Protein AF-A0A2J8A6R6-F1 (afdb_monomer)

Secondary structure (DSSP, 8-state):
-------S--EEEEEE-SSEEEEEETTS-EEEEE--TTSTT-SSS---EEEEEE-GGGTTTT--EEEE-SSEEEEEEGGGTEEEEEE--GGGTT-SSS---EEEEEE-GGGTT--EEEEEE-SSEEEEEETT--EEEEE--TTSTT-SSS---EEEEEE-GGGTTS-EEEEEE-SSEEEEEETTS-EEEEE--TTSTT-SS--S-EEEEEEPSS-TT--EEEEEE-SSEEEEEETT--EEEEE--TTSTT-SSS---EEEEEE-GGGTTS-EEEEEE-SSEEEEEETT--EEEEE----BPPPPPS-----------------------------PPP-----------------PPPPTHHHHHHHHHHHHHHHHHHHHTTS--B---TT-SSS---EEEEEE--GGGTT--EEEEEE-SSEEEEEETTS-EEEEE--TTSTT-SSSSS-GGGGGSSS-TT-----S-EE-HHHHTT---HHHHHHHHHHSS----GGG---------S------------------PPPP-------------------------------------------

Solvent-accessible surface area (backbone atoms only — not comparable to full-atom values): 32330 Å² total; per-residue (Å²): 137,78,83,78,73,79,83,69,32,36,54,72,46,58,24,27,13,47,48,26,30,39,38,32,28,76,72,23,39,38,27,24,20,2,44,6,74,48,9,38,45,29,75,64,49,51,61,61,30,26,31,76,37,73,30,70,90,40,45,83,59,58,40,78,47,65,42,31,15,35,50,24,30,36,39,29,11,40,92,68,6,40,39,28,28,20,3,46,9,61,51,4,37,50,33,70,65,45,51,66,64,27,29,43,70,36,74,25,72,91,37,58,77,42,50,49,68,48,70,26,39,10,54,37,29,31,40,37,26,30,71,84,11,50,45,33,24,23,3,43,9,80,45,5,35,53,27,72,66,48,47,70,60,29,28,35,71,42,71,31,68,93,45,65,93,43,48,42,72,27,53,20,27,17,48,49,23,32,38,38,20,21,78,86,16,52,43,30,18,20,2,48,9,71,46,6,39,37,16,60,63,50,56,56,62,26,31,38,71,35,67,41,43,82,51,82,98,46,48,36,68,42,38,34,25,15,39,54,25,31,38,38,31,29,78,83,12,50,47,28,23,20,3,45,7,86,44,5,38,49,23,75,65,47,51,69,61,28,27,34,52,40,72,30,65,84,46,66,93,45,41,37,72,47,68,29,29,13,49,46,26,29,38,36,30,27,78,82,12,54,43,30,23,21,4,44,12,59,54,66,72,80,76,79,78,92,78,79,82,78,87,75,80,92,80,90,82,85,83,86,83,91,82,91,79,89,81,89,80,89,78,84,78,89,82,86,89,85,87,86,84,88,80,93,76,92,77,83,91,77,85,91,80,86,84,83,77,79,76,78,74,65,57,61,62,52,48,56,48,49,52,50,54,48,52,50,48,56,56,59,74,73,57,79,78,57,73,28,14,39,47,22,68,51,46,45,68,60,27,26,32,67,38,77,37,44,76,81,44,54,94,47,34,47,67,44,68,23,28,12,45,47,24,31,40,37,29,29,74,88,26,42,35,33,26,29,24,49,11,65,46,3,36,49,34,81,63,42,69,45,36,77,44,61,70,36,77,77,76,57,97,88,52,77,46,65,26,36,51,38,75,36,59,63,62,43,70,25,69,70,41,64,70,64,55,53,56,54,52,68,72,51,81,76,83,74,57,80,88,71,67,73,76,80,84,83,84,92,78,89,87,83,85,87,82,87,84,85,90,82,88,80,85,89,82,83,88,84,86,84,87,86,88,82,88,87,84,91,86,83,90,80,89,86,82,87,89,82,86,90,89,87,85,86,87,91,89,84,90,85,87,88,88,90,88,87,87,87,89,78,91,76,91,84,138

Sequence (575 aa):
MSDSADSSPRVLAVSAGSSHSLALTNVGVVASWGRGEDGQLGHGQADECTAPTAISVLTDAGVDAVVCGAEYSVAVASSRGQIYSWGWGDFGRLGHGECNDVFVPRPIEFFSGRRVAHVACGDTHTLVVSEDGALFTFGRNQNGQLGLGHTNDCLAPQAVVSLQDERVCSIACGSEHSLAATESGAVYAWGWGRYGNLGDGESQDRYLPTRVVGLEGLRVVAAECGWRHSAVVTEAGQVYTFGWSKYGQLGHGDHSDHTRPCLVAALKGKRVTKVAGGWRHTVAADSCGNLYAWGWNKVRAASPPPGCRTRGGAGAGAQGPQGQGQLAAARHGADHGALLGGGDAVVRVAPLAGGARPPPFRYGKQQQRQQRQQRQQRQRQQQPHYVFGQLGLGDTEDRPAPALVGGALAGQPVAVLACGWRHTLCVTRDGQVFSWGRGVNGQLGHGREQDLCTRFASATPGHLPSYEPTLLVGLSCGNLRREAILATATDAGGYVAPADRYAVVPGADEPYGNGSGAAAAVPSMQLFEVPSAAAGDAIAAGDAAAAATAAGGAPAAAPGEGPSVKKARTSSDFS

Organism: NCBI:txid47790

pLDDT: mean 74.21, std 28.93, range [24.47, 98.94]

Foldseek 3Di:
DDDPPPPFWFWDAKAFAQFKIWTATPQFWIWIFGAQQQLQRQCLDRAGHLATDTLLVRNPVCWDDKYDEHFKIWTDNQVQQWIWIAGQQCLLQRQQQDRDGHNHTDTNVVRGVFGWQDKEYENFKIWTATPQQWIKIFGFFCLLQRQCLDGRGHNHIDTQVLCVVFRWREKYYAHFKIWTAGQQQWIWIFGQAQQLQRQCLDRGGHNHTDTHPDCPPFRWDYKEDYHFKIWTATPQQWIWIAGFQCQLQRACQDGHGHNHTDTQVLCVVQNWDDKYYANFKIWTAGPQQWIWIAGAQAWDDDDPDPDDPPPDDDDDDDDDDDDDDDDDDDDDDDDDDDDDDDDDDDDDDDDDDDDDDDDPPPPPVVVVVVVVVVVVVVVVVVDGIDGWGQRQQQDRGGGSHIDTRDDPCPVFRWDYWYYYNFKIWTAGPLRWIWIFTQCLRSNRNQRDNGHQQVVPPPDDPPDHRGRHTDTSVCNSSSVVDSVVSVVVVVVPPDDDDPVRPDDPDPDDDDDDDDDDDDDDDDDDDDDDDDDDDDDDDDDDDDDDDDDDDDDDDDDDDDDDDDDDDDDDDDDDDDD

InterPro domains:
  IPR000408 Regulator of chromosome condensation, RCC1 [PF00415] (237-284)
  IPR000408 Regulator of chromosome condensation, RCC1 [PR00633] (82-98)
  IPR000408 Regulator of chromosome condensation, RCC1 [PR00633] (116-129)
  IPR000408 Regulator of chromosome condensation, RCC1 [PR00633] (135-151)
  IPR000408 Regulator of chromosome condensation, RCC1 [PR00633] (185-201)
  IPR000408 Regulator of chromosome condensation, RCC1 [PR00633] (223-239)
  IPR000408 Regulator of chromosome condensation, RCC1 [PR00633] (239-253)
  IPR000408 Regulator of chromosome condensation, RCC1 [PR00633] (426-447)
  IPR000408 Regulator of chromosome condensation, RCC1 [PS00626] (14-24)
  IPR000408 Regulator of chromosome condensation, RCC1 [PS00626] (417-427)
  IPR000408 Regulator of chromosome condensation, RCC1 [PS50012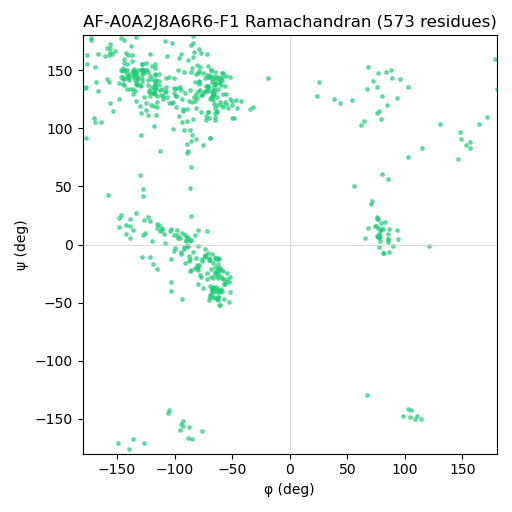] (28-79)
  IPR000408 Regulator of chromosome condensation, RCC1 [PS50012] (81-132)
  IPR000408 Regulator of chromosome condensation, RCC1 [PS50012] (133-184)
  IPR000408 Regulator of chromosome condensation, RCC1 [PS50012] (185-236)
  IPR000408 Regulator of chromosome condensation, RCC1 [PS50012] (237-288)
  IPR000408 Regulator of chromosome condensation, RCC1 [PS50012] (389-430)
  IPR000408 Regulator of chromosome condensation, RCC1 [PS50012] (431-488)
  IPR009091 Regulator of chromosome condensation 1/beta-lactamase-inhibitor protein II [G3DSA:2.130.10.30] (2-170)
  IPR009091 Regulator of chromosome condensation 1/beta-lactamase-inhibitor protein II [G3DSA:2.130.10.30] (174-311)
  IPR009091 Regulator of chromosome condensation 1/beta-lactamase-inhibitor protein II [G3DSA:2.130.10.30] (364-560)

Mean predicted aligned error: 15.76 Å

Radius of gyration: 32.41 Å; Cα contacts (8 Å, |Δi|>4): 1375; chains: 1; bounding box: 113×105×85 Å

Structure (mmCIF, N/CA/C/O backbone):
data_AF-A0A2J8A6R6-F1
#
_entry.id   AF-A0A2J8A6R6-F1
#
loop_
_atom_site.group_PDB
_atom_site.id
_atom_site.type_symbol
_atom_site.label_atom_id
_atom_site.label_alt_id
_atom_site.label_comp_id
_atom_site.label_asym_id
_atom_site.label_entity_id
_atom_site.label_seq_id
_atom_site.pdbx_PDB_ins_code
_atom_site.Cartn_x
_atom_site.Cartn_y
_atom_site.Cartn_z
_atom_site.occupancy
_atom_site.B_iso_or_equiv
_atom_site.auth_seq_id
_atom_site.auth_comp_id
_atom_site.auth_asym_id
_atom_site.auth_atom_id
_atom_site.pdbx_PDB_model_num
ATOM 1 N N . MET A 1 1 ? 0.319 -19.850 38.638 1.00 36.69 1 MET A N 1
ATOM 2 C CA . MET A 1 1 ? 1.373 -19.479 37.674 1.00 36.69 1 MET A CA 1
ATOM 3 C C . MET A 1 1 ? 0.661 -18.923 36.458 1.00 36.69 1 MET A C 1
ATOM 5 O O . MET A 1 1 ? 0.230 -19.686 35.611 1.00 36.69 1 MET A O 1
ATOM 9 N N . SER A 1 2 ? 0.368 -17.625 36.485 1.00 35.59 2 SER A N 1
ATOM 10 C CA . SER A 1 2 ? -0.280 -16.912 35.385 1.00 35.59 2 SER A CA 1
ATOM 11 C C . SER A 1 2 ? 0.786 -16.523 34.368 1.00 35.59 2 SER A C 1
ATOM 13 O O . SER A 1 2 ? 1.774 -15.903 34.762 1.00 35.59 2 SER A O 1
ATOM 15 N N . ASP A 1 3 ? 0.582 -16.890 33.103 1.00 37.25 3 ASP A N 1
ATOM 16 C CA . ASP A 1 3 ? 1.380 -16.436 31.965 1.00 37.25 3 ASP A CA 1
ATOM 17 C C . ASP A 1 3 ? 1.543 -14.913 32.012 1.00 37.25 3 ASP A C 1
ATOM 19 O O . ASP A 1 3 ? 0.596 -14.157 31.783 1.00 37.25 3 ASP A O 1
ATOM 23 N N . SER A 1 4 ? 2.752 -14.448 32.321 1.00 41.03 4 SER A N 1
ATOM 24 C CA . SER A 1 4 ? 3.156 -13.080 32.029 1.00 41.03 4 SER A CA 1
ATOM 25 C C . SER A 1 4 ? 3.285 -12.980 30.513 1.00 41.03 4 SER A C 1
ATOM 27 O O . SER A 1 4 ? 4.330 -13.322 29.958 1.00 41.03 4 SER A O 1
ATOM 29 N N . ALA A 1 5 ? 2.202 -12.589 29.839 1.00 51.12 5 ALA A N 1
ATOM 30 C CA . ALA A 1 5 ? 2.242 -12.248 28.426 1.00 51.12 5 ALA A CA 1
ATOM 31 C C . ALA A 1 5 ? 3.393 -11.258 28.211 1.00 51.12 5 ALA A C 1
ATOM 33 O O . ALA A 1 5 ? 3.428 -10.204 28.846 1.00 51.12 5 ALA A O 1
ATOM 34 N N . ASP A 1 6 ? 4.357 -11.646 27.380 1.00 54.97 6 ASP A N 1
ATOM 35 C CA . ASP A 1 6 ? 5.548 -10.863 27.080 1.00 54.97 6 ASP A CA 1
ATOM 36 C C . ASP A 1 6 ? 5.154 -9.428 26.689 1.00 54.97 6 ASP A C 1
ATOM 38 O O . ASP A 1 6 ? 4.547 -9.192 25.640 1.00 54.97 6 ASP A O 1
ATOM 42 N N . SER A 1 7 ? 5.449 -8.479 27.581 1.00 64.06 7 SER A N 1
ATOM 43 C CA . SER A 1 7 ? 5.155 -7.054 27.426 1.00 64.06 7 SER A CA 1
ATOM 44 C C . SER A 1 7 ? 6.215 -6.336 26.588 1.00 64.06 7 SER A C 1
ATOM 46 O O . SER A 1 7 ? 6.227 -5.105 26.535 1.00 64.06 7 SER A O 1
ATOM 48 N N . SER A 1 8 ? 7.144 -7.076 25.971 1.00 77.69 8 SER A N 1
ATOM 49 C CA . SER A 1 8 ? 8.151 -6.495 25.098 1.00 77.69 8 SER A CA 1
ATOM 50 C C . SER A 1 8 ? 7.497 -5.882 23.843 1.00 77.69 8 SER A C 1
ATOM 52 O O . SER A 1 8 ? 6.587 -6.474 23.244 1.00 77.69 8 SER A O 1
ATOM 54 N N . PRO A 1 9 ? 7.914 -4.667 23.433 1.00 84.31 9 PRO A N 1
ATOM 55 C CA . PRO A 1 9 ? 7.447 -4.078 22.187 1.00 84.31 9 PRO A CA 1
ATOM 56 C C . PRO A 1 9 ? 7.920 -4.916 20.994 1.00 84.31 9 PRO A C 1
ATOM 58 O O . PRO A 1 9 ? 9.119 -5.008 20.736 1.00 84.31 9 PRO A O 1
ATOM 61 N N . ARG A 1 10 ? 6.978 -5.473 20.232 1.00 90.00 10 ARG A N 1
ATOM 62 C CA . ARG A 1 10 ? 7.213 -6.128 18.936 1.00 90.00 10 ARG A CA 1
ATOM 63 C C . ARG A 1 10 ? 6.494 -5.375 17.828 1.00 90.00 10 ARG A C 1
ATOM 65 O O . ARG A 1 10 ? 5.401 -4.853 18.049 1.00 90.00 10 ARG A O 1
ATOM 72 N N . VAL A 1 11 ? 7.072 -5.333 16.633 1.00 93.62 11 VAL A N 1
ATOM 73 C CA . VAL A 1 11 ? 6.435 -4.686 15.479 1.00 93.62 11 VAL A CA 1
ATOM 74 C C . VAL A 1 11 ? 5.333 -5.577 14.917 1.00 93.62 11 VAL A C 1
ATOM 76 O O . VAL A 1 11 ? 5.553 -6.755 14.657 1.00 93.62 11 VAL A O 1
ATOM 79 N N . LEU A 1 12 ? 4.142 -5.006 14.740 1.00 92.62 12 LEU A N 1
ATOM 80 C CA . LEU A 1 12 ? 2.977 -5.674 14.158 1.00 92.62 12 LEU A CA 1
ATOM 81 C C . LEU A 1 12 ? 2.715 -5.260 12.716 1.00 92.62 12 LEU A C 1
ATOM 83 O O . LEU A 1 12 ? 2.217 -6.067 11.939 1.00 92.62 12 LEU A O 1
ATOM 87 N N . ALA A 1 13 ? 3.024 -4.014 12.363 1.00 94.50 13 ALA A N 1
ATOM 88 C CA . ALA A 1 13 ? 2.801 -3.501 11.022 1.00 94.50 13 ALA A CA 1
ATOM 89 C C . ALA A 1 13 ? 3.929 -2.564 10.608 1.00 94.50 13 ALA A C 1
ATOM 91 O O . ALA A 1 13 ? 4.516 -1.864 11.436 1.00 94.50 13 ALA A O 1
ATOM 92 N N . VAL A 1 14 ? 4.198 -2.549 9.307 1.00 97.81 14 VAL A N 1
ATOM 93 C CA . VAL A 1 14 ? 5.087 -1.594 8.653 1.00 97.81 14 VAL A CA 1
ATOM 94 C C . VAL A 1 14 ? 4.391 -1.040 7.425 1.00 97.81 14 VAL A C 1
ATOM 96 O O . VAL A 1 14 ? 3.597 -1.732 6.792 1.00 97.81 14 VAL A O 1
ATOM 99 N N . SER A 1 15 ? 4.716 0.196 7.079 1.00 98.44 15 SER A N 1
ATOM 100 C CA . SER A 1 15 ? 4.286 0.820 5.836 1.00 98.44 15 SER A CA 1
ATOM 101 C C . SER A 1 15 ? 5.421 1.670 5.276 1.00 98.44 15 SER A C 1
ATOM 103 O O . SER A 1 15 ? 6.252 2.179 6.028 1.00 98.44 15 SER A O 1
ATOM 105 N N . ALA A 1 16 ? 5.477 1.805 3.955 1.00 98.19 16 ALA A N 1
ATOM 106 C CA . ALA A 1 16 ? 6.569 2.467 3.259 1.00 98.19 16 ALA A CA 1
ATOM 107 C C . ALA A 1 16 ? 6.023 3.435 2.204 1.00 98.19 16 ALA A C 1
ATOM 109 O O . ALA A 1 16 ? 5.273 3.045 1.317 1.00 98.19 16 ALA A O 1
ATOM 110 N N . GLY A 1 17 ? 6.406 4.706 2.300 1.00 97.75 17 GLY A N 1
ATOM 111 C CA . GLY A 1 17 ? 6.071 5.737 1.322 1.00 97.75 17 GLY A CA 1
ATOM 112 C C . GLY A 1 17 ? 7.145 5.900 0.246 1.00 97.75 17 GLY A C 1
ATOM 113 O O . GLY A 1 17 ? 7.971 5.020 -0.008 1.00 97.75 17 GLY A O 1
ATOM 114 N N . SER A 1 18 ? 7.206 7.072 -0.390 1.00 95.31 18 SER A N 1
ATOM 115 C CA . SER A 1 18 ? 8.226 7.331 -1.422 1.00 95.31 18 SER A CA 1
ATOM 116 C C . SER A 1 18 ? 9.655 7.260 -0.862 1.00 95.31 18 SER A C 1
ATOM 118 O O . SER A 1 18 ? 10.533 6.613 -1.444 1.00 95.31 18 SER A O 1
ATOM 120 N N . SER A 1 19 ? 9.867 7.891 0.295 1.00 95.38 19 SER A N 1
ATOM 121 C CA . SER A 1 19 ? 11.166 8.040 0.961 1.00 95.38 19 SER A CA 1
ATOM 122 C C . SER A 1 19 ? 11.046 8.082 2.490 1.00 95.38 19 SER A C 1
ATOM 124 O O . SER A 1 19 ? 11.916 8.647 3.144 1.00 95.38 19 SER A O 1
ATOM 126 N N . HIS A 1 20 ? 9.973 7.536 3.059 1.00 98.06 20 HIS A N 1
ATOM 127 C CA . HIS A 1 20 ? 9.773 7.430 4.505 1.00 98.06 20 HIS A CA 1
ATOM 128 C C . HIS A 1 20 ? 9.103 6.100 4.848 1.00 98.06 20 HIS A C 1
ATOM 130 O O . HIS A 1 20 ? 8.559 5.437 3.962 1.00 98.06 20 HIS A O 1
ATOM 136 N N . SER A 1 21 ? 9.145 5.751 6.124 1.00 98.56 21 SER A N 1
ATOM 137 C CA . SER A 1 21 ? 8.736 4.460 6.658 1.00 98.56 21 SER A CA 1
ATOM 138 C C . SER A 1 21 ? 7.999 4.659 7.974 1.00 98.56 21 SER A C 1
ATOM 140 O O . SER A 1 21 ? 8.361 5.540 8.757 1.00 98.56 21 SER A O 1
ATOM 142 N N . LEU A 1 22 ? 6.991 3.826 8.217 1.00 98.50 22 LEU A N 1
ATOM 143 C CA . LEU A 1 22 ? 6.237 3.754 9.464 1.00 98.50 22 LEU A CA 1
ATOM 144 C C . LEU A 1 22 ? 6.304 2.341 10.040 1.00 98.50 22 LEU A C 1
ATOM 146 O O . LEU A 1 22 ? 6.316 1.359 9.297 1.00 98.50 22 LEU A O 1
ATOM 150 N N . ALA A 1 23 ? 6.269 2.246 11.365 1.00 97.69 23 ALA A N 1
ATOM 151 C CA . ALA A 1 23 ? 6.028 1.006 12.087 1.00 97.69 23 ALA A CA 1
ATOM 152 C C . ALA A 1 23 ? 5.015 1.218 13.212 1.00 97.69 23 ALA A C 1
ATOM 154 O O . ALA A 1 23 ? 4.980 2.279 13.835 1.00 97.69 23 ALA A O 1
ATOM 155 N N . LEU A 1 24 ? 4.239 0.176 13.494 1.00 96.44 24 LEU A N 1
ATOM 156 C CA . LEU A 1 24 ? 3.343 0.083 14.641 1.00 96.44 24 LEU A CA 1
ATOM 157 C C . LEU A 1 24 ? 3.746 -1.117 15.495 1.00 96.44 24 LEU A C 1
ATOM 159 O O . LEU A 1 24 ? 3.921 -2.221 14.972 1.00 96.44 24 LEU A O 1
ATOM 163 N N . THR A 1 25 ? 3.869 -0.914 16.804 1.00 94.25 25 THR A N 1
ATOM 164 C CA . THR A 1 25 ? 4.148 -1.990 17.761 1.00 94.25 25 THR A CA 1
ATOM 165 C C . THR A 1 25 ? 2.874 -2.565 18.386 1.00 94.25 25 THR A C 1
ATOM 167 O O . THR A 1 25 ? 1.815 -1.942 18.374 1.00 94.25 25 THR A O 1
ATOM 170 N N . ASN A 1 26 ? 2.975 -3.746 18.999 1.00 90.69 26 ASN A N 1
ATOM 171 C CA . ASN A 1 26 ? 1.894 -4.386 19.766 1.00 90.69 26 ASN A CA 1
ATOM 172 C C . ASN A 1 26 ? 1.431 -3.595 20.992 1.00 90.69 26 ASN A C 1
ATOM 174 O O . ASN A 1 26 ? 0.364 -3.883 21.524 1.00 90.69 26 ASN A O 1
ATOM 178 N N . VAL A 1 27 ? 2.228 -2.628 21.442 1.00 89.38 27 VAL A N 1
ATOM 179 C CA . VAL A 1 27 ? 1.903 -1.738 22.561 1.00 89.38 27 VAL A CA 1
ATOM 180 C C . VAL A 1 27 ? 1.343 -0.389 22.091 1.00 89.38 27 VAL A C 1
ATOM 182 O O . VAL A 1 27 ? 1.252 0.542 22.886 1.00 89.38 27 VAL A O 1
ATOM 185 N N . GLY A 1 28 ? 0.977 -0.265 20.808 1.00 89.62 28 GLY A N 1
ATOM 186 C CA . GLY A 1 28 ? 0.339 0.932 20.248 1.00 89.62 28 GLY A CA 1
ATOM 187 C C . GLY A 1 28 ? 1.293 2.095 19.963 1.00 89.62 28 GLY A C 1
ATOM 188 O O . GLY A 1 28 ? 0.841 3.206 19.698 1.00 89.62 28 GLY A O 1
ATOM 189 N N . VAL A 1 29 ? 2.612 1.870 20.007 1.00 93.88 29 VAL A N 1
ATOM 190 C CA . VAL A 1 29 ? 3.599 2.904 19.667 1.00 93.88 29 VAL A CA 1
ATOM 191 C C . VAL A 1 29 ? 3.768 2.959 18.153 1.00 93.88 29 VAL A C 1
ATOM 193 O O . VAL A 1 29 ? 4.133 1.963 17.525 1.00 93.88 29 VAL A O 1
ATOM 196 N N . VAL A 1 30 ? 3.551 4.144 17.584 1.00 97.38 30 VAL A N 1
ATOM 197 C CA . VAL A 1 30 ? 3.855 4.449 16.183 1.00 97.38 30 VAL A CA 1
ATOM 198 C C . VAL A 1 30 ? 5.241 5.075 16.098 1.00 97.38 30 VAL A C 1
ATOM 200 O O . VAL A 1 30 ? 5.548 6.003 16.846 1.00 97.38 30 VAL A O 1
ATOM 203 N N . ALA A 1 31 ? 6.068 4.599 15.173 1.00 97.19 31 ALA A N 1
ATOM 204 C CA . ALA A 1 31 ? 7.355 5.204 14.855 1.00 97.19 31 ALA A CA 1
ATOM 205 C C . ALA A 1 31 ? 7.484 5.511 13.366 1.00 97.19 31 ALA A C 1
ATOM 207 O O . ALA A 1 31 ? 6.935 4.799 12.526 1.00 97.19 31 ALA A O 1
ATOM 208 N N . SER A 1 32 ? 8.255 6.547 13.058 1.00 98.19 32 SER A N 1
ATOM 209 C CA . SER A 1 32 ? 8.529 7.020 11.705 1.00 98.19 32 SER A CA 1
ATOM 210 C C . SER A 1 32 ? 10.006 7.316 11.504 1.00 98.19 32 SER A C 1
ATOM 212 O O . SER A 1 32 ? 10.713 7.701 12.435 1.00 98.19 32 SER A O 1
ATOM 214 N N . TRP A 1 33 ? 10.476 7.121 10.274 1.00 97.81 33 TRP A N 1
ATOM 215 C CA . TRP A 1 33 ? 11.826 7.482 9.845 1.00 97.81 33 TRP A CA 1
ATOM 216 C C . TRP A 1 33 ? 11.883 7.692 8.328 1.00 97.81 33 TRP A C 1
ATOM 218 O O . TRP A 1 33 ? 10.968 7.324 7.592 1.00 97.81 33 TRP A O 1
ATOM 228 N N . GLY A 1 34 ? 12.958 8.297 7.843 1.00 96.62 34 GLY A N 1
ATOM 229 C CA . GLY A 1 34 ? 13.160 8.696 6.458 1.00 96.62 34 GLY A CA 1
ATOM 230 C C . GLY A 1 34 ? 13.099 10.210 6.258 1.00 96.62 34 GLY A C 1
ATOM 231 O O . GLY A 1 34 ? 13.416 10.990 7.155 1.00 96.62 34 GLY A O 1
ATOM 232 N N . ARG A 1 35 ? 12.656 10.625 5.068 1.00 94.69 35 ARG A N 1
ATOM 233 C CA . ARG A 1 35 ? 12.478 12.032 4.687 1.00 94.69 35 ARG A CA 1
ATOM 234 C C . ARG A 1 35 ? 11.350 12.683 5.491 1.00 94.69 35 ARG A C 1
ATOM 236 O O . ARG A 1 35 ? 10.254 12.130 5.515 1.00 94.69 35 ARG A O 1
ATOM 243 N N . GLY A 1 36 ? 11.592 13.867 6.061 1.00 93.62 36 GLY A N 1
ATOM 244 C CA . GLY A 1 36 ? 10.601 14.630 6.842 1.00 93.62 36 GLY A CA 1
ATOM 245 C C . GLY A 1 36 ? 10.239 16.017 6.310 1.00 93.62 36 GLY A C 1
ATOM 246 O O . GLY A 1 36 ? 9.432 16.707 6.926 1.00 93.62 36 GLY A O 1
ATOM 247 N N . GLU A 1 37 ? 10.784 16.423 5.160 1.00 92.25 37 GLU A N 1
ATOM 248 C CA . GLU A 1 37 ? 10.662 17.795 4.635 1.00 92.25 37 GLU A CA 1
ATOM 249 C C . GLU A 1 37 ? 9.224 18.278 4.401 1.00 92.25 37 GLU A C 1
ATOM 251 O O . GLU A 1 37 ? 8.958 19.479 4.473 1.00 92.25 37 GLU A O 1
ATOM 256 N N . ASP A 1 38 ? 8.313 17.354 4.103 1.00 93.56 38 ASP A N 1
ATOM 257 C CA . ASP A 1 38 ? 6.904 17.634 3.826 1.00 93.56 38 ASP A CA 1
ATOM 258 C C . ASP A 1 38 ? 6.020 17.340 5.053 1.00 93.56 38 ASP A C 1
ATOM 260 O O . ASP A 1 38 ? 4.796 17.359 4.963 1.00 93.56 38 ASP A O 1
ATOM 264 N N . GLY A 1 39 ? 6.636 17.050 6.204 1.00 96.50 39 GLY A N 1
ATOM 265 C CA . GLY A 1 39 ? 5.973 16.749 7.469 1.00 96.50 39 GLY A CA 1
ATOM 266 C C . GLY A 1 39 ? 5.556 15.293 7.640 1.00 96.50 39 GLY A C 1
ATOM 267 O O . GLY A 1 39 ? 4.992 14.966 8.676 1.00 96.50 39 GLY A O 1
ATOM 268 N N . GLN A 1 40 ? 5.849 14.403 6.685 1.00 97.56 40 GLN A N 1
ATOM 269 C CA . GLN A 1 40 ? 5.370 13.009 6.643 1.00 97.56 40 GLN A CA 1
ATOM 270 C C . GLN A 1 40 ? 5.829 12.122 7.819 1.00 97.56 40 GLN A C 1
ATOM 272 O O . GLN A 1 40 ? 5.273 11.041 8.023 1.00 97.56 40 GLN A O 1
ATOM 277 N N . LEU A 1 41 ? 6.792 12.581 8.626 1.00 97.94 41 LEU A N 1
ATOM 278 C CA . LEU A 1 41 ? 7.212 11.908 9.862 1.00 97.94 41 LEU A CA 1
ATOM 279 C C . LEU A 1 41 ? 6.366 12.291 11.086 1.00 97.94 41 LEU A C 1
ATOM 281 O O . LEU A 1 41 ? 6.295 11.535 12.039 1.00 97.94 41 LEU A O 1
ATOM 285 N N . GLY A 1 42 ? 5.684 13.437 11.087 1.00 97.62 42 GLY A N 1
ATOM 286 C CA . GLY A 1 42 ? 4.740 13.753 12.164 1.00 97.62 42 GLY A CA 1
ATOM 287 C C . GLY A 1 42 ? 5.365 14.202 13.494 1.00 97.62 42 GLY A C 1
ATOM 288 O O . GLY A 1 42 ? 4.669 14.236 14.507 1.00 97.62 42 GLY A O 1
ATOM 289 N N . HIS A 1 43 ? 6.655 14.557 13.518 1.00 96.00 43 HIS A N 1
ATOM 290 C CA . HIS A 1 43 ? 7.370 15.003 14.727 1.00 96.00 43 HIS A CA 1
ATOM 291 C C . HIS A 1 43 ? 7.277 16.520 14.994 1.00 96.00 43 HIS A C 1
ATOM 293 O O . HIS A 1 43 ? 7.945 17.040 15.883 1.00 96.00 43 HIS A O 1
ATOM 299 N N . GLY A 1 44 ? 6.490 17.258 14.209 1.00 93.75 44 GLY A N 1
ATOM 300 C CA . GLY A 1 44 ? 6.344 18.714 14.308 1.00 93.75 44 GLY A CA 1
ATOM 301 C C . GLY A 1 44 ? 7.442 19.527 13.621 1.00 93.75 44 GLY A C 1
ATOM 302 O O . GLY A 1 44 ? 7.297 20.740 13.505 1.00 93.75 44 GLY A O 1
ATOM 303 N N . GLN A 1 45 ? 8.497 18.875 13.128 1.00 90.12 45 GLN A N 1
ATOM 304 C CA . GLN A 1 45 ? 9.611 19.490 12.403 1.00 90.12 45 GLN A CA 1
ATOM 305 C C . GLN A 1 45 ? 9.755 18.897 10.997 1.00 90.12 45 GLN A C 1
ATOM 307 O O . GLN A 1 45 ? 9.198 17.839 10.700 1.00 90.12 45 GLN A O 1
ATOM 312 N N . ALA A 1 46 ? 10.509 19.589 10.140 1.00 91.69 46 ALA A N 1
ATOM 313 C CA . ALA A 1 46 ? 10.759 19.201 8.748 1.00 91.69 46 ALA A CA 1
ATOM 314 C C . ALA A 1 46 ? 12.051 18.379 8.555 1.00 91.69 46 ALA A C 1
ATOM 316 O O . ALA A 1 46 ? 12.500 18.194 7.422 1.00 91.69 46 ALA A O 1
ATOM 317 N N . ASP A 1 47 ? 12.672 17.939 9.648 1.00 89.00 47 ASP A N 1
ATOM 318 C CA . ASP A 1 47 ? 13.952 17.235 9.628 1.00 89.00 47 ASP A CA 1
ATOM 319 C C . ASP A 1 47 ? 13.782 15.765 9.231 1.00 89.00 47 ASP A C 1
ATOM 321 O O . ASP A 1 47 ? 12.761 15.132 9.506 1.00 89.00 47 ASP A O 1
ATOM 325 N N . GLU A 1 48 ? 14.799 15.206 8.580 1.00 90.31 48 GLU A N 1
ATOM 326 C CA . GLU A 1 48 ? 14.859 13.773 8.296 1.00 90.31 48 GLU A CA 1
ATOM 327 C C . GLU A 1 48 ? 15.218 12.989 9.569 1.00 90.31 48 GLU A C 1
ATOM 329 O O . GLU A 1 48 ? 15.961 13.463 10.427 1.00 90.31 48 GLU A O 1
ATOM 334 N N . CYS A 1 49 ? 14.704 11.766 9.698 1.00 92.06 49 CYS A N 1
ATOM 335 C CA . CYS A 1 49 ? 15.053 10.859 10.793 1.00 92.06 49 CYS A CA 1
ATOM 336 C C . CYS A 1 49 ? 15.700 9.606 10.217 1.00 92.06 49 CYS A C 1
ATOM 338 O O . CYS A 1 49 ? 15.076 8.868 9.464 1.00 92.06 49 CYS A O 1
ATOM 340 N N . THR A 1 50 ? 16.945 9.317 10.578 1.00 91.38 50 THR A N 1
ATOM 341 C CA . THR A 1 50 ? 17.665 8.161 10.013 1.00 91.38 50 THR A CA 1
ATOM 342 C C . THR A 1 50 ? 17.446 6.856 10.763 1.00 91.38 50 THR A C 1
ATOM 344 O O . THR A 1 50 ? 17.852 5.799 10.279 1.00 91.38 50 THR A O 1
ATOM 347 N N . ALA A 1 51 ? 16.819 6.918 11.934 1.00 92.06 51 ALA A N 1
ATOM 348 C CA . ALA A 1 51 ? 16.451 5.782 12.765 1.00 92.06 51 ALA A CA 1
ATOM 349 C C . ALA A 1 51 ? 14.964 5.873 13.141 1.00 92.06 51 ALA A C 1
ATOM 351 O O . ALA A 1 51 ? 14.431 6.984 13.154 1.00 92.06 51 ALA A O 1
ATOM 352 N N . PRO A 1 52 ? 14.298 4.742 13.448 1.00 95.12 52 PRO A N 1
ATOM 353 C CA . PRO A 1 52 ? 12.924 4.742 13.935 1.00 95.12 52 PRO A CA 1
ATOM 354 C C . PRO A 1 52 ? 12.752 5.641 15.160 1.00 95.12 52 PRO A C 1
ATOM 356 O O . PRO A 1 52 ? 13.324 5.369 16.216 1.00 95.12 52 PRO A O 1
ATOM 359 N N . THR A 1 53 ? 11.929 6.676 15.018 1.00 94.62 53 THR A N 1
ATOM 360 C CA . THR A 1 53 ? 11.636 7.649 16.074 1.00 94.62 53 THR A CA 1
ATOM 361 C C . THR A 1 53 ? 10.155 7.586 16.416 1.00 94.62 53 THR A C 1
ATOM 363 O O . THR A 1 53 ? 9.310 7.598 15.524 1.00 94.62 53 THR A O 1
ATOM 366 N N . ALA A 1 54 ? 9.819 7.510 17.704 1.00 95.38 54 ALA A N 1
ATOM 367 C CA . ALA A 1 54 ? 8.428 7.455 18.143 1.00 95.38 54 ALA A CA 1
ATOM 368 C C . ALA A 1 54 ? 7.672 8.759 17.829 1.00 95.38 54 ALA A C 1
ATOM 370 O O . ALA A 1 54 ? 8.173 9.861 18.060 1.00 95.38 54 ALA A O 1
ATOM 371 N N . ILE A 1 55 ? 6.433 8.635 17.355 1.00 96.38 55 ILE A N 1
ATOM 372 C CA . ILE A 1 55 ? 5.500 9.749 17.186 1.00 96.38 55 ILE A CA 1
ATOM 373 C C . ILE A 1 55 ? 4.728 9.909 18.498 1.00 96.38 55 ILE A C 1
ATOM 375 O O . ILE A 1 55 ? 3.658 9.329 18.685 1.00 96.38 55 ILE A O 1
ATOM 379 N N . SER A 1 56 ? 5.295 10.678 19.429 1.00 90.94 56 SER A N 1
ATOM 380 C CA . SER A 1 56 ? 4.820 10.770 20.818 1.00 90.94 56 SER A CA 1
ATOM 381 C C . SER A 1 56 ? 3.323 11.082 20.942 1.00 90.94 56 SER A C 1
ATOM 383 O O . SER A 1 56 ? 2.642 10.430 21.730 1.00 90.94 56 SER A O 1
ATOM 385 N N . VAL A 1 57 ? 2.791 11.984 20.107 1.00 93.31 57 VAL A N 1
ATOM 386 C CA . VAL A 1 57 ? 1.368 12.384 20.094 1.00 93.31 57 VAL A CA 1
ATOM 387 C C . VAL A 1 57 ? 0.389 11.230 19.821 1.00 93.31 57 VAL A C 1
ATOM 389 O O . VAL A 1 57 ? -0.777 11.319 20.199 1.00 93.31 57 VAL A O 1
ATOM 392 N N . LEU A 1 58 ? 0.839 10.133 19.202 1.00 95.31 58 LEU A N 1
ATOM 393 C CA . LEU A 1 58 ? -0.003 8.968 18.903 1.00 95.31 58 LEU A CA 1
ATOM 394 C C . LEU A 1 58 ? 0.069 7.861 19.964 1.00 95.31 58 LEU A C 1
ATOM 396 O O . LEU A 1 58 ? -0.731 6.931 19.907 1.00 95.31 58 LEU A O 1
ATOM 400 N N . THR A 1 59 ? 0.979 7.955 20.938 1.00 89.19 59 THR A N 1
ATOM 401 C CA . THR A 1 59 ? 1.262 6.873 21.906 1.00 89.19 59 THR A CA 1
ATOM 402 C C . THR A 1 59 ? 0.025 6.431 22.695 1.00 89.19 59 THR A C 1
ATOM 404 O O . THR A 1 59 ? -0.134 5.247 22.982 1.00 89.19 59 THR A O 1
ATOM 407 N N . ASP A 1 60 ? -0.883 7.363 22.994 1.00 86.69 60 ASP A N 1
ATOM 408 C CA . ASP A 1 60 ? -2.135 7.089 23.711 1.00 86.69 60 ASP A CA 1
ATOM 409 C C . ASP A 1 60 ? -3.376 7.189 22.821 1.00 86.69 60 ASP A C 1
ATOM 411 O O . ASP A 1 60 ? -4.503 7.123 23.317 1.00 86.69 60 ASP A O 1
ATOM 415 N N . ALA A 1 61 ? -3.198 7.320 21.503 1.00 91.12 61 ALA A N 1
ATOM 416 C CA . ALA A 1 61 ? -4.295 7.454 20.550 1.00 91.12 61 ALA A CA 1
ATOM 417 C C . ALA A 1 61 ? -5.015 6.122 20.266 1.00 91.12 61 ALA A C 1
ATOM 419 O O . ALA A 1 61 ? -6.120 6.144 19.732 1.00 91.12 61 ALA A O 1
ATOM 420 N N . GLY A 1 62 ? -4.451 4.982 20.685 1.00 92.88 62 GLY A N 1
ATOM 421 C CA . GLY A 1 62 ? -5.042 3.659 20.453 1.00 92.88 62 GLY A CA 1
ATOM 422 C C . GLY A 1 62 ? -4.955 3.227 18.989 1.00 92.88 62 GLY A C 1
ATOM 423 O O . GLY A 1 62 ? -5.909 2.661 18.466 1.00 92.88 62 GLY A O 1
ATOM 424 N N . VAL A 1 63 ? -3.840 3.557 18.329 1.00 96.31 63 VAL A N 1
ATOM 425 C CA . VAL A 1 63 ? -3.599 3.234 16.919 1.00 96.31 63 VAL A CA 1
ATOM 426 C C . VAL A 1 63 ? -3.460 1.723 16.734 1.00 96.31 63 VAL A C 1
ATOM 428 O O . VAL A 1 63 ? -2.692 1.076 17.445 1.00 96.31 63 VAL A O 1
ATOM 431 N N . ASP A 1 64 ? -4.168 1.186 15.744 1.00 95.75 64 ASP A N 1
ATOM 432 C CA . ASP A 1 64 ? -4.158 -0.227 15.354 1.00 95.75 64 ASP A CA 1
ATOM 433 C C . ASP A 1 64 ? -3.734 -0.461 13.891 1.00 95.75 64 ASP A C 1
ATOM 435 O O . ASP A 1 64 ? -3.383 -1.588 13.536 1.00 95.75 64 ASP A O 1
ATOM 439 N N . ALA A 1 65 ? -3.642 0.590 13.066 1.00 96.69 65 ALA A N 1
ATOM 440 C CA . ALA A 1 65 ? -3.063 0.510 11.724 1.00 96.69 65 ALA A CA 1
ATOM 441 C C . ALA A 1 65 ? -2.300 1.781 11.320 1.00 96.69 65 ALA A C 1
ATOM 443 O O . ALA A 1 65 ? -2.623 2.891 11.748 1.00 96.69 65 ALA A O 1
ATOM 444 N N . VAL A 1 66 ? -1.296 1.618 10.452 1.00 98.44 66 VAL A N 1
ATOM 445 C CA . VAL A 1 66 ? -0.507 2.708 9.856 1.00 98.44 66 VAL A CA 1
ATOM 446 C C . VAL A 1 66 ? -0.370 2.499 8.353 1.00 98.44 66 VAL A C 1
ATOM 448 O O . VAL A 1 66 ? -0.142 1.378 7.903 1.00 98.44 66 VAL A O 1
ATOM 451 N N . VAL A 1 67 ? -0.504 3.575 7.577 1.00 98.50 67 VAL A N 1
ATOM 452 C CA . VAL A 1 67 ? -0.472 3.544 6.109 1.00 98.50 67 VAL A CA 1
ATOM 453 C C . VAL A 1 67 ? 0.281 4.766 5.589 1.00 98.50 67 VAL A C 1
ATOM 455 O O . VAL A 1 67 ? 0.045 5.893 6.019 1.00 98.50 67 VAL A O 1
ATOM 458 N N . CYS A 1 68 ? 1.182 4.555 4.638 1.00 98.56 68 CYS A N 1
ATOM 459 C CA . CYS A 1 68 ? 1.926 5.607 3.957 1.00 98.56 68 CYS A CA 1
ATOM 460 C C . CYS A 1 68 ? 1.291 5.867 2.598 1.00 98.56 68 CYS A C 1
ATOM 462 O O . CYS A 1 68 ? 1.051 4.931 1.842 1.00 98.56 68 CYS A O 1
ATOM 464 N N . GLY A 1 69 ? 1.103 7.136 2.252 1.00 98.06 69 GLY A N 1
ATOM 465 C CA . GLY A 1 69 ? 1.099 7.547 0.852 1.00 98.06 69 GLY A CA 1
ATOM 466 C C . GLY A 1 69 ? 2.513 7.885 0.382 1.00 98.06 69 GLY A C 1
ATOM 467 O O . GLY A 1 69 ? 3.503 7.616 1.068 1.00 98.06 69 GLY A O 1
ATOM 468 N N . ALA A 1 70 ? 2.645 8.534 -0.776 1.00 96.12 70 ALA A N 1
ATOM 469 C CA . ALA A 1 70 ? 3.975 8.908 -1.269 1.00 96.12 70 ALA A CA 1
ATOM 470 C C . ALA A 1 70 ? 4.718 9.861 -0.310 1.00 96.12 70 ALA A C 1
ATOM 472 O O . ALA A 1 70 ? 5.860 9.595 0.072 1.00 96.12 70 ALA A O 1
ATOM 473 N N . GLU A 1 71 ? 4.089 10.967 0.086 1.00 97.56 71 GLU A N 1
ATOM 474 C CA . GLU A 1 71 ? 4.699 12.037 0.902 1.00 97.56 71 GLU A CA 1
ATOM 475 C C . GLU A 1 71 ? 3.785 12.464 2.064 1.00 97.56 71 GLU A C 1
ATOM 477 O O . GLU A 1 71 ? 3.817 13.602 2.522 1.00 97.56 71 GLU A O 1
ATOM 482 N N . TYR A 1 72 ? 2.943 11.545 2.530 1.00 98.69 72 TYR A N 1
ATOM 483 C CA . TYR A 1 72 ? 2.061 11.734 3.676 1.00 98.69 72 TYR A CA 1
ATOM 484 C C . TYR A 1 72 ? 1.781 10.390 4.347 1.00 98.69 72 TYR A C 1
ATOM 486 O O . TYR A 1 72 ? 2.053 9.332 3.775 1.00 98.69 72 TYR A O 1
ATOM 494 N N . SER A 1 73 ? 1.229 10.455 5.547 1.00 98.81 73 SER A N 1
ATOM 495 C CA . SER A 1 73 ? 1.056 9.331 6.453 1.00 98.81 73 SER A CA 1
ATOM 496 C C . SER A 1 73 ? -0.329 9.364 7.076 1.00 98.81 73 SER A C 1
ATOM 498 O O . SER A 1 73 ? -0.907 10.435 7.289 1.00 98.81 73 SER A O 1
ATOM 500 N N . VAL A 1 74 ? -0.848 8.177 7.372 1.00 98.81 74 VAL A N 1
ATOM 501 C CA . VAL A 1 74 ? -2.134 7.966 8.024 1.00 98.81 74 VAL A CA 1
ATOM 502 C C . VAL A 1 74 ? -1.977 6.948 9.152 1.00 98.81 74 VAL A C 1
ATOM 504 O O . VAL A 1 74 ? -1.303 5.931 8.994 1.00 98.81 74 VAL A O 1
ATOM 507 N N . ALA A 1 75 ? -2.621 7.213 10.284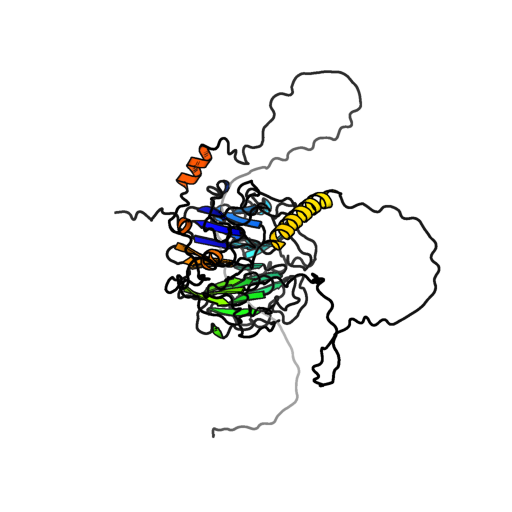 1.00 98.44 75 ALA A N 1
ATOM 508 C CA . ALA A 1 75 ? -2.794 6.264 11.378 1.00 98.44 75 ALA A CA 1
ATOM 509 C C . ALA A 1 75 ? -4.284 6.091 11.677 1.00 98.44 75 ALA A C 1
ATOM 511 O O . ALA A 1 75 ? -5.043 7.059 11.639 1.00 98.44 75 ALA A O 1
ATOM 512 N N . VAL A 1 76 ? -4.694 4.868 11.992 1.00 97.62 76 VAL A N 1
ATOM 513 C CA . VAL A 1 76 ? -6.088 4.517 12.277 1.00 97.62 76 VAL A CA 1
ATOM 514 C C . VAL A 1 76 ? -6.184 4.007 13.707 1.00 97.62 76 VAL A C 1
ATOM 516 O O . VAL A 1 76 ? -5.407 3.148 14.116 1.00 97.62 76 VAL A O 1
ATOM 519 N N . ALA A 1 77 ? -7.129 4.555 14.463 1.00 95.06 77 ALA A N 1
ATOM 520 C CA . ALA A 1 77 ? -7.568 4.047 15.754 1.00 95.06 77 ALA A CA 1
ATOM 521 C C . ALA A 1 77 ? -9.009 3.549 15.584 1.00 95.06 77 ALA A C 1
ATOM 523 O O . ALA A 1 77 ? -9.977 4.257 15.885 1.00 95.06 77 ALA A O 1
ATOM 524 N N . SER A 1 78 ? -9.150 2.342 15.037 1.00 89.75 78 SER A N 1
ATOM 525 C CA . SER A 1 78 ? -10.417 1.768 14.572 1.00 89.75 78 SER A CA 1
ATOM 526 C C . SER A 1 78 ? -11.431 1.642 15.709 1.00 89.75 78 SER A C 1
ATOM 528 O O . SER A 1 78 ? -12.601 1.992 15.551 1.00 89.75 78 SER A O 1
ATOM 530 N N . SER A 1 79 ? -10.968 1.233 16.897 1.00 83.88 79 SER A N 1
ATOM 531 C CA . SER A 1 79 ? -11.800 1.115 18.110 1.00 83.88 79 SER A CA 1
ATOM 532 C C . SER A 1 79 ? -12.354 2.448 18.624 1.00 83.88 79 SER A C 1
ATOM 534 O O . SER A 1 79 ? -13.395 2.471 19.278 1.00 83.88 79 SER A O 1
ATOM 536 N N . ARG A 1 80 ? -11.679 3.562 18.321 1.00 86.25 80 ARG A N 1
ATOM 537 C CA . ARG A 1 80 ? -12.095 4.918 18.708 1.00 86.25 80 ARG A CA 1
ATOM 538 C C . ARG A 1 80 ? -12.793 5.669 17.580 1.00 86.25 80 ARG A C 1
ATOM 540 O O . ARG A 1 80 ? -13.222 6.798 17.793 1.00 86.25 80 ARG A O 1
ATOM 547 N N . GLY A 1 81 ? -12.885 5.060 16.397 1.00 87.44 81 GLY A N 1
ATOM 548 C CA . GLY A 1 81 ? -13.403 5.699 15.196 1.00 87.44 81 GLY A CA 1
ATOM 549 C C . GLY A 1 81 ? -12.653 6.987 14.876 1.00 87.44 81 GLY A C 1
ATOM 550 O O . GLY A 1 81 ? -13.275 8.037 14.752 1.00 87.44 81 GLY A O 1
ATOM 551 N N . GLN A 1 82 ? -11.317 6.927 14.844 1.00 94.00 82 GLN A N 1
ATOM 552 C CA . GLN A 1 82 ? -10.479 8.073 14.501 1.00 94.00 82 GLN A CA 1
ATOM 553 C C . GLN A 1 82 ? -9.443 7.713 13.442 1.00 94.00 82 GLN A C 1
ATOM 555 O O . GLN A 1 82 ? -8.782 6.677 13.518 1.00 94.00 82 GLN A O 1
ATOM 560 N N . ILE A 1 83 ? -9.269 8.613 12.477 1.00 97.88 83 ILE A N 1
ATOM 561 C CA . ILE A 1 83 ? -8.187 8.569 11.494 1.00 97.88 83 ILE A CA 1
ATOM 562 C C . ILE A 1 83 ? -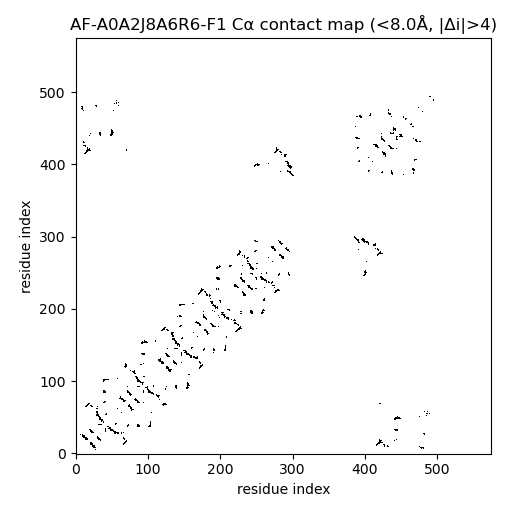7.358 9.832 11.667 1.00 97.88 83 ILE A C 1
ATOM 564 O O . ILE A 1 83 ? -7.908 10.929 11.673 1.00 97.88 83 ILE A O 1
ATOM 568 N N . TYR A 1 84 ? -6.043 9.686 11.764 1.00 98.50 84 TYR A N 1
ATOM 569 C CA . TYR A 1 84 ? -5.096 10.792 11.799 1.00 98.50 84 TYR A CA 1
ATOM 570 C C . TYR A 1 84 ? -4.348 10.858 10.477 1.00 98.50 84 TYR A C 1
ATOM 572 O O . TYR A 1 84 ? -3.874 9.829 10.005 1.00 98.50 84 TYR A O 1
ATOM 580 N N . SER A 1 85 ? -4.178 12.049 9.907 1.00 98.81 85 SER A N 1
ATOM 581 C CA . SER A 1 85 ? -3.363 12.253 8.705 1.00 98.81 85 SER A CA 1
ATOM 582 C C . SER A 1 85 ? -2.394 13.421 8.870 1.00 98.81 85 SER A C 1
ATOM 584 O O . SER A 1 85 ? -2.696 14.424 9.526 1.00 98.81 85 SER A O 1
ATOM 586 N N . TRP A 1 86 ? -1.200 13.271 8.296 1.00 98.81 86 TRP A N 1
ATOM 587 C CA . TRP A 1 86 ? -0.142 14.281 8.308 1.00 98.81 86 TRP A CA 1
ATOM 588 C C . TRP A 1 86 ? 0.804 14.126 7.113 1.00 98.81 86 TRP A C 1
ATOM 590 O O . TRP A 1 86 ? 0.826 13.090 6.457 1.00 98.81 86 TRP A O 1
ATOM 600 N N . GLY A 1 87 ? 1.591 15.155 6.822 1.00 98.62 87 GLY A N 1
ATOM 601 C CA . GLY A 1 87 ? 2.496 15.248 5.681 1.00 98.62 87 GLY A CA 1
ATOM 602 C C . GLY A 1 87 ? 2.041 16.273 4.646 1.00 98.62 87 GLY A C 1
ATOM 603 O O . GLY A 1 87 ? 1.433 17.292 4.989 1.00 98.62 87 GLY A O 1
ATOM 604 N N . TRP A 1 88 ? 2.340 16.000 3.375 1.00 98.00 88 TRP A N 1
ATOM 605 C CA . TRP A 1 88 ? 2.081 16.927 2.278 1.00 98.00 88 TRP A CA 1
ATOM 606 C C . TRP A 1 88 ? 0.574 17.140 2.046 1.00 98.00 88 TRP A C 1
ATOM 608 O O . TRP A 1 88 ? -0.165 16.187 1.798 1.00 98.00 88 TRP A O 1
ATOM 618 N N . GLY A 1 89 ? 0.112 18.396 2.090 1.00 97.81 89 GLY A N 1
ATOM 619 C CA . GLY A 1 89 ? -1.314 18.744 2.063 1.00 97.81 89 GLY A CA 1
ATOM 620 C C . GLY A 1 89 ? -1.928 18.985 0.683 1.00 97.81 89 GLY A C 1
ATOM 621 O O . GLY A 1 89 ? -3.155 18.986 0.556 1.00 97.81 89 GLY A O 1
ATOM 622 N N . ASP A 1 90 ? -1.119 19.197 -0.363 1.00 97.44 90 ASP A N 1
ATOM 623 C CA . ASP A 1 90 ? -1.631 19.595 -1.683 1.00 97.44 90 ASP A CA 1
ATOM 624 C C . ASP A 1 90 ? -2.690 18.606 -2.209 1.00 97.44 90 ASP A C 1
ATOM 626 O O . ASP A 1 90 ? -2.576 17.387 -2.031 1.00 97.44 90 ASP A O 1
ATOM 630 N N . PHE A 1 91 ? -3.680 19.155 -2.922 1.00 97.38 91 PHE A N 1
ATOM 631 C CA . PHE A 1 91 ? -4.859 18.459 -3.465 1.00 97.38 91 PHE A CA 1
ATOM 632 C C . PHE A 1 91 ? -5.820 17.906 -2.403 1.00 97.38 91 PHE A C 1
ATOM 634 O O . PHE A 1 91 ? -6.778 17.231 -2.755 1.00 97.38 91 PHE A O 1
ATOM 641 N N . GLY A 1 92 ? -5.593 18.192 -1.116 1.00 98.06 92 GLY A N 1
ATOM 642 C CA . GLY A 1 92 ? -6.484 17.767 -0.037 1.00 98.06 92 GLY A CA 1
ATOM 643 C C . GLY A 1 92 ? -6.359 16.294 0.338 1.00 98.06 92 GLY A C 1
ATOM 644 O O . GLY A 1 92 ? -7.270 15.731 0.937 1.00 98.06 92 GLY A O 1
ATOM 645 N N . ARG A 1 93 ? -5.222 15.658 0.026 1.00 98.31 93 ARG A N 1
ATOM 646 C CA . ARG A 1 93 ? -4.974 14.228 0.302 1.00 98.31 93 ARG A CA 1
ATOM 647 C C . ARG A 1 93 ? -5.017 13.842 1.781 1.00 98.31 93 ARG A C 1
ATOM 649 O O . ARG A 1 93 ? -5.044 12.657 2.094 1.00 98.31 93 ARG A O 1
ATOM 656 N N . LEU A 1 94 ? -5.005 14.835 2.671 1.00 98.62 94 LEU A N 1
ATOM 657 C CA . LEU A 1 94 ? -5.113 14.657 4.116 1.00 98.62 94 LEU A CA 1
ATOM 658 C C . LEU A 1 94 ? -6.572 14.617 4.607 1.00 98.62 94 LEU A C 1
ATOM 660 O O . LEU A 1 94 ? -6.802 14.192 5.732 1.00 98.62 94 LEU A O 1
ATOM 664 N N . GLY A 1 95 ? -7.554 15.022 3.792 1.00 98.38 95 GLY A N 1
ATOM 665 C CA . GLY A 1 95 ? -8.985 14.916 4.128 1.00 98.38 95 GLY A CA 1
ATOM 666 C C . GLY A 1 95 ? -9.504 16.000 5.077 1.00 98.38 95 GLY A C 1
ATOM 667 O O . GLY A 1 95 ? -10.597 15.893 5.622 1.00 98.38 95 GLY A O 1
ATOM 668 N N . HIS A 1 96 ? -8.719 17.055 5.268 1.00 98.31 96 HIS A N 1
ATOM 669 C CA . HIS A 1 96 ? -8.924 18.102 6.268 1.00 98.31 96 HIS A CA 1
ATOM 670 C C . HIS A 1 96 ? -9.828 19.259 5.819 1.00 98.31 96 HIS A C 1
ATOM 672 O O . HIS A 1 96 ? -9.980 20.233 6.553 1.00 98.31 96 HIS A O 1
ATOM 678 N N . GLY A 1 97 ? -10.388 19.191 4.608 1.00 97.94 97 GLY A N 1
ATOM 679 C CA . GLY A 1 97 ? -11.124 20.295 3.983 1.00 97.94 97 GLY A CA 1
ATOM 680 C C . GLY A 1 97 ? -10.223 21.414 3.446 1.00 97.94 97 GLY A C 1
ATOM 681 O O . GLY A 1 97 ? -10.712 22.450 3.008 1.00 97.94 97 GLY A O 1
ATOM 682 N N . GLU A 1 98 ? -8.905 21.210 3.453 1.00 96.88 98 GLU A N 1
ATOM 683 C CA . GLU A 1 98 ? -7.897 22.194 3.059 1.00 96.88 98 GLU A CA 1
ATOM 684 C C . GLU A 1 98 ? -6.674 21.530 2.407 1.00 96.88 98 GLU A C 1
ATOM 686 O O . GLU A 1 98 ? -6.585 20.306 2.323 1.00 96.88 98 GLU A O 1
ATOM 691 N N . CYS A 1 99 ? -5.713 22.347 1.960 1.00 97.06 99 CYS A N 1
ATOM 692 C CA . CYS A 1 99 ? -4.492 21.895 1.279 1.00 97.06 99 CYS A CA 1
ATOM 693 C C . CYS A 1 99 ? -3.201 22.197 2.060 1.00 97.06 99 CYS A C 1
ATOM 695 O O . CYS A 1 99 ? -2.128 22.270 1.460 1.00 97.06 99 CYS A O 1
ATOM 697 N N . ASN A 1 100 ? -3.292 22.483 3.360 1.00 96.69 100 ASN A N 1
ATOM 698 C CA . ASN A 1 100 ? -2.120 22.813 4.167 1.00 96.69 100 ASN A CA 1
ATOM 699 C C . ASN A 1 100 ? -1.343 21.554 4.559 1.00 96.69 100 ASN A C 1
ATOM 701 O O . ASN A 1 100 ? -1.937 20.530 4.890 1.00 96.69 100 ASN A O 1
ATOM 705 N N . ASP A 1 101 ? -0.014 21.654 4.530 1.00 97.38 101 ASP A N 1
ATOM 706 C CA . ASP A 1 101 ? 0.868 20.616 5.062 1.00 97.38 101 ASP A CA 1
ATOM 707 C C . ASP A 1 101 ? 0.678 20.510 6.576 1.00 97.38 101 ASP A C 1
ATOM 709 O O . ASP A 1 101 ? 0.492 21.518 7.266 1.00 97.38 101 ASP A O 1
ATOM 713 N N . VAL A 1 102 ? 0.756 19.291 7.094 1.00 98.25 102 VAL A N 1
ATOM 714 C CA . VAL A 1 102 ? 0.519 18.995 8.506 1.00 98.25 102 VAL A CA 1
ATOM 715 C C . VAL A 1 102 ? 1.742 18.271 9.055 1.00 98.25 102 VAL A C 1
ATOM 717 O O . VAL A 1 102 ? 2.055 17.170 8.629 1.00 98.25 102 VAL A O 1
ATOM 720 N N . PHE A 1 103 ? 2.445 18.879 10.009 1.00 97.69 103 PHE A N 1
ATOM 721 C CA . PHE A 1 103 ? 3.698 18.331 10.555 1.00 97.69 103 PHE A CA 1
ATOM 722 C C . PHE A 1 103 ? 3.501 17.493 11.824 1.00 97.69 103 PHE A C 1
ATOM 724 O O . PHE A 1 103 ? 4.452 16.891 12.311 1.00 97.69 103 PHE A O 1
ATOM 731 N N . VAL A 1 104 ? 2.282 17.449 12.363 1.00 97.81 104 VAL A N 1
ATOM 732 C CA . VAL A 1 104 ? 1.901 16.665 13.546 1.00 97.81 104 VAL A CA 1
ATOM 733 C C . VAL A 1 104 ? 0.587 15.949 13.228 1.00 97.81 104 VAL A C 1
ATOM 735 O O . VAL A 1 104 ? -0.319 16.628 12.746 1.00 97.81 104 VAL A O 1
ATOM 738 N N . PRO A 1 105 ? 0.449 14.634 13.491 1.00 98.56 105 PRO A N 1
ATOM 739 C CA . PRO A 1 105 ? -0.787 13.884 13.274 1.00 98.56 105 PRO A CA 1
ATOM 740 C C . PRO A 1 105 ? -2.036 14.644 13.717 1.00 98.56 105 PRO A C 1
ATOM 742 O O . PRO A 1 105 ? -2.152 15.044 14.877 1.00 98.56 105 PRO A O 1
ATOM 745 N N . ARG A 1 106 ? -2.975 14.834 12.787 1.00 97.81 106 ARG A N 1
ATOM 746 C CA . ARG A 1 106 ? -4.228 15.552 13.030 1.00 97.81 106 ARG A CA 1
ATOM 747 C C . ARG A 1 106 ? -5.425 14.658 12.710 1.00 97.81 106 ARG A C 1
ATOM 749 O O . ARG A 1 106 ? -5.415 14.051 11.638 1.00 97.81 106 ARG A O 1
ATOM 756 N N . PRO A 1 107 ? -6.440 14.579 13.588 1.00 97.31 107 PRO A N 1
ATOM 757 C CA . PRO A 1 107 ? -7.642 13.803 13.313 1.00 97.31 107 PRO A CA 1
ATOM 758 C C . PRO A 1 107 ? -8.406 14.358 12.102 1.00 97.31 107 PRO A C 1
ATOM 760 O O . PRO A 1 107 ? -8.447 15.568 11.869 1.00 97.31 107 PRO A O 1
ATOM 763 N N . ILE A 1 108 ? -8.996 13.460 11.317 1.00 97.81 108 ILE A N 1
ATOM 764 C CA . ILE A 1 108 ? -9.910 13.779 10.222 1.00 97.81 108 ILE A CA 1
ATOM 765 C C . ILE A 1 108 ? -11.331 13.767 10.790 1.00 97.81 108 ILE A C 1
ATOM 767 O O . ILE A 1 108 ? -11.950 12.710 10.907 1.00 97.81 108 ILE A O 1
ATOM 771 N N . GLU A 1 109 ? -11.858 14.951 11.101 1.00 96.31 109 GLU A N 1
ATOM 772 C CA . GLU A 1 109 ? -13.141 15.124 11.807 1.00 96.31 109 GLU A CA 1
ATOM 773 C C . GLU A 1 109 ? -14.321 14.378 11.165 1.00 96.31 109 GLU A C 1
ATOM 775 O O . GLU A 1 109 ? -15.197 13.880 11.867 1.00 96.31 109 GLU A O 1
ATOM 780 N N . PHE A 1 110 ? -14.331 14.228 9.836 1.00 96.00 110 PHE A N 1
ATOM 781 C CA . PHE A 1 110 ? -15.383 13.501 9.114 1.00 96.00 110 PHE A CA 1
ATOM 782 C C . PHE A 1 110 ? -15.578 12.053 9.604 1.00 96.00 110 PHE A C 1
ATOM 784 O O . PHE A 1 110 ? -16.701 11.537 9.590 1.00 96.00 110 PHE A O 1
ATOM 791 N N . PHE A 1 111 ? -14.491 11.394 10.017 1.00 94.69 111 PHE A N 1
ATOM 792 C CA . PHE A 1 111 ? -14.509 10.003 10.468 1.00 94.69 111 PHE A CA 1
ATOM 793 C C . PHE A 1 111 ? -14.707 9.850 11.975 1.00 94.69 111 PHE A C 1
ATOM 795 O O . PHE A 1 111 ? -14.827 8.718 12.429 1.00 94.69 111 PHE A O 1
ATOM 802 N N . SER A 1 112 ? -14.797 10.948 12.731 1.00 92.94 112 SER A N 1
ATOM 803 C CA . SER A 1 112 ? -14.997 10.908 14.180 1.00 92.94 112 SER A CA 1
ATOM 804 C C . SER A 1 112 ? -16.253 10.102 14.536 1.00 92.94 112 SER A C 1
ATOM 806 O O . SER A 1 112 ? -17.356 10.396 14.070 1.00 92.94 112 SER A O 1
ATOM 808 N N . GLY A 1 113 ? -16.076 9.036 15.321 1.00 87.12 113 GLY A N 1
ATOM 809 C CA . GLY A 1 113 ? -17.153 8.123 15.721 1.00 87.12 113 GLY A CA 1
ATOM 810 C C . GLY A 1 113 ? -17.576 7.103 14.653 1.00 87.12 113 GLY A C 1
ATOM 811 O O . GLY A 1 113 ? -18.496 6.322 14.896 1.00 87.12 113 GLY A O 1
ATOM 812 N N . ARG A 1 114 ? -16.914 7.061 13.488 1.00 90.56 114 ARG A N 1
ATOM 813 C CA . ARG A 1 114 ? -17.140 6.051 12.441 1.00 90.56 114 ARG A CA 1
ATOM 814 C C . ARG A 1 114 ? -16.076 4.964 12.532 1.00 90.56 114 ARG A C 1
ATOM 816 O O . ARG A 1 114 ? -14.884 5.256 12.514 1.00 90.56 114 ARG A O 1
ATOM 823 N N . ARG A 1 115 ? -16.493 3.697 12.585 1.00 91.50 115 ARG A N 1
ATOM 824 C CA . ARG A 1 115 ? -15.556 2.565 12.577 1.00 91.50 115 ARG A CA 1
ATOM 825 C C . ARG A 1 115 ? -15.036 2.321 11.163 1.00 91.50 115 ARG A C 1
ATOM 827 O O . ARG A 1 115 ? -15.814 2.214 10.214 1.00 91.50 115 ARG A O 1
ATOM 834 N N . VAL A 1 116 ? -13.717 2.244 11.044 1.00 93.50 116 VAL A N 1
ATOM 835 C CA . VAL A 1 116 ? -12.983 2.102 9.784 1.00 93.50 116 VAL A CA 1
ATOM 836 C C . VAL A 1 116 ? -12.364 0.715 9.738 1.00 93.50 116 VAL A C 1
ATOM 838 O O . VAL A 1 116 ? -11.779 0.281 10.722 1.00 93.50 116 VAL A O 1
ATOM 841 N N . ALA A 1 117 ? -12.497 0.035 8.603 1.00 94.19 117 ALA A N 1
ATOM 842 C CA . ALA A 1 117 ? -11.894 -1.271 8.367 1.00 94.19 117 ALA A CA 1
ATOM 843 C C . ALA A 1 117 ? -10.530 -1.149 7.676 1.00 94.19 117 ALA A C 1
ATOM 845 O O . ALA A 1 117 ? -9.561 -1.777 8.096 1.00 94.19 117 ALA A O 1
ATOM 846 N N . HIS A 1 118 ? -10.442 -0.332 6.620 1.00 95.38 118 HIS A N 1
ATOM 847 C CA . HIS A 1 118 ? -9.237 -0.226 5.797 1.00 95.38 118 HIS A CA 1
ATOM 848 C C . HIS A 1 118 ? -8.991 1.200 5.311 1.00 95.38 118 HIS A C 1
ATOM 850 O O . HIS A 1 118 ? -9.925 1.961 5.060 1.00 95.38 118 HIS A O 1
ATOM 856 N N . VAL A 1 119 ? -7.715 1.536 5.123 1.00 98.38 119 VAL A N 1
ATOM 857 C CA . VAL A 1 119 ? -7.265 2.773 4.482 1.00 98.38 119 VAL A CA 1
ATOM 858 C C . VAL A 1 119 ? -6.201 2.422 3.449 1.00 98.38 119 VAL A C 1
ATOM 860 O O . VAL A 1 119 ? -5.313 1.623 3.735 1.00 98.38 119 VAL A O 1
ATOM 863 N N . ALA A 1 120 ? -6.269 3.036 2.271 1.00 98.69 120 ALA A N 1
ATOM 864 C CA . ALA A 1 120 ? -5.233 2.944 1.249 1.00 98.69 120 ALA A CA 1
ATOM 865 C C . ALA A 1 120 ? -4.831 4.342 0.778 1.00 98.69 120 ALA A C 1
ATOM 867 O O . ALA A 1 120 ? -5.679 5.203 0.528 1.00 98.69 120 ALA A O 1
ATOM 868 N N . CYS A 1 121 ? -3.529 4.559 0.626 1.00 98.62 121 CYS A N 1
ATOM 869 C CA . CYS A 1 121 ? -2.954 5.852 0.280 1.00 98.62 121 CYS A CA 1
ATOM 870 C C . CYS A 1 121 ? -2.162 5.739 -1.024 1.00 98.62 121 CYS A C 1
ATOM 872 O O . CYS A 1 121 ? -1.310 4.867 -1.163 1.00 98.62 121 CYS A O 1
ATOM 874 N N . GLY A 1 122 ? -2.457 6.612 -1.985 1.00 98.12 122 GLY A N 1
ATOM 875 C CA . GLY A 1 122 ? -1.734 6.705 -3.250 1.00 98.12 122 GLY A CA 1
ATOM 876 C C . GLY A 1 122 ? -0.629 7.755 -3.207 1.00 98.12 122 GLY A C 1
ATOM 877 O O . GLY A 1 122 ? -0.135 8.152 -2.146 1.00 98.12 122 GLY A O 1
ATOM 878 N N . ASP A 1 123 ? -0.267 8.290 -4.377 1.00 97.12 123 ASP A N 1
ATOM 879 C CA . ASP A 1 123 ? 0.639 9.445 -4.410 1.00 97.12 123 ASP A CA 1
ATOM 880 C C . ASP A 1 123 ? -0.049 10.694 -3.838 1.00 97.12 123 ASP A C 1
ATOM 882 O O . ASP A 1 123 ? 0.557 11.468 -3.092 1.00 97.12 123 ASP A O 1
ATOM 886 N N . THR A 1 124 ? -1.316 10.908 -4.209 1.00 98.12 124 THR A N 1
ATOM 887 C CA . THR A 1 124 ? -2.030 12.177 -3.979 1.00 98.12 124 THR A CA 1
ATOM 888 C C . THR A 1 124 ? -3.511 12.020 -3.607 1.00 98.12 124 THR A C 1
ATOM 890 O O . THR A 1 124 ? -4.222 13.024 -3.546 1.00 98.12 124 THR A O 1
ATOM 893 N N . HIS A 1 125 ? -3.986 10.800 -3.347 1.00 98.81 125 HIS A N 1
ATOM 894 C CA . HIS A 1 125 ? -5.372 10.509 -2.967 1.00 98.81 125 HIS A CA 1
ATOM 895 C C . HIS A 1 125 ? -5.455 9.367 -1.954 1.00 98.81 125 HIS A C 1
ATOM 897 O O . HIS A 1 125 ? -4.566 8.520 -1.889 1.00 98.81 125 HIS A O 1
ATOM 903 N N . THR A 1 126 ? -6.541 9.344 -1.190 1.00 98.88 126 THR A N 1
ATOM 904 C CA . THR A 1 126 ? -6.777 8.387 -0.107 1.00 98.88 126 THR A CA 1
ATOM 905 C C . THR A 1 126 ? -8.144 7.739 -0.280 1.00 98.88 126 THR A C 1
ATOM 907 O O . THR A 1 126 ? -9.117 8.407 -0.639 1.00 98.88 126 THR A O 1
ATOM 910 N N . LEU A 1 127 ? -8.211 6.439 -0.002 1.00 98.88 127 LEU A N 1
ATOM 911 C CA . LEU A 1 127 ? -9.436 5.653 0.093 1.00 98.88 127 LEU A CA 1
ATOM 912 C C . LEU A 1 127 ? -9.600 5.145 1.521 1.00 98.88 127 LEU A C 1
ATOM 914 O O . LEU A 1 127 ? -8.621 4.761 2.161 1.00 98.88 127 LEU A O 1
ATOM 918 N N . VAL A 1 128 ? -10.835 5.127 2.007 1.00 98.56 128 VAL A N 1
ATOM 919 C CA . VAL A 1 128 ? -11.194 4.653 3.345 1.00 98.56 128 VAL A CA 1
ATOM 920 C C . VAL A 1 128 ? -12.435 3.785 3.231 1.00 98.56 128 VAL A C 1
ATOM 922 O O . VAL A 1 128 ? -13.421 4.207 2.639 1.00 98.56 128 VAL A O 1
ATOM 925 N N . VAL A 1 129 ? -12.399 2.594 3.814 1.00 97.94 129 VAL A N 1
ATOM 926 C CA . VAL A 1 129 ? -13.548 1.688 3.898 1.00 97.94 129 VAL A CA 1
ATOM 927 C C . VAL A 1 129 ? -14.009 1.629 5.346 1.00 97.94 129 VAL A C 1
ATOM 929 O O . VAL A 1 129 ? -13.203 1.341 6.233 1.00 97.94 129 VAL A O 1
ATOM 932 N N . SER A 1 130 ? -15.284 1.909 5.603 1.00 95.38 130 SER A N 1
ATOM 933 C CA . SER A 1 130 ? -15.905 1.677 6.913 1.00 95.38 130 SER A CA 1
ATOM 934 C C . SER A 1 130 ? -16.233 0.199 7.131 1.00 95.38 130 SER A C 1
ATOM 936 O O . SER A 1 130 ? -16.223 -0.597 6.199 1.00 95.38 130 SER A O 1
ATOM 938 N N . GLU A 1 131 ? -16.507 -0.207 8.370 1.00 93.12 131 GLU A N 1
ATOM 939 C CA . GLU A 1 131 ? -16.764 -1.627 8.684 1.00 93.12 131 GLU A CA 1
ATOM 940 C C . GLU A 1 131 ? -18.019 -2.232 8.040 1.00 93.12 131 GLU A C 1
ATOM 942 O O . GLU A 1 131 ? -18.109 -3.450 7.846 1.00 93.12 131 GLU A O 1
ATOM 947 N N . ASP A 1 132 ? -18.988 -1.391 7.693 1.00 92.50 132 ASP A N 1
ATOM 948 C CA . ASP A 1 132 ? -20.160 -1.778 6.906 1.00 92.50 132 ASP A CA 1
ATOM 949 C C . ASP A 1 132 ? -19.829 -2.008 5.418 1.00 92.50 132 ASP A C 1
ATOM 951 O O . ASP A 1 132 ? -20.642 -2.581 4.698 1.00 92.50 132 ASP A O 1
ATOM 955 N N . GLY A 1 133 ? -18.618 -1.657 4.976 1.00 96.19 133 GLY A N 1
ATOM 956 C CA . GLY A 1 133 ? -18.140 -1.813 3.604 1.00 96.19 133 GLY A CA 1
ATOM 957 C C . GLY A 1 133 ? -18.329 -0.577 2.726 1.00 96.19 133 GLY A C 1
ATOM 958 O O . GLY A 1 133 ? -18.020 -0.649 1.537 1.00 96.19 133 GLY A O 1
ATOM 959 N N . ALA A 1 134 ? -18.802 0.552 3.272 1.00 97.25 134 ALA A N 1
ATOM 960 C CA . ALA A 1 134 ? -18.937 1.782 2.495 1.00 97.25 134 ALA A CA 1
ATOM 961 C C . ALA A 1 134 ? -17.567 2.409 2.182 1.00 97.25 134 ALA A C 1
ATOM 963 O O . ALA A 1 134 ? -16.687 2.512 3.041 1.00 97.25 134 ALA A O 1
ATOM 964 N N . LEU A 1 135 ? -17.393 2.851 0.933 1.00 98.69 135 LEU A N 1
ATOM 965 C CA . LEU A 1 135 ? -16.149 3.432 0.434 1.00 98.69 135 LEU A CA 1
ATOM 966 C C . LEU A 1 135 ? -16.206 4.964 0.429 1.00 98.69 135 LEU A C 1
ATOM 968 O O . LEU A 1 135 ? -17.087 5.568 -0.184 1.00 98.69 135 LEU A O 1
ATOM 972 N N . PHE A 1 136 ? -15.204 5.588 1.040 1.00 98.69 136 PHE A N 1
ATOM 973 C CA . PHE A 1 136 ? -14.961 7.025 1.036 1.00 98.69 136 PHE A CA 1
ATOM 974 C C . PHE A 1 136 ? -13.627 7.356 0.365 1.00 98.69 136 PHE A C 1
ATOM 976 O O . PHE A 1 136 ? -12.683 6.568 0.386 1.00 98.69 136 PHE A O 1
ATOM 983 N N . THR A 1 137 ? -13.532 8.550 -0.213 1.00 98.88 137 THR A N 1
ATOM 984 C CA . THR A 1 137 ? -12.377 8.994 -0.997 1.00 98.88 137 THR A CA 1
ATOM 985 C C . THR A 1 137 ? -12.110 10.491 -0.828 1.00 98.88 137 THR A C 1
ATOM 987 O O . THR A 1 137 ? -13.038 11.267 -0.599 1.00 98.88 137 THR A O 1
ATOM 990 N N . PHE A 1 138 ? -10.850 10.914 -0.928 1.00 98.94 138 PHE A N 1
ATOM 991 C CA . PHE A 1 138 ? -10.447 12.326 -0.946 1.00 98.94 138 PHE A CA 1
ATOM 992 C C . PHE A 1 138 ? -9.046 12.509 -1.542 1.00 98.94 138 PHE A C 1
ATOM 994 O O . PHE A 1 138 ? -8.255 11.569 -1.619 1.00 98.94 138 PHE A O 1
ATOM 1001 N N . GLY A 1 139 ? -8.721 13.735 -1.949 1.00 98.81 139 GLY A N 1
ATOM 1002 C CA . GLY A 1 139 ? -7.449 14.109 -2.559 1.00 98.81 139 GLY A CA 1
ATOM 1003 C C . GLY A 1 139 ? -7.575 14.539 -4.021 1.00 98.81 139 GLY A C 1
ATOM 1004 O O . GLY A 1 139 ? -8.596 15.082 -4.452 1.00 98.81 139 GLY A O 1
ATOM 1005 N N . ARG A 1 140 ? -6.510 14.301 -4.793 1.00 98.75 140 ARG A N 1
ATOM 1006 C CA . ARG A 1 140 ? -6.444 14.621 -6.225 1.00 98.75 140 ARG A CA 1
ATOM 1007 C C . ARG A 1 140 ? -7.394 13.746 -7.036 1.00 98.75 140 ARG A C 1
ATOM 1009 O O . ARG A 1 140 ? -7.471 12.549 -6.789 1.00 98.75 140 ARG A O 1
ATOM 1016 N N . ASN A 1 141 ? -8.028 14.314 -8.062 1.00 98.69 141 ASN A N 1
ATOM 1017 C CA . ASN A 1 141 ? -8.998 13.603 -8.899 1.00 98.69 141 ASN A CA 1
ATOM 1018 C C . ASN A 1 141 ? -8.894 13.889 -10.406 1.00 98.69 141 ASN A C 1
ATOM 1020 O O . ASN A 1 141 ? -9.823 13.614 -11.158 1.00 98.69 141 ASN A O 1
ATOM 1024 N N . GLN A 1 142 ? -7.791 14.459 -10.884 1.00 98.44 142 GLN A N 1
ATOM 1025 C CA . GLN A 1 142 ? -7.678 14.887 -12.287 1.00 98.44 142 GLN A CA 1
ATOM 1026 C C . GLN A 1 142 ? -7.896 13.769 -13.322 1.00 98.44 142 GLN A C 1
ATOM 1028 O O . GLN A 1 142 ? -8.255 14.064 -14.460 1.00 98.44 142 GLN A O 1
ATOM 1033 N N . ASN A 1 143 ? -7.705 12.505 -12.936 1.00 98.50 143 ASN A N 1
ATOM 1034 C CA . ASN A 1 143 ? -7.922 11.334 -13.786 1.00 98.50 143 ASN A CA 1
ATOM 1035 C C . ASN A 1 143 ? -9.098 10.473 -13.315 1.00 98.50 143 ASN A C 1
ATOM 1037 O O . ASN A 1 143 ? -9.264 9.358 -13.795 1.00 98.50 143 ASN A O 1
ATOM 1041 N N . GLY A 1 144 ? -9.911 10.970 -12.379 1.00 98.56 144 GLY A N 1
ATOM 1042 C CA . GLY A 1 144 ? -11.031 10.225 -11.818 1.00 98.56 144 GLY A CA 1
ATOM 1043 C C . GLY A 1 144 ? -10.661 9.238 -10.727 1.00 98.56 144 GLY A C 1
ATOM 1044 O O . GLY A 1 144 ? -11.492 8.398 -10.417 1.00 98.56 144 GLY A O 1
ATOM 1045 N N . GLN A 1 145 ? -9.452 9.286 -10.156 1.00 98.75 145 GLN A N 1
ATOM 1046 C CA . GLN A 1 145 ? -8.982 8.307 -9.161 1.00 98.75 145 GLN A CA 1
ATOM 1047 C C . GLN A 1 145 ? -9.797 8.274 -7.860 1.00 98.75 145 GLN A C 1
ATOM 1049 O O . GLN A 1 145 ? -9.655 7.333 -7.077 1.00 98.75 145 GLN A O 1
ATOM 1054 N N . LEU A 1 146 ? -10.675 9.256 -7.640 1.00 98.88 146 LEU A N 1
ATOM 1055 C CA . LEU A 1 146 ? -11.643 9.227 -6.548 1.00 98.88 146 LEU A CA 1
ATOM 1056 C C . LEU A 1 146 ? -12.902 8.408 -6.893 1.00 98.88 146 LEU A C 1
ATOM 1058 O O . LEU A 1 146 ? -13.588 7.940 -5.999 1.00 98.88 146 LEU A O 1
ATOM 1062 N N . GLY A 1 147 ? -13.205 8.171 -8.171 1.00 98.69 147 GLY A N 1
ATOM 1063 C CA . GLY A 1 147 ? -14.341 7.328 -8.567 1.00 98.69 147 GLY A CA 1
ATOM 1064 C C . GLY A 1 147 ? -15.703 8.013 -8.422 1.00 98.69 147 GLY A C 1
ATOM 1065 O O . GLY A 1 147 ? -16.717 7.343 -8.270 1.00 98.69 147 GLY A O 1
ATOM 1066 N N . LEU A 1 148 ? -15.732 9.348 -8.450 1.00 98.75 148 LEU A N 1
ATOM 1067 C CA . LEU A 1 148 ? -16.929 10.167 -8.205 1.00 98.75 148 LEU A CA 1
ATOM 1068 C C . LEU A 1 148 ? -17.676 10.580 -9.490 1.00 98.75 148 LEU A C 1
ATOM 1070 O O . LEU A 1 148 ? -18.592 11.394 -9.447 1.00 98.75 148 LEU A O 1
ATOM 1074 N N . GLY A 1 149 ? -17.265 10.077 -10.657 1.00 98.50 149 GLY A N 1
ATOM 1075 C CA . GLY A 1 149 ? -17.875 10.410 -11.951 1.00 98.50 149 GLY A CA 1
ATOM 1076 C C . GLY A 1 149 ? -17.463 11.767 -12.529 1.00 98.50 149 GLY A C 1
ATOM 1077 O O . GLY A 1 149 ? -17.981 12.182 -13.561 1.00 98.50 149 GLY A O 1
ATOM 1078 N N . HIS A 1 150 ? -16.509 12.452 -11.899 1.00 98.31 150 HIS A N 1
ATOM 1079 C CA . HIS A 1 150 ? -15.957 13.733 -12.341 1.00 98.31 150 HIS A CA 1
ATOM 1080 C C . HIS A 1 150 ? -14.456 13.823 -12.033 1.00 98.31 150 HIS A C 1
ATOM 1082 O O . HIS A 1 150 ? -13.909 12.960 -11.351 1.00 98.31 150 HIS A O 1
ATOM 1088 N N . THR A 1 151 ? -13.799 14.911 -12.454 1.00 98.56 151 THR A N 1
ATOM 1089 C CA . THR A 1 151 ? -12.341 15.108 -12.310 1.00 98.56 151 THR A CA 1
ATOM 1090 C C . THR A 1 151 ? -11.924 16.204 -11.318 1.00 98.56 151 THR A C 1
ATOM 1092 O O . THR A 1 151 ? -10.774 16.644 -11.315 1.00 98.56 151 THR A O 1
ATOM 1095 N N . ASN A 1 152 ? -12.852 16.698 -10.494 1.00 98.38 152 ASN A N 1
ATOM 1096 C CA . ASN A 1 152 ? -12.564 17.714 -9.477 1.00 98.38 152 ASN A CA 1
ATOM 1097 C C . ASN A 1 152 ? -11.931 17.096 -8.227 1.00 98.38 152 ASN A C 1
ATOM 1099 O O . ASN A 1 152 ? -12.461 16.110 -7.709 1.00 98.38 152 ASN A O 1
ATOM 1103 N N . ASP A 1 153 ? -10.837 17.693 -7.743 1.00 98.62 153 ASP A N 1
ATOM 1104 C CA . ASP A 1 153 ? -10.201 17.333 -6.469 1.00 98.62 153 ASP A CA 1
ATOM 1105 C C . ASP A 1 153 ? -11.197 17.488 -5.304 1.00 98.62 153 ASP A C 1
ATOM 1107 O O . ASP A 1 153 ? -12.057 18.375 -5.316 1.00 98.62 153 ASP A O 1
ATOM 1111 N N . CYS A 1 154 ? -11.075 16.648 -4.278 1.00 98.50 154 CYS A N 1
ATOM 1112 C CA . CYS A 1 154 ? -11.958 16.668 -3.111 1.00 98.50 154 CYS A CA 1
ATOM 1113 C C . CYS A 1 154 ? -11.137 16.840 -1.839 1.00 98.50 154 CYS A C 1
ATOM 1115 O O . CYS A 1 154 ? -10.391 15.948 -1.446 1.00 98.50 154 CYS A O 1
ATOM 1117 N N . LEU A 1 155 ? -11.279 17.996 -1.187 1.00 98.50 155 LEU A N 1
ATOM 1118 C CA . LEU A 1 155 ? -10.466 18.335 -0.014 1.00 98.50 155 LEU A CA 1
ATOM 1119 C C . LEU A 1 155 ? -10.939 17.660 1.279 1.00 98.50 155 LEU A C 1
ATOM 1121 O O . LEU A 1 155 ? -10.193 17.598 2.254 1.00 98.50 155 LEU A O 1
ATOM 1125 N N . ALA A 1 156 ? -12.176 17.170 1.281 1.00 97.88 156 ALA A N 1
ATOM 1126 C CA . ALA A 1 156 ? -12.795 16.428 2.368 1.00 97.88 156 ALA A CA 1
ATOM 1127 C C . ALA A 1 156 ? -13.318 15.079 1.842 1.00 97.88 156 ALA A C 1
ATOM 1129 O O . ALA A 1 156 ? -13.582 14.974 0.636 1.00 97.88 156 ALA A O 1
ATOM 1130 N N . PRO A 1 157 ? -13.478 14.068 2.716 1.00 98.50 157 PRO A N 1
ATOM 1131 C CA . PRO A 1 157 ? -13.997 12.761 2.330 1.00 98.50 157 PRO A CA 1
ATOM 1132 C C . PRO A 1 157 ? -15.368 12.835 1.652 1.00 98.50 157 PRO A C 1
ATOM 1134 O O . PRO A 1 157 ? -16.266 13.538 2.115 1.00 98.50 157 PRO A O 1
ATOM 1137 N N . GLN A 1 158 ? -15.532 12.073 0.572 1.00 98.62 158 GLN A N 1
ATOM 1138 C CA . GLN A 1 158 ? -16.801 11.869 -0.130 1.00 98.62 158 GLN A CA 1
ATOM 1139 C C . GLN A 1 158 ? -17.080 10.380 -0.307 1.00 98.62 158 GLN A C 1
ATOM 1141 O O . GLN A 1 158 ? -16.148 9.597 -0.472 1.00 98.62 158 GLN A O 1
ATOM 1146 N N . ALA A 1 159 ? -18.351 9.985 -0.273 1.00 98.38 159 ALA A N 1
ATOM 1147 C CA . ALA A 1 159 ? -18.754 8.598 -0.486 1.00 98.38 159 ALA A CA 1
ATOM 1148 C C . ALA A 1 159 ? -18.759 8.240 -1.981 1.00 98.38 159 ALA A C 1
ATOM 1150 O O . ALA A 1 159 ? -19.249 9.008 -2.811 1.00 98.38 159 ALA A O 1
ATOM 1151 N N . VAL A 1 160 ? -18.268 7.048 -2.322 1.00 98.69 160 VAL A N 1
ATOM 1152 C CA . VAL A 1 160 ? -18.307 6.492 -3.681 1.00 98.69 160 VAL A CA 1
ATOM 1153 C C . VAL A 1 160 ? -19.618 5.726 -3.864 1.00 98.69 160 VAL A C 1
ATOM 1155 O O . VAL A 1 160 ? -19.684 4.505 -3.741 1.00 98.69 160 VAL A O 1
ATOM 1158 N N . VAL A 1 161 ? -20.692 6.469 -4.137 1.00 97.94 161 VAL A N 1
ATOM 1159 C CA . VAL A 1 161 ? -22.076 5.954 -4.173 1.00 97.94 161 VAL A CA 1
ATOM 1160 C C . VAL A 1 161 ? -22.278 4.852 -5.222 1.00 97.94 161 VAL A C 1
ATOM 1162 O O . VAL A 1 161 ? -23.106 3.968 -5.040 1.00 97.94 161 VAL A O 1
ATOM 1165 N N . SER A 1 162 ? -21.484 4.832 -6.294 1.00 97.94 162 SER A N 1
ATOM 1166 C CA . SER A 1 162 ? -21.553 3.784 -7.322 1.00 97.94 162 SER A CA 1
ATOM 1167 C C . SER A 1 162 ? -21.170 2.381 -6.829 1.00 97.94 162 SER A C 1
ATOM 1169 O O . SER A 1 162 ? -21.377 1.423 -7.562 1.00 97.94 162 SER A O 1
ATOM 1171 N N . LEU A 1 163 ? -20.586 2.256 -5.630 1.00 97.88 163 LEU A N 1
ATOM 1172 C CA . LEU A 1 163 ? -20.290 0.979 -4.968 1.00 97.88 163 LEU A CA 1
ATOM 1173 C C . LEU A 1 163 ? -21.113 0.781 -3.683 1.00 97.88 163 LEU A C 1
ATOM 1175 O O . LEU A 1 163 ? -20.762 -0.061 -2.869 1.00 97.88 163 LEU A O 1
ATOM 1179 N N . GLN A 1 164 ? -22.195 1.538 -3.472 1.00 96.31 164 GLN A N 1
ATOM 1180 C CA . GLN A 1 164 ? -22.997 1.445 -2.240 1.00 96.31 164 GLN A CA 1
ATOM 1181 C C . GLN A 1 164 ? -23.656 0.070 -2.030 1.00 96.31 164 GLN A C 1
ATOM 1183 O O . GLN A 1 164 ? -23.891 -0.327 -0.894 1.00 96.31 164 GLN A O 1
ATOM 1188 N N . ASP A 1 165 ? -23.950 -0.640 -3.124 1.00 96.00 165 ASP A N 1
ATOM 1189 C CA . ASP A 1 165 ? -24.581 -1.966 -3.106 1.00 96.00 165 ASP A CA 1
ATOM 1190 C C . ASP A 1 165 ? -23.544 -3.101 -3.011 1.00 96.00 165 ASP A C 1
ATOM 1192 O O . ASP A 1 165 ? -23.893 -4.280 -2.964 1.00 96.00 165 ASP A O 1
ATOM 1196 N N . GLU A 1 166 ? -22.257 -2.752 -2.981 1.00 96.50 166 GLU A N 1
ATOM 1197 C CA . GLU A 1 166 ? -21.137 -3.677 -2.888 1.00 96.50 166 GLU A CA 1
ATOM 1198 C C . GLU A 1 166 ? -20.494 -3.579 -1.505 1.00 96.50 166 GLU A C 1
ATOM 1200 O O . GLU A 1 166 ? -20.139 -2.498 -1.036 1.00 96.50 166 GLU A O 1
ATOM 1205 N N . ARG A 1 167 ? -20.260 -4.721 -0.853 1.00 96.94 167 ARG A N 1
ATOM 1206 C CA . ARG A 1 167 ? -19.520 -4.742 0.414 1.00 96.94 167 ARG A CA 1
ATOM 1207 C C . ARG A 1 167 ? -18.021 -4.776 0.131 1.00 96.94 167 ARG A C 1
ATOM 1209 O O . ARG A 1 167 ? -17.458 -5.845 -0.116 1.00 96.94 167 ARG A O 1
ATOM 1216 N N . VAL A 1 168 ? -17.380 -3.607 0.114 1.00 98.31 168 VAL A N 1
ATOM 1217 C CA . VAL A 1 168 ? -15.935 -3.481 -0.132 1.00 98.31 168 VAL A CA 1
ATOM 1218 C C . VAL A 1 168 ? -15.152 -4.019 1.068 1.00 98.31 168 VAL A C 1
ATOM 1220 O O . VAL A 1 168 ? -15.437 -3.657 2.206 1.00 98.31 168 VAL A O 1
ATOM 1223 N N . CYS A 1 169 ? -14.151 -4.869 0.823 1.00 96.94 169 CYS A N 1
ATOM 1224 C CA . CYS A 1 169 ? -13.339 -5.492 1.878 1.00 96.94 169 CYS A CA 1
ATOM 1225 C C . CYS A 1 169 ? -11.823 -5.347 1.681 1.00 96.94 169 CYS A C 1
ATOM 1227 O O . CYS A 1 169 ? -11.059 -5.650 2.588 1.00 96.94 169 CYS A O 1
ATOM 1229 N N . SER A 1 170 ? -11.357 -4.896 0.517 1.00 98.06 170 SER A N 1
ATOM 1230 C CA . SER A 1 170 ? -9.943 -4.591 0.276 1.00 98.06 170 SER A CA 1
ATOM 1231 C C . SER A 1 170 ? -9.842 -3.446 -0.722 1.00 98.06 170 SER A C 1
ATOM 1233 O O . SER A 1 170 ? -10.607 -3.390 -1.682 1.00 98.06 170 SER A O 1
ATOM 1235 N N . ILE A 1 171 ? -8.922 -2.515 -0.482 1.00 98.81 171 ILE A N 1
ATOM 1236 C CA . ILE A 1 171 ? -8.694 -1.335 -1.318 1.00 98.81 171 ILE A CA 1
ATOM 1237 C C . ILE A 1 171 ? -7.204 -1.123 -1.530 1.00 98.81 171 ILE A C 1
ATOM 1239 O O . ILE A 1 171 ? -6.405 -1.413 -0.644 1.00 98.81 171 ILE A O 1
ATOM 1243 N N . ALA A 1 172 ? -6.845 -0.560 -2.679 1.00 98.75 172 ALA A N 1
ATOM 1244 C CA . ALA A 1 172 ? -5.475 -0.176 -2.977 1.00 98.75 172 ALA A CA 1
ATOM 1245 C C . ALA A 1 172 ? -5.417 1.079 -3.850 1.00 98.75 172 ALA A C 1
ATOM 1247 O O . ALA A 1 172 ? -6.294 1.331 -4.679 1.00 98.75 172 ALA A O 1
ATOM 1248 N N . CYS A 1 173 ? -4.345 1.851 -3.687 1.00 98.62 173 CYS A N 1
ATOM 1249 C CA . CYS A 1 173 ? -4.115 3.098 -4.405 1.00 98.62 173 CYS A CA 1
ATOM 1250 C C . CYS A 1 173 ? -2.749 3.062 -5.084 1.00 98.62 173 CYS A C 1
ATOM 1252 O O . CYS A 1 173 ? -1.736 2.825 -4.434 1.00 98.62 173 CYS A O 1
ATOM 1254 N N . GLY A 1 174 ? -2.710 3.328 -6.387 1.00 98.44 174 GLY A N 1
ATOM 1255 C CA . GLY A 1 174 ? -1.460 3.615 -7.083 1.00 98.44 174 GLY A CA 1
ATOM 1256 C C . GLY A 1 174 ? -1.169 5.113 -7.131 1.00 98.44 174 GLY A C 1
ATOM 1257 O O . GLY A 1 174 ? -1.622 5.888 -6.292 1.00 98.44 174 GLY A O 1
ATOM 1258 N N . SER A 1 175 ? -0.448 5.553 -8.166 1.00 98.00 175 SER A N 1
ATOM 1259 C CA . SER A 1 175 ? -0.148 6.980 -8.367 1.00 98.00 175 SER A CA 1
ATOM 1260 C C . SER A 1 175 ? -1.412 7.823 -8.557 1.00 98.00 175 SER A C 1
ATOM 1262 O O . SER A 1 175 ? -1.621 8.834 -7.891 1.00 98.00 175 SER A O 1
ATOM 1264 N N . GLU A 1 176 ? -2.249 7.389 -9.500 1.00 98.62 176 GLU A N 1
ATOM 1265 C CA . GLU A 1 176 ? -3.439 8.095 -9.987 1.00 98.62 176 GLU A CA 1
ATOM 1266 C C . GLU A 1 176 ? -4.540 7.089 -10.365 1.00 98.62 176 GLU A C 1
ATOM 1268 O O . GLU A 1 176 ? -5.361 7.362 -11.232 1.00 98.62 176 GLU A O 1
ATOM 1273 N N . HIS A 1 177 ? -4.529 5.894 -9.772 1.00 98.88 177 HIS A N 1
ATOM 1274 C CA . HIS A 1 177 ? -5.556 4.873 -9.973 1.00 98.88 177 HIS A CA 1
ATOM 1275 C C . HIS A 1 177 ? -5.864 4.166 -8.656 1.00 98.88 177 HIS A C 1
ATOM 1277 O O . HIS A 1 177 ? -5.086 4.250 -7.700 1.00 98.88 177 HIS A O 1
ATOM 1283 N N . SER A 1 178 ? -6.995 3.481 -8.635 1.00 98.94 178 SER A N 1
ATOM 1284 C CA . SER A 1 178 ? -7.599 2.907 -7.444 1.00 98.94 178 SER A CA 1
ATOM 1285 C C . SER A 1 178 ? -8.181 1.538 -7.762 1.00 98.94 178 SER A C 1
ATOM 1287 O O . SER A 1 178 ? -8.703 1.333 -8.860 1.00 98.94 178 SER A O 1
ATOM 1289 N N . LEU A 1 179 ? -8.102 0.624 -6.797 1.00 98.81 179 LEU A N 1
ATOM 1290 C CA . LEU A 1 179 ? -8.746 -0.682 -6.838 1.00 98.81 179 LEU A CA 1
ATOM 1291 C C . LEU A 1 179 ? -9.581 -0.910 -5.579 1.00 98.81 179 LEU A C 1
ATOM 1293 O O . LEU A 1 179 ? -9.208 -0.479 -4.488 1.00 98.81 179 LEU A O 1
ATOM 1297 N N . ALA A 1 180 ? -10.670 -1.654 -5.742 1.00 98.69 180 ALA A N 1
ATOM 1298 C CA . ALA A 1 180 ? -11.454 -2.223 -4.657 1.00 98.69 180 ALA A CA 1
ATOM 1299 C C . ALA A 1 180 ? -11.810 -3.677 -4.975 1.00 98.69 180 ALA A C 1
ATOM 1301 O O . ALA A 1 180 ? -12.273 -3.975 -6.075 1.00 98.69 180 ALA A O 1
ATOM 1302 N N . ALA A 1 181 ? -11.632 -4.570 -4.007 1.00 98.38 181 ALA A N 1
ATOM 1303 C CA . ALA A 1 181 ? -12.215 -5.902 -4.012 1.00 98.38 181 ALA A CA 1
ATOM 1304 C C . ALA A 1 181 ? -13.353 -5.973 -2.988 1.00 98.38 181 ALA A C 1
ATOM 1306 O O . ALA A 1 181 ? -13.303 -5.359 -1.917 1.00 98.38 181 ALA A O 1
ATOM 1307 N N . THR A 1 182 ? -14.388 -6.716 -3.346 1.00 97.94 182 THR A N 1
ATOM 1308 C CA . THR A 1 182 ? -15.617 -6.881 -2.564 1.00 97.94 182 THR A CA 1
ATOM 1309 C C . THR A 1 182 ? -15.664 -8.265 -1.927 1.00 97.94 182 THR A C 1
ATOM 1311 O O . THR A 1 182 ? -14.980 -9.186 -2.374 1.00 97.94 182 THR A O 1
ATOM 1314 N N . GLU A 1 183 ? -16.512 -8.458 -0.918 1.00 96.19 183 GLU A N 1
ATOM 1315 C CA . GLU A 1 183 ? -16.653 -9.762 -0.251 1.00 96.19 183 GLU A CA 1
ATOM 1316 C C . GLU A 1 183 ? -17.153 -10.881 -1.176 1.00 96.19 183 GLU A C 1
ATOM 1318 O O . GLU A 1 183 ? -16.859 -12.062 -0.939 1.00 96.19 183 GLU A O 1
ATOM 1323 N N . SER A 1 184 ? -17.866 -10.507 -2.247 1.00 95.56 184 SER A N 1
ATOM 1324 C CA . SER A 1 184 ? -18.304 -11.413 -3.315 1.00 95.56 184 SER A CA 1
ATOM 1325 C C . SER A 1 184 ? -17.140 -11.923 -4.179 1.00 95.56 184 SER A C 1
ATOM 1327 O O . SER A 1 184 ? -17.298 -12.885 -4.929 1.00 95.56 184 SER A O 1
ATOM 1329 N N . GLY A 1 185 ? -15.962 -11.302 -4.065 1.00 96.69 185 GLY A N 1
ATOM 1330 C CA . GLY A 1 185 ? -14.780 -11.575 -4.874 1.00 96.69 185 GLY A CA 1
ATOM 1331 C C . GLY A 1 185 ? -14.687 -10.734 -6.148 1.00 96.69 185 GLY A C 1
ATOM 1332 O O . GLY A 1 185 ? -13.705 -10.873 -6.876 1.00 96.69 185 GLY A O 1
ATOM 1333 N N . ALA A 1 186 ? -15.663 -9.860 -6.428 1.00 97.31 186 ALA A N 1
ATOM 1334 C CA . ALA A 1 186 ? -15.588 -8.933 -7.555 1.00 97.31 186 ALA A CA 1
ATOM 1335 C C . ALA A 1 186 ? -14.537 -7.842 -7.308 1.00 97.31 186 ALA A C 1
ATOM 1337 O O . ALA A 1 186 ? -14.387 -7.360 -6.182 1.00 97.31 186 ALA A O 1
ATOM 1338 N N . VAL A 1 187 ? -13.849 -7.431 -8.378 1.00 98.62 187 VAL A N 1
ATOM 1339 C CA . VAL A 1 187 ? -12.835 -6.370 -8.358 1.00 98.62 187 VAL A CA 1
ATOM 1340 C C . VAL A 1 187 ? -13.274 -5.223 -9.256 1.00 98.62 187 VAL A C 1
ATOM 1342 O O . VAL A 1 187 ? -13.692 -5.440 -10.395 1.00 98.62 187 VAL A O 1
ATOM 1345 N N . TYR A 1 188 ? -13.129 -4.007 -8.749 1.00 98.75 188 TYR A N 1
ATOM 1346 C CA . TYR A 1 188 ? -13.378 -2.758 -9.448 1.00 98.75 188 TYR A CA 1
ATOM 1347 C C . TYR A 1 188 ? -12.094 -1.933 -9.503 1.00 98.75 188 TYR A C 1
ATOM 1349 O O . TYR A 1 188 ? -11.330 -1.905 -8.539 1.00 98.75 188 TYR A O 1
ATOM 1357 N N . ALA A 1 189 ? -11.871 -1.242 -10.617 1.00 98.81 189 ALA A N 1
ATOM 1358 C CA . ALA A 1 189 ? -10.752 -0.333 -10.808 1.00 98.81 189 ALA A CA 1
ATOM 1359 C C . ALA A 1 189 ? -11.214 0.977 -11.457 1.00 98.81 189 ALA A C 1
ATOM 1361 O O . ALA A 1 189 ? -12.168 1.001 -12.240 1.00 98.81 189 ALA A O 1
ATOM 1362 N N . TRP A 1 190 ? -10.558 2.082 -11.106 1.00 98.88 190 TRP A N 1
ATOM 1363 C CA . TRP A 1 190 ? -10.835 3.400 -11.677 1.00 98.88 190 TRP A CA 1
ATOM 1364 C C . TRP A 1 190 ? -9.639 4.352 -11.570 1.00 98.88 190 TRP A C 1
ATOM 1366 O O . TRP A 1 190 ? -8.628 4.053 -10.933 1.00 98.88 190 TRP A O 1
ATOM 1376 N N . GLY A 1 191 ? -9.752 5.516 -12.205 1.00 98.88 191 GLY A N 1
ATOM 1377 C CA . GLY A 1 191 ? -8.698 6.514 -12.323 1.00 98.88 191 GLY A CA 1
ATOM 1378 C C . GLY A 1 191 ? -7.957 6.433 -13.654 1.00 98.88 191 GLY A C 1
ATOM 1379 O O . GLY A 1 191 ? -8.528 6.094 -14.689 1.00 98.88 191 GLY A O 1
ATOM 1380 N N . TRP A 1 192 ? -6.667 6.757 -13.624 1.00 98.75 192 TRP A N 1
ATOM 1381 C CA . TRP A 1 192 ? -5.784 6.743 -14.782 1.00 98.75 192 TRP A CA 1
ATOM 1382 C C . TRP A 1 192 ? -5.542 5.319 -15.289 1.00 98.75 192 TRP A C 1
ATOM 1384 O O . TRP A 1 192 ? -5.078 4.476 -14.520 1.00 98.75 192 TRP A O 1
ATOM 1394 N N . GLY A 1 193 ? -5.788 5.054 -16.575 1.00 98.25 193 GLY A N 1
ATOM 1395 C CA . GLY A 1 193 ? -5.772 3.687 -17.121 1.00 98.25 193 GLY A CA 1
ATOM 1396 C C . GLY A 1 193 ? -4.872 3.445 -18.326 1.00 98.25 193 GLY A C 1
ATOM 1397 O O . GLY A 1 193 ? -4.943 2.384 -18.938 1.00 98.25 193 GLY A O 1
ATOM 1398 N N . ARG A 1 194 ? -4.009 4.394 -18.702 1.00 98.25 194 ARG A N 1
ATOM 1399 C CA . ARG A 1 194 ? -3.332 4.357 -20.016 1.00 98.25 194 ARG A CA 1
ATOM 1400 C C . ARG A 1 194 ? -2.273 3.268 -20.194 1.00 98.25 194 ARG A C 1
ATOM 1402 O O . ARG A 1 194 ? -1.834 3.063 -21.318 1.00 98.25 194 ARG A O 1
ATOM 1409 N N . TYR A 1 195 ? -1.851 2.593 -19.124 1.00 98.25 195 TYR A N 1
ATOM 1410 C CA . TYR A 1 195 ? -0.993 1.402 -19.219 1.00 98.25 195 TYR A CA 1
ATOM 1411 C C . TYR A 1 195 ? -1.768 0.099 -18.995 1.00 98.25 195 TYR A C 1
ATOM 1413 O O . TYR A 1 195 ? -1.157 -0.933 -18.752 1.00 98.25 195 TYR A O 1
ATOM 1421 N N . GLY A 1 196 ? -3.105 0.129 -19.022 1.00 98.12 196 GLY A N 1
ATOM 1422 C CA . GLY A 1 196 ? -3.920 -1.062 -18.781 1.00 98.12 196 GLY A CA 1
ATOM 1423 C C . GLY A 1 196 ? -4.040 -1.459 -17.309 1.00 98.12 196 GLY A C 1
ATOM 1424 O O . GLY A 1 196 ? -4.583 -2.511 -16.990 1.00 98.12 196 GLY A O 1
ATOM 1425 N N . ASN A 1 197 ? -3.575 -0.611 -16.388 1.00 98.44 197 ASN A N 1
ATOM 1426 C CA . ASN A 1 197 ? -3.586 -0.841 -14.938 1.00 98.44 197 ASN A CA 1
ATOM 1427 C C . ASN A 1 197 ? -4.992 -0.763 -14.305 1.00 98.44 197 ASN A C 1
ATOM 1429 O O . ASN A 1 197 ? -5.111 -0.691 -13.089 1.00 98.44 197 ASN A O 1
ATOM 1433 N N . LEU A 1 198 ? -6.053 -0.739 -15.117 1.00 98.62 198 LEU A N 1
ATOM 1434 C CA . LEU A 1 198 ? -7.435 -0.909 -14.662 1.00 98.62 198 LEU A CA 1
ATOM 1435 C C . LEU A 1 198 ? -7.975 -2.311 -14.970 1.00 98.62 198 LEU A C 1
ATOM 1437 O O . LEU A 1 198 ? -9.000 -2.692 -14.421 1.00 98.62 198 LEU A O 1
ATOM 1441 N N . GLY A 1 199 ? -7.292 -3.102 -15.805 1.00 97.94 199 GLY A N 1
ATOM 1442 C CA . GLY A 1 199 ? -7.637 -4.508 -16.025 1.00 97.94 199 GLY A CA 1
ATOM 1443 C C . GLY A 1 199 ? -8.966 -4.745 -16.758 1.00 97.94 199 GLY A C 1
ATOM 1444 O O . GLY A 1 199 ? -9.470 -5.865 -16.764 1.00 97.94 199 GLY A O 1
ATOM 1445 N N . ASP A 1 200 ? -9.553 -3.721 -17.374 1.00 95.94 200 ASP A N 1
ATOM 1446 C CA . ASP A 1 200 ? -10.808 -3.814 -18.131 1.00 95.94 200 ASP A CA 1
ATOM 1447 C C . ASP A 1 200 ? -10.590 -4.144 -19.621 1.00 95.94 200 ASP A C 1
ATOM 1449 O O . ASP A 1 200 ? -11.535 -4.220 -20.402 1.00 95.94 200 ASP A O 1
ATOM 1453 N N . GLY A 1 201 ? -9.339 -4.388 -20.024 1.00 96.19 201 GLY A N 1
ATOM 1454 C CA . GLY A 1 201 ? -8.942 -4.648 -21.405 1.00 96.19 201 GLY A CA 1
ATOM 1455 C C . GLY A 1 201 ? -8.657 -3.396 -22.227 1.00 96.19 201 GLY A C 1
ATOM 1456 O O . GLY A 1 201 ? -8.149 -3.532 -23.338 1.00 96.19 201 GLY A O 1
ATOM 1457 N N . GLU A 1 202 ? -8.909 -2.210 -21.680 1.00 95.31 202 GLU A N 1
ATOM 1458 C CA . GLU A 1 202 ? -8.749 -0.933 -22.365 1.00 95.31 202 GLU A CA 1
ATOM 1459 C C . GLU A 1 202 ? -7.539 -0.153 -21.823 1.00 95.31 202 GLU A C 1
ATOM 1461 O O . GLU A 1 202 ? -6.841 -0.564 -20.895 1.00 95.31 202 GLU A O 1
ATOM 1466 N N . SER A 1 203 ? -7.237 0.989 -22.443 1.00 96.19 203 SER A N 1
ATOM 1467 C CA . SER A 1 203 ? -6.163 1.903 -22.010 1.00 96.19 203 SER A CA 1
ATOM 1468 C C . SER A 1 203 ? -6.671 3.332 -21.832 1.00 96.19 203 SER A C 1
ATOM 1470 O O . SER A 1 203 ? -6.036 4.299 -22.254 1.00 96.19 203 SER A O 1
ATOM 1472 N N . GLN A 1 204 ? -7.859 3.457 -21.244 1.00 97.75 204 GLN A N 1
ATOM 1473 C CA . GLN A 1 204 ? -8.542 4.727 -21.011 1.00 97.75 204 GLN A CA 1
ATOM 1474 C C . GLN A 1 204 ? -8.779 4.950 -19.524 1.00 97.75 204 GLN A C 1
ATOM 1476 O O . GLN A 1 204 ? -8.893 4.003 -18.750 1.00 97.75 204 GLN A O 1
ATOM 1481 N N . ASP A 1 205 ? -8.876 6.218 -19.143 1.00 98.56 205 ASP A N 1
ATOM 1482 C CA . ASP A 1 205 ? -9.226 6.589 -17.779 1.00 98.56 205 ASP A CA 1
ATOM 1483 C C . ASP A 1 205 ? -10.691 6.199 -17.489 1.00 98.56 205 ASP A C 1
ATOM 1485 O O . ASP A 1 205 ? -11.547 6.167 -18.386 1.00 98.56 205 ASP A O 1
ATOM 1489 N N . ARG A 1 206 ? -10.990 5.898 -16.224 1.00 98.56 206 ARG A N 1
ATOM 1490 C CA . ARG A 1 206 ? -12.345 5.602 -15.740 1.00 98.56 206 ARG A CA 1
ATOM 1491 C C . ARG A 1 206 ? -12.672 6.525 -14.581 1.00 98.56 206 ARG A C 1
ATOM 1493 O O . ARG A 1 206 ? -11.983 6.520 -13.568 1.00 98.56 206 ARG A O 1
ATOM 1500 N N . TYR A 1 207 ? -13.737 7.306 -14.719 1.00 98.62 207 TYR A N 1
ATOM 1501 C CA . TYR A 1 207 ? -14.148 8.262 -13.684 1.00 98.62 207 TYR A CA 1
ATOM 1502 C C . TYR A 1 207 ? -15.062 7.646 -12.618 1.00 98.62 207 TYR A C 1
ATOM 1504 O O . TYR A 1 207 ? -15.281 8.260 -11.577 1.00 98.62 207 TYR A O 1
ATOM 1512 N N . LEU A 1 208 ? -15.578 6.442 -12.872 1.00 98.69 208 LEU A N 1
ATOM 1513 C CA . LEU A 1 208 ? -16.352 5.627 -11.940 1.00 98.69 208 LEU A CA 1
ATOM 1514 C C . LEU A 1 208 ? -15.690 4.248 -11.793 1.00 98.69 208 LEU A C 1
ATOM 1516 O O . LEU A 1 208 ? -15.092 3.767 -12.765 1.00 98.69 208 LEU A O 1
ATOM 1520 N N . PRO A 1 209 ? -15.824 3.596 -10.623 1.00 98.69 209 PRO A N 1
ATOM 1521 C CA . PRO A 1 209 ? -15.482 2.193 -10.431 1.00 98.69 209 PRO A CA 1
ATOM 1522 C C . PRO A 1 209 ? -16.017 1.323 -11.567 1.00 98.69 209 PRO A C 1
ATOM 1524 O O . PRO A 1 209 ? -17.220 1.244 -11.798 1.00 98.69 209 PRO A O 1
ATOM 1527 N N . THR A 1 210 ? -15.102 0.691 -12.299 1.00 98.38 210 THR A N 1
ATOM 1528 C CA . THR A 1 210 ? -15.415 -0.189 -13.427 1.00 98.38 210 THR A CA 1
ATOM 1529 C C . THR A 1 210 ? -14.943 -1.591 -13.091 1.00 98.38 210 THR A C 1
ATOM 1531 O O . THR A 1 210 ? -13.843 -1.772 -12.573 1.00 98.38 210 THR A O 1
ATOM 1534 N N . ARG A 1 211 ? -15.782 -2.593 -13.345 1.00 97.00 211 ARG A N 1
ATOM 1535 C CA . ARG A 1 211 ? -15.456 -3.982 -13.025 1.00 97.00 211 ARG A CA 1
ATOM 1536 C C . ARG A 1 211 ? -14.272 -4.465 -13.868 1.00 97.00 211 ARG A C 1
ATOM 1538 O O . ARG A 1 211 ? -14.267 -4.298 -15.085 1.00 97.00 211 ARG A O 1
ATOM 1545 N N . VAL A 1 212 ? -13.298 -5.086 -13.212 1.00 98.25 212 VAL A N 1
ATOM 1546 C CA . VAL A 1 212 ? -12.140 -5.719 -13.854 1.00 98.25 212 VAL A CA 1
ATOM 1547 C C . VAL A 1 212 ? -12.596 -6.983 -14.589 1.00 98.25 212 VAL A C 1
ATOM 1549 O O . VAL A 1 212 ? -13.360 -7.778 -14.038 1.00 98.25 212 VAL A O 1
ATOM 1552 N N . VAL A 1 213 ? -12.120 -7.174 -15.820 1.00 93.94 213 VAL A N 1
ATOM 1553 C CA . VAL A 1 213 ? -12.527 -8.279 -16.707 1.00 93.94 213 VAL A CA 1
ATOM 1554 C C . VAL A 1 213 ? -11.477 -9.388 -16.680 1.00 93.94 213 VAL A C 1
ATOM 1556 O O . VAL A 1 213 ? -10.283 -9.105 -16.654 1.00 93.94 213 VAL A O 1
ATOM 1559 N N . GLY A 1 214 ? -11.891 -10.655 -16.739 1.00 94.38 214 GLY A N 1
ATOM 1560 C CA . GLY A 1 214 ? -10.972 -11.805 -16.759 1.00 94.38 214 GLY A CA 1
ATOM 1561 C C . GLY A 1 214 ? -10.669 -12.398 -15.380 1.00 94.38 214 GLY A C 1
ATOM 1562 O O . GLY A 1 214 ? -9.745 -13.199 -15.245 1.00 94.38 214 GLY A O 1
ATOM 1563 N N . LEU A 1 215 ? -11.437 -12.007 -14.360 1.00 96.69 215 LEU A N 1
ATOM 1564 C CA . LEU A 1 215 ? -11.409 -12.579 -13.006 1.00 96.69 215 LEU A CA 1
ATOM 1565 C C . LEU A 1 215 ? -12.733 -13.280 -12.656 1.00 96.69 215 LEU A C 1
ATOM 1567 O O . LEU A 1 215 ? -13.010 -13.561 -11.491 1.00 96.69 215 LEU A O 1
ATOM 1571 N N . GLU A 1 216 ? -13.585 -13.545 -13.648 1.00 92.88 216 GLU A N 1
ATOM 1572 C CA . GLU A 1 216 ? -14.883 -14.176 -13.441 1.00 92.88 216 GLU A CA 1
ATOM 1573 C C . GLU A 1 216 ? -14.726 -15.587 -12.852 1.00 92.88 216 GLU A C 1
ATOM 1575 O O . GLU A 1 216 ? -13.907 -16.389 -13.298 1.00 92.88 216 GLU A O 1
ATOM 1580 N N . GLY A 1 217 ? -15.521 -15.895 -11.823 1.00 92.25 217 GLY A N 1
ATOM 1581 C CA . GLY A 1 217 ? -15.464 -17.181 -11.122 1.00 92.25 217 GLY A CA 1
ATOM 1582 C C . GLY A 1 217 ? -14.295 -17.330 -10.141 1.00 92.25 217 GLY A C 1
ATOM 1583 O O . GLY A 1 217 ? -14.212 -18.350 -9.461 1.00 92.25 217 GLY A O 1
ATOM 1584 N N . LEU A 1 218 ? -13.416 -16.329 -10.021 1.00 96.44 218 LEU A N 1
ATOM 1585 C CA . LEU A 1 218 ? -12.358 -16.300 -9.015 1.00 96.44 218 LEU A CA 1
ATOM 1586 C C . LEU A 1 218 ? -12.796 -15.471 -7.808 1.00 96.44 218 LEU A C 1
ATOM 1588 O O . LEU A 1 218 ? -13.295 -14.357 -7.952 1.00 96.44 218 LEU A O 1
ATOM 1592 N N . ARG A 1 219 ? -12.549 -15.984 -6.600 1.00 96.62 219 ARG A N 1
ATOM 1593 C CA . ARG A 1 219 ? -12.749 -15.219 -5.368 1.00 96.62 219 ARG A CA 1
ATOM 1594 C C . ARG A 1 219 ? -11.491 -14.416 -5.050 1.00 96.62 219 ARG A C 1
ATOM 1596 O O . ARG A 1 219 ? -10.529 -14.975 -4.523 1.00 96.62 219 ARG A O 1
ATOM 1603 N N . VAL A 1 220 ? -11.470 -13.131 -5.401 1.00 98.06 220 VAL A N 1
ATOM 1604 C CA . VAL A 1 220 ? -10.383 -12.212 -5.024 1.00 98.06 220 VAL A CA 1
ATOM 1605 C C . VAL A 1 220 ? -10.546 -11.784 -3.568 1.00 98.06 220 VAL A C 1
ATOM 1607 O O . VAL A 1 220 ? -11.639 -11.423 -3.150 1.00 98.06 220 VAL A O 1
ATOM 1610 N N . VAL A 1 221 ? -9.459 -11.843 -2.797 1.00 97.50 221 VAL A N 1
ATOM 1611 C CA . VAL A 1 221 ? -9.448 -11.518 -1.358 1.00 97.50 221 VAL A CA 1
ATOM 1612 C C . VAL A 1 221 ? -8.527 -10.351 -1.008 1.00 97.50 221 VAL A C 1
ATOM 1614 O O . VAL A 1 221 ? -8.659 -9.785 0.072 1.00 97.50 221 VAL A O 1
ATOM 1617 N N . ALA A 1 222 ? -7.610 -9.978 -1.903 1.00 97.38 222 ALA A N 1
ATOM 1618 C CA . ALA A 1 222 ? -6.753 -8.811 -1.728 1.00 97.38 222 ALA A CA 1
ATOM 1619 C C . ALA A 1 222 ? -6.491 -8.120 -3.069 1.00 97.38 222 ALA A C 1
ATOM 1621 O O . ALA A 1 222 ? -6.213 -8.787 -4.071 1.00 97.38 222 ALA A O 1
ATOM 1622 N N . ALA A 1 223 ? -6.560 -6.792 -3.064 1.00 98.00 223 ALA A N 1
ATOM 1623 C CA . ALA A 1 223 ? -6.137 -5.924 -4.153 1.00 98.00 223 ALA A CA 1
ATOM 1624 C C . ALA A 1 223 ? -4.929 -5.101 -3.703 1.00 98.00 223 ALA A C 1
ATOM 1626 O O . ALA A 1 223 ? -4.882 -4.646 -2.567 1.00 98.00 223 ALA A O 1
ATOM 1627 N N . GLU A 1 224 ? -3.969 -4.912 -4.601 1.00 98.31 224 GLU A N 1
ATOM 1628 C CA . GLU A 1 224 ? -2.719 -4.208 -4.337 1.00 98.31 224 GLU A CA 1
ATOM 1629 C C . GLU A 1 224 ? -2.320 -3.360 -5.542 1.00 98.31 224 GLU A C 1
ATOM 1631 O O . GLU A 1 224 ? -2.529 -3.732 -6.701 1.00 98.31 224 GLU A O 1
ATOM 1636 N N . CYS A 1 225 ? -1.697 -2.220 -5.268 1.00 98.44 225 CYS A N 1
ATOM 1637 C CA . CYS A 1 225 ? -1.211 -1.300 -6.284 1.00 98.44 225 CYS A CA 1
ATOM 1638 C C . CYS A 1 225 ? 0.280 -1.074 -6.094 1.00 98.44 225 CYS A C 1
ATOM 1640 O O . CYS A 1 225 ? 0.744 -0.827 -4.987 1.00 98.44 225 CYS A O 1
ATOM 1642 N N . GLY A 1 226 ? 1.023 -1.062 -7.195 1.00 98.12 226 GLY A N 1
ATOM 1643 C CA . GLY A 1 226 ? 2.211 -0.225 -7.268 1.00 98.12 226 GLY A CA 1
ATOM 1644 C C . GLY A 1 226 ? 1.880 1.108 -7.927 1.00 98.12 226 GLY A C 1
ATOM 1645 O O . GLY A 1 226 ? 0.728 1.517 -8.054 1.00 98.12 226 GLY A O 1
ATOM 1646 N N . TRP A 1 227 ? 2.896 1.800 -8.433 1.00 98.19 227 TRP A N 1
ATOM 1647 C CA . TRP A 1 227 ? 2.686 3.139 -8.999 1.00 98.19 227 TRP A CA 1
ATOM 1648 C C . TRP A 1 227 ? 1.756 3.165 -10.221 1.00 98.19 227 TRP A C 1
ATOM 1650 O O . TRP A 1 227 ? 0.844 3.989 -10.303 1.00 98.19 227 TRP A O 1
ATOM 1660 N N . ARG A 1 228 ? 1.999 2.267 -11.183 1.00 98.44 228 ARG A N 1
ATOM 1661 C CA . ARG A 1 228 ? 1.261 2.155 -12.459 1.00 98.44 228 ARG A CA 1
ATOM 1662 C C . ARG A 1 228 ? 0.978 0.699 -12.854 1.00 98.44 228 ARG A C 1
ATOM 1664 O O . ARG A 1 228 ? 0.823 0.392 -14.031 1.00 98.44 228 ARG A O 1
ATOM 1671 N N . HIS A 1 229 ? 0.992 -0.197 -11.879 1.00 98.75 229 HIS A N 1
ATOM 1672 C CA . HIS A 1 229 ? 0.630 -1.596 -12.053 1.00 98.75 229 HIS A CA 1
ATOM 1673 C C . HIS A 1 229 ? -0.234 -2.022 -10.875 1.00 98.75 229 HIS A C 1
ATOM 1675 O O . HIS A 1 229 ? -0.160 -1.415 -9.803 1.00 98.75 229 HIS A O 1
ATOM 1681 N N . SER A 1 230 ? -1.007 -3.071 -11.086 1.00 98.81 230 SER A N 1
ATOM 1682 C CA . SER A 1 230 ? -1.954 -3.595 -10.118 1.00 98.81 230 SER A CA 1
ATOM 1683 C C . SER A 1 230 ? -1.733 -5.089 -9.963 1.00 98.81 230 SER A C 1
ATOM 1685 O O . SER A 1 230 ? -1.297 -5.774 -10.895 1.00 98.81 230 SER A O 1
ATOM 1687 N N . ALA A 1 231 ? -2.029 -5.586 -8.773 1.00 98.69 231 ALA A N 1
ATOM 1688 C CA . ALA A 1 231 ? -1.986 -6.992 -8.444 1.00 98.69 231 ALA A CA 1
ATOM 1689 C C . ALA A 1 231 ? -3.238 -7.372 -7.654 1.00 98.69 231 ALA A C 1
ATOM 1691 O O . ALA A 1 231 ? -3.755 -6.588 -6.862 1.00 98.69 231 ALA A O 1
ATOM 1692 N N . VAL A 1 232 ? -3.719 -8.591 -7.856 1.00 98.69 232 VAL A N 1
ATOM 1693 C CA . VAL A 1 232 ? -4.795 -9.169 -7.051 1.00 98.69 232 VAL A CA 1
ATOM 1694 C C . VAL A 1 232 ? -4.419 -10.574 -6.613 1.00 98.69 232 VAL A C 1
ATOM 1696 O O . VAL A 1 232 ? -3.765 -11.318 -7.350 1.00 98.69 232 VAL A O 1
ATOM 1699 N N . VAL A 1 233 ? -4.846 -10.940 -5.407 1.00 98.50 233 VAL A N 1
ATOM 1700 C CA . VAL A 1 233 ? -4.647 -12.270 -4.833 1.00 98.50 233 VAL A CA 1
ATOM 1701 C C . VAL A 1 233 ? -6.002 -12.932 -4.643 1.00 98.50 233 VAL A C 1
ATOM 1703 O O . VAL A 1 233 ? -6.916 -12.371 -4.038 1.00 98.50 233 VAL A O 1
ATOM 1706 N N . THR A 1 234 ? -6.133 -14.141 -5.171 1.00 98.31 234 THR A N 1
ATOM 1707 C CA . THR A 1 234 ? -7.326 -14.976 -4.983 1.00 98.31 234 THR A CA 1
ATOM 1708 C C . THR A 1 234 ? -7.266 -15.750 -3.668 1.00 98.31 234 THR A C 1
ATOM 1710 O O . THR A 1 234 ? -6.190 -15.982 -3.124 1.00 98.31 234 THR A O 1
ATOM 1713 N N . GLU A 1 235 ? -8.403 -16.242 -3.182 1.00 96.81 235 GLU A N 1
ATOM 1714 C CA . GLU A 1 235 ? -8.482 -17.136 -2.016 1.00 96.81 235 GLU A CA 1
ATOM 1715 C C . GLU A 1 235 ? -7.654 -18.426 -2.195 1.00 96.81 235 GLU A C 1
ATOM 1717 O O . GLU A 1 235 ? -7.097 -18.985 -1.244 1.00 96.81 235 GLU A O 1
ATOM 1722 N N . ALA A 1 236 ? -7.498 -18.886 -3.440 1.00 96.94 236 ALA A N 1
ATOM 1723 C CA . ALA A 1 236 ? -6.626 -20.006 -3.788 1.00 96.94 236 ALA A CA 1
ATOM 1724 C C . ALA A 1 236 ? -5.121 -19.672 -3.671 1.00 96.94 236 ALA A C 1
ATOM 1726 O O . ALA A 1 236 ? -4.283 -20.568 -3.784 1.00 96.94 236 ALA A O 1
ATOM 1727 N N . GLY A 1 237 ? -4.769 -18.406 -3.433 1.00 97.62 237 GLY A N 1
ATOM 1728 C CA . GLY A 1 237 ? -3.398 -17.905 -3.357 1.00 97.62 237 GLY A CA 1
ATOM 1729 C C . GLY A 1 237 ? -2.742 -17.683 -4.719 1.00 97.62 237 GLY A C 1
ATOM 1730 O O . GLY A 1 237 ? -1.517 -17.645 -4.803 1.00 97.62 237 GLY A O 1
ATOM 1731 N N . GLN A 1 238 ? -3.530 -17.578 -5.793 1.00 98.38 238 GLN A N 1
ATOM 1732 C CA . GLN A 1 238 ? -3.030 -17.214 -7.123 1.00 98.38 238 GLN A CA 1
ATOM 1733 C C . GLN A 1 238 ? -2.888 -15.696 -7.231 1.00 98.38 238 GLN A C 1
ATOM 1735 O O . GLN A 1 238 ? -3.784 -14.974 -6.787 1.00 98.38 238 GLN A O 1
ATOM 1740 N N . VAL A 1 239 ? -1.810 -15.240 -7.870 1.00 98.69 239 VAL A N 1
ATOM 1741 C CA . VAL A 1 239 ? -1.527 -13.819 -8.111 1.00 98.69 239 VAL A CA 1
ATOM 1742 C C . VAL A 1 239 ? -1.767 -13.487 -9.574 1.00 98.69 239 VAL A C 1
ATOM 1744 O O . VAL A 1 239 ? -1.178 -14.121 -10.452 1.00 98.69 239 VAL A O 1
ATOM 1747 N N . TYR A 1 240 ? -2.584 -12.469 -9.821 1.00 98.81 240 TYR A N 1
ATOM 1748 C CA . TYR A 1 240 ? -2.753 -11.879 -11.143 1.00 98.81 240 TYR A CA 1
ATOM 1749 C C . TYR A 1 240 ? -2.211 -10.456 -11.136 1.00 98.81 240 TYR A C 1
ATOM 1751 O O . TYR A 1 240 ? -2.466 -9.710 -10.192 1.00 98.81 240 TYR A O 1
ATOM 1759 N N . THR A 1 241 ? -1.484 -10.080 -12.181 1.00 98.88 241 THR A N 1
ATOM 1760 C CA . THR A 1 241 ? -0.897 -8.746 -12.349 1.00 98.88 241 THR A CA 1
ATOM 1761 C C . THR A 1 241 ? -1.304 -8.153 -13.694 1.00 98.88 241 THR A C 1
ATOM 1763 O O . THR A 1 241 ? -1.568 -8.871 -14.661 1.00 98.88 241 THR A O 1
ATOM 1766 N N . PHE A 1 242 ? -1.430 -6.829 -13.736 1.00 98.81 242 PHE A N 1
ATOM 1767 C CA . PHE A 1 242 ? -1.781 -6.066 -14.935 1.00 98.81 242 PHE A CA 1
ATOM 1768 C C . PHE A 1 242 ? -1.300 -4.617 -14.822 1.00 98.81 242 PHE A C 1
ATOM 1770 O O . PHE A 1 242 ? -0.968 -4.129 -13.740 1.00 98.81 242 PHE A O 1
ATOM 1777 N N . GLY A 1 243 ? -1.233 -3.920 -15.951 1.00 98.69 243 GLY A N 1
ATOM 1778 C CA . GLY A 1 243 ? -0.710 -2.56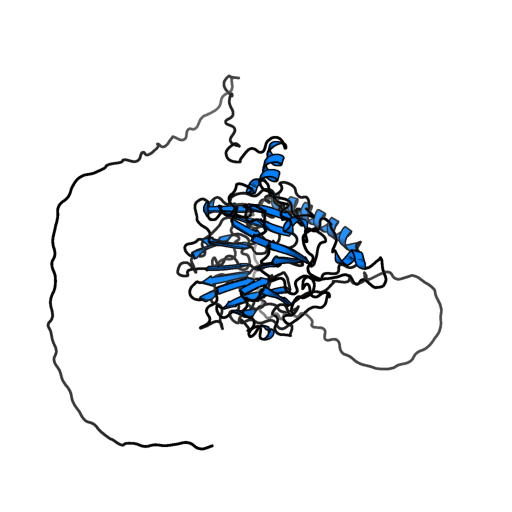7 -16.053 1.00 98.69 243 GLY A CA 1
ATOM 1779 C C . GLY A 1 243 ? 0.673 -2.497 -16.692 1.00 98.69 243 GLY A C 1
ATOM 1780 O O . GLY A 1 243 ? 0.986 -3.221 -17.633 1.00 98.69 243 GLY A O 1
ATOM 1781 N N . TRP A 1 244 ? 1.502 -1.597 -16.168 1.00 98.38 244 TRP A N 1
ATOM 1782 C CA . TRP A 1 244 ? 2.815 -1.281 -16.724 1.00 98.38 244 TRP A CA 1
ATOM 1783 C C . TRP A 1 244 ? 3.900 -2.286 -16.323 1.00 98.38 244 TRP A C 1
ATOM 1785 O O . TRP A 1 244 ? 4.119 -2.495 -15.129 1.00 98.38 244 TRP A O 1
ATOM 1795 N N . SER A 1 245 ? 4.659 -2.805 -17.292 1.00 98.00 245 SER A N 1
ATOM 1796 C CA . SER A 1 245 ? 5.728 -3.800 -17.104 1.00 98.00 245 SER A CA 1
ATOM 1797 C C . SER A 1 245 ? 7.077 -3.392 -17.703 1.00 98.00 245 SER A C 1
ATOM 1799 O O . SER A 1 245 ? 7.943 -4.233 -17.922 1.00 98.00 245 SER A O 1
ATOM 1801 N N . LYS A 1 246 ? 7.330 -2.099 -17.948 1.00 97.00 246 LYS A N 1
ATOM 1802 C CA . LYS A 1 246 ? 8.615 -1.646 -18.530 1.00 97.00 246 LYS A CA 1
ATOM 1803 C C . LYS A 1 246 ? 9.870 -2.162 -17.807 1.00 97.00 246 LYS A C 1
ATOM 1805 O O . LYS A 1 246 ? 10.926 -2.236 -18.428 1.00 97.00 246 LYS A O 1
ATOM 1810 N N . TYR A 1 247 ? 9.781 -2.448 -16.511 1.00 95.56 247 TYR A N 1
ATOM 1811 C CA . TYR A 1 247 ? 10.873 -2.980 -15.691 1.00 95.56 247 TYR A CA 1
ATOM 1812 C C . TYR A 1 247 ? 10.617 -4.427 -15.251 1.00 95.56 247 TYR A C 1
ATOM 1814 O O . TYR A 1 247 ? 11.264 -4.908 -14.328 1.00 95.56 247 TYR A O 1
ATOM 1822 N N . GLY A 1 248 ? 9.647 -5.103 -15.870 1.00 97.62 248 GLY A N 1
ATOM 1823 C CA . GLY A 1 248 ? 9.267 -6.473 -15.555 1.00 97.62 248 GLY A CA 1
ATOM 1824 C C . GLY A 1 248 ? 8.478 -6.628 -14.253 1.00 97.62 248 GLY A C 1
ATOM 1825 O O . GLY A 1 248 ? 8.360 -7.733 -13.733 1.00 97.62 248 GLY A O 1
ATOM 1826 N N . GLN A 1 249 ? 7.925 -5.540 -13.706 1.00 98.06 249 GLN A N 1
ATOM 1827 C CA . GLN A 1 249 ? 7.195 -5.552 -12.433 1.00 98.06 249 GLN A CA 1
ATOM 1828 C C . GLN A 1 249 ? 5.866 -6.327 -12.467 1.00 98.06 249 GLN A C 1
ATOM 1830 O O . GLN A 1 249 ? 5.281 -6.567 -11.418 1.00 98.06 249 GLN A O 1
ATOM 1835 N N .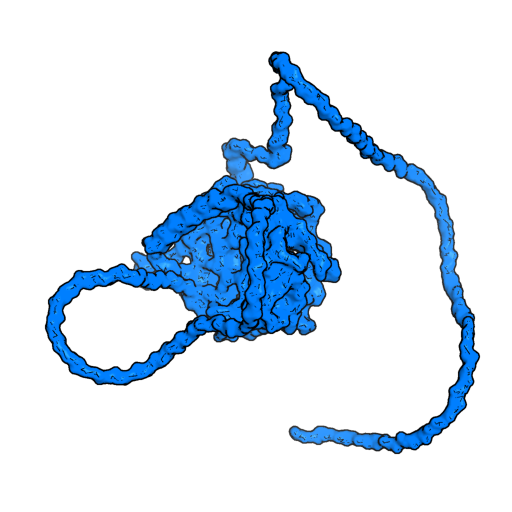 LEU A 1 250 ? 5.389 -6.776 -13.633 1.00 98.75 250 LEU A N 1
ATOM 1836 C CA . LEU A 1 250 ? 4.263 -7.715 -13.677 1.00 98.75 250 LEU A CA 1
ATOM 1837 C C . LEU A 1 250 ? 4.680 -9.170 -13.411 1.00 98.75 250 LEU A C 1
ATOM 1839 O O . LEU A 1 250 ? 3.842 -9.965 -12.997 1.00 98.75 250 LEU A O 1
ATOM 1843 N N . GLY A 1 251 ? 5.958 -9.524 -13.582 1.00 98.44 251 GLY A N 1
ATOM 1844 C CA . GLY A 1 251 ? 6.474 -10.837 -13.186 1.00 98.44 251 GLY A CA 1
ATOM 1845 C C . GLY A 1 251 ? 6.247 -11.972 -14.194 1.00 98.44 251 GLY A C 1
ATOM 1846 O O . GLY A 1 251 ? 6.314 -13.142 -13.816 1.00 98.44 251 GLY A O 1
ATOM 1847 N N . HIS A 1 252 ? 5.974 -11.664 -15.465 1.00 98.50 252 HIS A N 1
ATOM 1848 C CA . HIS A 1 252 ? 5.669 -12.668 -16.497 1.00 98.50 252 HIS A CA 1
ATOM 1849 C C . HIS A 1 252 ? 6.893 -13.190 -17.269 1.00 98.50 252 HIS A C 1
ATOM 1851 O O . HIS A 1 252 ? 6.745 -14.010 -18.170 1.00 98.50 252 HIS A O 1
ATOM 1857 N N . GLY A 1 253 ? 8.104 -12.759 -16.910 1.00 97.81 253 GLY A N 1
ATOM 1858 C CA . GLY A 1 253 ? 9.340 -13.118 -17.613 1.00 97.81 253 GLY A CA 1
ATOM 1859 C C . GLY A 1 253 ? 9.653 -12.229 -18.819 1.00 97.81 253 GLY A C 1
ATOM 1860 O O . GLY A 1 253 ? 10.644 -12.466 -19.506 1.00 97.81 253 GLY A O 1
ATOM 1861 N N . ASP A 1 254 ? 8.858 -11.185 -19.046 1.00 97.44 254 ASP A N 1
ATOM 1862 C CA . ASP A 1 254 ? 9.041 -10.190 -20.099 1.00 97.44 254 ASP A CA 1
ATOM 1863 C C . ASP A 1 254 ? 8.813 -8.754 -19.577 1.00 97.44 254 ASP A C 1
ATOM 1865 O O . ASP A 1 254 ? 8.800 -8.510 -18.369 1.00 97.44 254 ASP A O 1
ATOM 1869 N N . HIS A 1 255 ? 8.700 -7.793 -20.500 1.00 97.44 255 HIS A N 1
ATOM 1870 C CA . HIS A 1 255 ? 8.510 -6.368 -20.204 1.00 97.44 255 HIS A CA 1
ATOM 1871 C C . HIS A 1 255 ? 7.237 -5.811 -20.863 1.00 97.44 255 HIS A C 1
ATOM 1873 O O . HIS A 1 255 ? 7.157 -4.614 -21.153 1.00 97.44 255 HIS A O 1
ATOM 1879 N N . SER A 1 256 ? 6.275 -6.686 -21.162 1.00 98.00 256 SER A N 1
ATOM 1880 C CA . SER A 1 256 ? 5.051 -6.340 -21.881 1.00 98.00 256 SER A CA 1
ATOM 1881 C C . SER A 1 256 ? 3.978 -5.854 -20.913 1.00 98.00 256 SER A C 1
ATOM 1883 O O . SER A 1 256 ? 3.734 -6.472 -19.878 1.00 98.00 256 SER A O 1
ATOM 1885 N N . ASP A 1 257 ? 3.329 -4.740 -21.245 1.00 98.19 257 ASP A N 1
ATOM 1886 C CA . ASP A 1 257 ? 2.179 -4.245 -20.487 1.00 98.19 257 ASP A CA 1
ATOM 1887 C C . ASP A 1 257 ? 0.968 -5.168 -20.713 1.00 98.19 257 ASP A C 1
ATOM 1889 O O . ASP A 1 257 ? 0.754 -5.660 -21.823 1.00 98.19 257 ASP A O 1
ATOM 1893 N N . HIS A 1 258 ? 0.149 -5.377 -19.682 1.00 98.19 258 HIS A N 1
ATOM 1894 C CA . HIS A 1 258 ? -1.062 -6.199 -19.763 1.00 98.19 258 HIS A CA 1
ATOM 1895 C C . HIS A 1 258 ? -2.300 -5.373 -19.413 1.00 98.19 258 HIS A C 1
ATOM 1897 O O . HIS A 1 258 ? -2.418 -4.871 -18.300 1.00 98.19 258 HIS A O 1
ATOM 1903 N N . THR A 1 259 ? -3.255 -5.264 -20.341 1.00 98.00 259 THR A N 1
ATOM 1904 C CA . THR A 1 259 ? -4.523 -4.537 -20.119 1.00 98.00 259 THR A CA 1
ATOM 1905 C C . THR A 1 259 ? -5.598 -5.369 -19.429 1.00 98.00 259 THR A C 1
ATOM 1907 O O . THR A 1 259 ? -6.647 -4.844 -19.067 1.00 98.00 259 THR A O 1
ATOM 1910 N N . ARG A 1 260 ? -5.346 -6.666 -19.227 1.00 98.19 260 ARG A N 1
ATOM 1911 C CA . ARG A 1 260 ? -6.191 -7.583 -18.458 1.00 98.19 260 ARG A CA 1
ATOM 1912 C C . ARG A 1 260 ? -5.347 -8.316 -17.418 1.00 98.19 260 ARG A C 1
ATOM 1914 O O . ARG A 1 260 ? -4.165 -8.546 -17.681 1.00 98.19 260 ARG A O 1
ATOM 1921 N N . PRO A 1 261 ? -5.929 -8.713 -16.275 1.00 98.56 261 PRO A N 1
ATOM 1922 C CA . PRO A 1 261 ? -5.253 -9.535 -15.282 1.00 98.56 261 PRO A CA 1
ATOM 1923 C C . PRO A 1 261 ? -4.654 -10.792 -15.909 1.00 98.56 261 PRO A C 1
ATOM 1925 O O . PRO A 1 261 ? -5.350 -11.576 -16.554 1.00 98.56 261 PRO A O 1
ATOM 1928 N N . CYS A 1 262 ? -3.357 -10.994 -15.701 1.00 98.38 262 CYS A N 1
ATOM 1929 C CA . CYS A 1 262 ? -2.634 -12.163 -16.178 1.00 98.38 262 CYS A CA 1
ATOM 1930 C C . CYS A 1 262 ? -2.047 -12.929 -14.993 1.00 98.38 262 CYS A C 1
ATOM 1932 O O . CYS A 1 262 ? -1.491 -12.335 -14.070 1.00 98.38 262 CYS A O 1
ATOM 1934 N N . LEU A 1 263 ? -2.175 -14.256 -15.004 1.00 98.31 263 LEU A N 1
ATOM 1935 C CA . LEU A 1 263 ? -1.651 -15.110 -13.942 1.00 98.31 263 LEU A CA 1
ATOM 1936 C C . LEU A 1 263 ? -0.115 -15.072 -13.932 1.00 98.31 263 LEU A C 1
ATOM 1938 O O . LEU A 1 263 ? 0.536 -15.363 -14.938 1.00 98.31 263 LEU A O 1
ATOM 1942 N N . VAL A 1 264 ? 0.481 -14.810 -12.770 1.00 98.62 264 VAL A N 1
ATOM 1943 C CA . VAL A 1 264 ? 1.934 -14.899 -12.576 1.00 98.62 264 VAL A CA 1
ATOM 1944 C C . VAL A 1 264 ? 2.343 -16.372 -12.479 1.00 98.62 264 VAL A C 1
ATOM 1946 O O . VAL A 1 264 ? 2.431 -16.954 -11.397 1.00 98.62 264 VAL A O 1
ATOM 1949 N N . ALA A 1 265 ? 2.577 -17.004 -13.633 1.00 98.12 265 ALA A N 1
ATOM 1950 C CA . ALA A 1 265 ? 2.809 -18.448 -13.742 1.00 98.12 265 ALA A CA 1
ATOM 1951 C C . ALA A 1 265 ? 3.979 -18.961 -12.881 1.00 98.12 265 ALA A C 1
ATOM 1953 O O . ALA A 1 265 ? 3.910 -20.073 -12.358 1.00 98.12 265 ALA A O 1
ATOM 1954 N N . ALA A 1 266 ? 5.015 -18.142 -12.676 1.00 98.00 266 ALA A N 1
ATOM 1955 C CA . ALA A 1 266 ? 6.173 -18.479 -11.845 1.00 98.00 266 ALA A CA 1
ATOM 1956 C C . ALA A 1 266 ? 5.826 -18.722 -10.360 1.00 98.00 266 ALA A C 1
ATOM 1958 O O . ALA A 1 266 ? 6.570 -19.407 -9.663 1.00 98.00 266 ALA A O 1
ATOM 1959 N N . LEU A 1 267 ? 4.690 -18.204 -9.876 1.00 98.06 267 LEU A N 1
ATOM 1960 C CA . LEU A 1 267 ? 4.200 -18.412 -8.506 1.00 98.06 267 LEU A CA 1
ATOM 1961 C C . LEU A 1 267 ? 3.167 -19.543 -8.410 1.00 98.06 267 LEU A C 1
ATOM 1963 O O . LEU A 1 267 ? 2.595 -19.773 -7.346 1.00 98.06 267 LEU A O 1
ATOM 1967 N N . LYS A 1 268 ? 2.907 -20.285 -9.492 1.00 95.38 268 LYS A N 1
ATOM 1968 C CA . LYS A 1 268 ? 1.952 -21.397 -9.464 1.00 95.38 268 LYS A CA 1
ATOM 1969 C C . LYS A 1 268 ? 2.364 -22.435 -8.411 1.00 95.38 268 LYS A C 1
ATOM 1971 O O . LYS A 1 268 ? 3.502 -22.893 -8.372 1.00 95.38 268 LYS A O 1
ATOM 1976 N N . GLY A 1 269 ? 1.419 -22.809 -7.549 1.00 93.44 269 GLY A N 1
ATOM 1977 C CA . GLY A 1 269 ? 1.654 -23.732 -6.433 1.00 93.44 269 GLY A CA 1
ATOM 1978 C C . GLY A 1 269 ? 2.291 -23.086 -5.196 1.00 93.44 269 GLY A C 1
ATOM 1979 O O . GLY A 1 269 ? 2.350 -23.726 -4.149 1.00 93.44 269 GLY A O 1
ATOM 1980 N N . LYS A 1 270 ? 2.715 -21.819 -5.271 1.00 96.00 270 LYS A N 1
ATOM 1981 C CA . LYS A 1 270 ? 3.056 -21.001 -4.105 1.00 96.00 270 LYS A CA 1
ATOM 1982 C C . LYS A 1 270 ? 1.773 -20.309 -3.669 1.00 96.00 270 LYS A C 1
ATOM 1984 O O . LYS A 1 270 ? 1.288 -19.426 -4.364 1.00 96.00 270 LYS A O 1
ATOM 1989 N N . ARG A 1 271 ? 1.164 -20.750 -2.566 1.00 97.50 271 ARG A N 1
ATOM 1990 C CA . ARG A 1 271 ? -0.058 -20.121 -2.043 1.00 97.50 271 ARG A CA 1
ATOM 1991 C C . ARG A 1 271 ? 0.299 -18.733 -1.510 1.00 97.50 271 ARG A C 1
ATOM 1993 O O . ARG A 1 271 ? 0.712 -18.612 -0.361 1.00 97.50 271 ARG A O 1
ATOM 2000 N N . VAL A 1 272 ? 0.190 -17.706 -2.349 1.00 98.19 272 VAL A N 1
ATOM 2001 C CA . VAL A 1 272 ? 0.509 -16.323 -1.980 1.00 98.19 272 VAL A CA 1
ATOM 2002 C C . VAL A 1 272 ? -0.541 -15.791 -1.016 1.00 98.19 272 VAL A C 1
ATOM 2004 O O . VAL A 1 272 ? -1.734 -15.990 -1.218 1.00 98.19 272 VAL A O 1
ATOM 2007 N N . THR A 1 273 ? -0.086 -15.136 0.051 1.00 96.56 273 THR A N 1
ATOM 2008 C CA . THR A 1 273 ? -0.959 -14.538 1.075 1.00 96.56 273 THR A CA 1
ATOM 2009 C C . THR A 1 273 ? -0.849 -13.023 1.135 1.00 96.56 273 THR A C 1
ATOM 2011 O O . THR A 1 273 ? -1.754 -12.381 1.654 1.00 96.56 273 THR A O 1
ATOM 2014 N N . LYS A 1 274 ? 0.254 -12.451 0.636 1.00 95.69 274 LYS A N 1
ATOM 2015 C CA . LYS A 1 274 ? 0.516 -11.008 0.652 1.00 95.69 274 LYS A CA 1
ATOM 2016 C C . LYS A 1 274 ? 1.262 -10.598 -0.602 1.00 95.69 274 LYS A C 1
ATOM 2018 O O . LYS A 1 274 ? 2.152 -11.324 -1.044 1.00 95.69 274 LYS A O 1
ATOM 2023 N N . VAL A 1 275 ? 0.929 -9.426 -1.122 1.00 98.19 275 VAL A N 1
ATOM 2024 C CA . VAL A 1 275 ? 1.633 -8.752 -2.213 1.00 98.19 275 VAL A CA 1
ATOM 2025 C C . VAL A 1 275 ? 1.825 -7.297 -1.794 1.00 98.19 275 VAL A C 1
ATOM 2027 O O . VAL A 1 275 ? 1.007 -6.769 -1.056 1.00 98.19 275 VAL A O 1
ATOM 2030 N N . ALA A 1 276 ? 2.911 -6.662 -2.219 1.00 98.19 276 ALA A N 1
ATOM 2031 C CA . ALA A 1 276 ? 3.084 -5.220 -2.098 1.00 98.19 276 ALA A CA 1
ATOM 2032 C C . ALA A 1 276 ? 3.721 -4.676 -3.380 1.00 98.19 276 ALA A C 1
ATOM 2034 O O . ALA A 1 276 ? 4.686 -5.248 -3.901 1.00 98.19 276 ALA A O 1
ATOM 2035 N N . GLY A 1 277 ? 3.163 -3.582 -3.898 1.00 97.56 277 GLY A N 1
ATOM 2036 C CA . GLY A 1 277 ? 3.653 -2.895 -5.088 1.00 97.56 277 GLY A CA 1
ATOM 2037 C C . GLY A 1 277 ? 4.446 -1.646 -4.720 1.00 97.56 277 GLY A C 1
ATOM 2038 O O . GLY A 1 277 ? 3.944 -0.740 -4.067 1.00 97.56 277 GLY A O 1
ATOM 2039 N N . GLY A 1 278 ? 5.698 -1.567 -5.158 1.00 96.38 278 GLY A N 1
ATOM 2040 C CA . GLY A 1 278 ? 6.505 -0.356 -5.051 1.00 96.38 278 GLY A CA 1
ATOM 2041 C C . GLY A 1 278 ? 6.322 0.581 -6.244 1.00 96.38 278 GLY A C 1
ATOM 2042 O O . GLY A 1 278 ? 5.349 0.519 -7.005 1.00 96.38 278 GLY A O 1
ATOM 2043 N N . TRP A 1 279 ? 7.318 1.443 -6.480 1.00 95.75 279 TRP A N 1
ATOM 2044 C CA . TRP A 1 279 ? 7.281 2.327 -7.653 1.00 95.75 279 TRP A CA 1
ATOM 2045 C C . TRP A 1 279 ? 7.300 1.523 -8.955 1.00 95.75 279 TRP A C 1
ATOM 2047 O O . TRP A 1 279 ? 6.558 1.801 -9.897 1.00 95.75 279 TRP A O 1
ATOM 2057 N N . ARG A 1 280 ? 8.215 0.554 -9.018 1.00 96.94 280 ARG A N 1
ATOM 2058 C CA . ARG A 1 280 ? 8.557 -0.214 -10.224 1.00 96.94 280 ARG A CA 1
ATOM 2059 C C . ARG A 1 280 ? 8.985 -1.642 -9.896 1.00 96.94 280 ARG A C 1
ATOM 2061 O O . ARG A 1 280 ? 9.614 -2.285 -10.725 1.00 96.94 280 ARG A O 1
ATOM 2068 N N . HIS A 1 281 ? 8.706 -2.104 -8.687 1.00 97.81 281 HIS A N 1
ATOM 2069 C CA . HIS A 1 281 ? 9.001 -3.452 -8.224 1.00 97.81 281 HIS A CA 1
ATOM 2070 C C . HIS A 1 281 ? 7.810 -3.988 -7.448 1.00 97.81 281 HIS A C 1
ATOM 2072 O O . HIS A 1 281 ? 6.945 -3.219 -7.026 1.00 97.81 281 HIS A O 1
ATOM 2078 N N . THR A 1 282 ? 7.787 -5.296 -7.271 1.00 98.62 282 THR A N 1
ATOM 2079 C CA . THR A 1 282 ? 6.713 -6.007 -6.591 1.00 98.62 282 THR A CA 1
ATOM 2080 C C . THR A 1 282 ? 7.336 -7.088 -5.732 1.00 98.62 282 THR A C 1
ATOM 2082 O O . THR A 1 282 ? 8.318 -7.725 -6.125 1.00 98.62 282 THR A O 1
ATOM 2085 N N . VAL A 1 283 ? 6.767 -7.288 -4.551 1.00 98.25 283 VAL A N 1
ATOM 2086 C CA . VAL A 1 283 ? 7.141 -8.384 -3.661 1.00 98.25 283 VAL A CA 1
ATOM 2087 C C . VAL A 1 283 ? 5.905 -9.167 -3.252 1.00 98.25 283 VAL A C 1
ATOM 2089 O O . VAL A 1 283 ? 4.810 -8.614 -3.165 1.00 98.25 283 VAL A O 1
ATOM 2092 N N . ALA A 1 284 ? 6.076 -10.457 -2.990 1.00 98.25 284 ALA A N 1
ATOM 2093 C CA . ALA A 1 284 ? 5.010 -11.335 -2.536 1.00 98.25 284 ALA A CA 1
ATOM 2094 C C . ALA A 1 284 ? 5.512 -12.312 -1.475 1.00 98.25 284 ALA A C 1
ATOM 2096 O O . ALA A 1 284 ? 6.627 -12.816 -1.582 1.00 98.25 284 ALA A O 1
ATOM 2097 N N . ALA A 1 285 ? 4.674 -12.620 -0.485 1.00 97.31 285 ALA A N 1
ATOM 2098 C CA . ALA A 1 285 ? 4.938 -13.670 0.494 1.00 97.31 285 ALA A CA 1
ATOM 2099 C C . ALA A 1 285 ? 3.907 -14.795 0.393 1.00 97.31 285 ALA A C 1
ATOM 2101 O O . ALA A 1 285 ? 2.694 -14.554 0.346 1.00 97.31 285 ALA A O 1
ATOM 2102 N N . ASP A 1 286 ? 4.387 -16.037 0.398 1.00 96.88 286 ASP A N 1
ATOM 2103 C CA . ASP A 1 286 ? 3.530 -17.220 0.444 1.00 96.88 286 ASP A CA 1
ATOM 2104 C C . ASP A 1 286 ? 3.109 -17.605 1.873 1.00 96.88 286 ASP A C 1
ATOM 2106 O O . ASP A 1 286 ? 3.550 -17.026 2.866 1.00 96.88 286 ASP A O 1
ATOM 2110 N N . SER A 1 287 ? 2.213 -18.585 1.998 1.00 95.75 287 SER A N 1
ATOM 2111 C CA . SER A 1 287 ? 1.726 -19.087 3.288 1.00 95.75 287 SER A CA 1
ATOM 2112 C C . SER A 1 287 ? 2.814 -19.758 4.132 1.00 95.75 287 SER A C 1
ATOM 2114 O O . SER A 1 287 ? 2.659 -19.890 5.349 1.00 95.75 287 SER A O 1
ATOM 2116 N N . CYS A 1 288 ? 3.918 -20.179 3.513 1.00 94.19 288 CYS A N 1
ATOM 2117 C CA . CYS A 1 288 ? 5.093 -20.702 4.205 1.00 94.19 288 CYS A CA 1
ATOM 2118 C C . CYS A 1 288 ? 5.993 -19.573 4.737 1.00 94.19 288 CYS A C 1
ATOM 2120 O O . CYS A 1 288 ? 6.852 -19.833 5.573 1.00 94.19 288 CYS A O 1
ATOM 2122 N N . GLY A 1 289 ? 5.755 -18.326 4.318 1.00 91.38 289 GLY A N 1
ATOM 2123 C CA . GLY A 1 289 ? 6.553 -17.158 4.674 1.00 91.38 289 GLY A CA 1
ATOM 2124 C C . GLY A 1 289 ? 7.759 -16.941 3.759 1.00 91.38 289 GLY A C 1
ATOM 2125 O O . GLY A 1 289 ? 8.620 -16.139 4.107 1.00 91.38 289 GLY A O 1
ATOM 2126 N N . ASN A 1 290 ? 7.833 -17.622 2.610 1.00 95.62 290 ASN A N 1
ATOM 2127 C CA . ASN A 1 290 ? 8.867 -17.360 1.611 1.00 95.62 290 ASN A CA 1
ATOM 2128 C C . ASN A 1 290 ? 8.585 -16.032 0.911 1.00 95.62 290 ASN A C 1
ATOM 2130 O O . ASN A 1 290 ? 7.447 -15.780 0.508 1.00 95.62 290 ASN A O 1
ATOM 2134 N N . LEU A 1 291 ? 9.627 -15.223 0.720 1.00 96.81 291 LEU A N 1
ATOM 2135 C CA . LEU A 1 291 ? 9.549 -13.931 0.048 1.00 96.81 291 LEU A CA 1
ATOM 2136 C C . LEU A 1 291 ? 10.029 -14.031 -1.400 1.00 96.81 291 LEU A C 1
ATOM 2138 O O . LEU A 1 291 ? 11.123 -14.519 -1.669 1.00 96.81 291 LEU A O 1
ATOM 2142 N N . TYR A 1 292 ? 9.233 -13.511 -2.324 1.00 97.94 292 TYR A N 1
ATOM 2143 C CA . TYR A 1 292 ? 9.551 -13.390 -3.741 1.00 97.94 292 TYR A CA 1
ATOM 2144 C C . TYR A 1 292 ? 9.595 -11.915 -4.138 1.00 97.94 292 TYR A C 1
ATOM 2146 O O . TYR A 1 292 ? 8.742 -11.147 -3.699 1.00 97.94 292 TYR A O 1
ATOM 2154 N N . ALA A 1 293 ? 10.544 -11.523 -4.984 1.00 97.69 293 ALA A N 1
ATOM 2155 C CA . ALA A 1 293 ? 10.689 -10.153 -5.471 1.00 97.69 293 ALA A CA 1
ATOM 2156 C C . ALA A 1 293 ? 10.977 -10.117 -6.977 1.00 97.69 293 ALA A C 1
ATOM 2158 O O . ALA A 1 293 ? 11.665 -10.994 -7.507 1.00 97.69 293 ALA A O 1
ATOM 2159 N N . TRP A 1 294 ? 10.435 -9.113 -7.668 1.00 98.44 294 TRP A N 1
ATOM 2160 C CA . TRP A 1 294 ? 10.679 -8.863 -9.090 1.00 98.44 294 TRP A CA 1
ATOM 2161 C C . TRP A 1 294 ? 10.437 -7.397 -9.475 1.00 98.44 294 TRP A C 1
ATOM 2163 O O . TRP A 1 294 ? 9.902 -6.601 -8.704 1.00 98.44 294 TRP A O 1
ATOM 2173 N N . GLY A 1 295 ? 10.846 -7.030 -10.684 1.00 97.50 295 GLY A N 1
ATOM 2174 C CA . GLY A 1 295 ? 10.765 -5.693 -11.254 1.00 97.50 295 GLY A CA 1
ATOM 2175 C C . GLY A 1 295 ? 12.110 -4.967 -11.275 1.00 97.50 295 GLY A C 1
ATOM 2176 O O . GLY A 1 295 ? 13.175 -5.572 -11.412 1.00 97.50 295 GLY A O 1
ATOM 2177 N N . TRP A 1 296 ? 12.053 -3.644 -11.135 1.00 93.50 296 TRP A N 1
ATOM 2178 C CA . TRP A 1 296 ? 13.218 -2.769 -11.157 1.00 93.50 296 TRP A CA 1
ATOM 2179 C C . TRP A 1 296 ? 14.126 -3.006 -9.948 1.00 93.50 296 TRP A C 1
ATOM 2181 O O . TRP A 1 296 ? 13.662 -2.969 -8.810 1.00 93.50 296 TRP A O 1
ATOM 2191 N N . ASN A 1 297 ? 15.424 -3.122 -10.202 1.00 89.12 297 ASN A N 1
ATOM 2192 C CA . ASN A 1 297 ? 16.506 -3.289 -9.237 1.00 89.12 297 ASN A CA 1
ATOM 2193 C C . ASN A 1 297 ? 17.751 -2.449 -9.596 1.00 89.12 297 ASN A C 1
ATOM 2195 O O . ASN A 1 297 ? 18.789 -2.598 -8.972 1.00 89.12 297 ASN A O 1
ATOM 2199 N N . LYS A 1 298 ? 17.690 -1.605 -10.640 1.00 72.69 298 LYS A N 1
ATOM 2200 C CA . LYS A 1 298 ? 18.884 -0.998 -11.257 1.00 72.69 298 LYS A CA 1
ATOM 2201 C C . LYS A 1 298 ? 19.246 0.427 -10.800 1.00 72.69 298 LYS A C 1
ATOM 2203 O O . LYS A 1 298 ? 18.397 1.288 -10.569 1.00 72.69 298 LYS A O 1
ATOM 2208 N N . VAL A 1 299 ? 20.551 0.712 -10.849 1.00 62.69 299 VAL A N 1
ATOM 2209 C CA . VAL A 1 299 ? 21.248 2.020 -10.765 1.00 62.69 299 VAL A CA 1
ATOM 2210 C C . VAL A 1 299 ? 20.976 2.918 -11.983 1.00 62.69 299 VAL A C 1
ATOM 2212 O O . VAL A 1 299 ? 21.063 2.471 -13.127 1.00 62.69 299 VAL A O 1
ATOM 2215 N N . ARG A 1 300 ? 20.789 4.233 -11.794 1.00 48.69 300 ARG A N 1
ATOM 2216 C CA . ARG A 1 300 ? 21.083 5.203 -12.871 1.00 48.69 300 ARG A CA 1
ATOM 2217 C C . ARG A 1 300 ? 22.509 5.729 -12.704 1.00 48.69 300 ARG A C 1
ATOM 2219 O O . ARG A 1 300 ? 22.749 6.578 -11.852 1.00 48.69 300 ARG A O 1
ATOM 2226 N N . ALA A 1 301 ? 23.432 5.273 -13.552 1.00 39.41 301 ALA A N 1
ATOM 2227 C CA . ALA A 1 301 ? 24.665 6.010 -13.808 1.00 39.41 301 ALA A CA 1
ATOM 2228 C C . ALA A 1 301 ? 24.303 7.328 -14.513 1.00 39.41 301 ALA A C 1
ATOM 2230 O O . ALA A 1 301 ? 23.534 7.325 -15.478 1.00 39.41 301 ALA A O 1
ATOM 2231 N N . ALA A 1 302 ? 24.805 8.460 -14.020 1.00 35.12 302 ALA A N 1
ATOM 2232 C CA . ALA A 1 302 ? 24.685 9.717 -14.743 1.00 35.12 302 ALA A CA 1
ATOM 2233 C C . ALA A 1 302 ? 25.442 9.589 -16.075 1.00 35.12 302 ALA A C 1
ATOM 2235 O O . ALA A 1 302 ? 26.609 9.202 -16.091 1.00 35.12 302 ALA A O 1
ATOM 2236 N N . SER A 1 303 ? 24.784 9.890 -17.195 1.00 29.06 303 SER A N 1
ATOM 2237 C CA . SER A 1 303 ? 25.490 10.130 -18.455 1.00 29.06 303 SER A CA 1
ATOM 2238 C C . SER A 1 303 ? 26.471 11.294 -18.254 1.00 29.06 303 SER A C 1
ATOM 2240 O O . SER A 1 303 ? 26.107 12.253 -17.564 1.00 29.06 303 SER A O 1
ATOM 2242 N N . PRO A 1 304 ? 27.686 11.256 -18.830 1.00 29.97 304 PRO A N 1
ATOM 2243 C CA . PRO A 1 304 ? 28.591 12.394 -18.742 1.00 29.97 304 PRO A CA 1
ATOM 2244 C C . PRO A 1 304 ? 27.937 13.622 -19.400 1.00 29.97 304 PRO A C 1
ATOM 2246 O O . PRO A 1 304 ? 27.222 13.472 -20.399 1.00 29.97 304 PRO A O 1
ATOM 2249 N N . PRO A 1 305 ? 28.139 14.836 -18.858 1.00 28.77 305 PRO A N 1
ATOM 2250 C CA . PRO A 1 305 ? 27.592 16.046 -19.455 1.00 28.77 305 PRO A CA 1
ATOM 2251 C C . PRO A 1 305 ? 28.148 16.233 -20.878 1.00 28.77 305 PRO A C 1
ATOM 2253 O O . PRO A 1 305 ? 29.344 16.018 -21.104 1.00 28.77 305 PRO A O 1
ATOM 2256 N N . PRO A 1 306 ? 27.324 16.646 -21.858 1.00 34.09 306 PRO A N 1
ATOM 2257 C CA . PRO A 1 306 ? 27.830 16.974 -23.177 1.00 34.09 306 PRO A CA 1
ATOM 2258 C C . PRO A 1 306 ? 28.620 18.282 -23.083 1.00 34.09 306 PRO A C 1
ATOM 2260 O O . PRO A 1 306 ? 28.056 19.345 -22.837 1.00 34.09 306 PRO A O 1
ATOM 2263 N N . GLY A 1 307 ? 29.930 18.200 -23.309 1.00 36.50 307 GLY A N 1
ATOM 2264 C CA . GLY A 1 307 ? 30.764 19.366 -23.582 1.00 36.50 307 GLY A CA 1
ATOM 2265 C C . GLY A 1 307 ? 31.822 19.662 -22.527 1.00 36.50 307 GLY A C 1
ATOM 2266 O O . GLY A 1 307 ? 31.693 20.593 -21.745 1.00 36.50 307 GLY A O 1
ATOM 2267 N N . CYS A 1 308 ? 32.954 18.974 -22.627 1.00 27.69 308 CYS A N 1
ATOM 2268 C CA . CYS A 1 308 ? 34.239 19.632 -22.436 1.00 27.69 308 CYS A CA 1
ATOM 2269 C C . CYS A 1 308 ? 35.105 19.266 -23.640 1.00 27.69 308 CYS A C 1
ATOM 2271 O O . CYS A 1 308 ? 35.693 18.190 -23.706 1.00 27.69 308 CYS A O 1
ATOM 2273 N N . ARG A 1 309 ? 35.102 20.140 -24.655 1.00 30.72 309 ARG A N 1
ATOM 2274 C CA . ARG A 1 309 ? 36.128 20.111 -25.697 1.00 30.72 309 ARG A CA 1
ATOM 2275 C C . ARG A 1 309 ? 37.442 20.442 -25.003 1.00 30.72 309 ARG A C 1
ATOM 2277 O O . ARG A 1 309 ? 37.671 21.598 -24.651 1.00 30.72 309 ARG A O 1
ATOM 2284 N N . THR A 1 310 ? 38.304 19.453 -24.823 1.00 28.89 310 THR A N 1
ATOM 2285 C CA . THR A 1 310 ? 39.713 19.719 -24.568 1.00 28.89 310 THR A CA 1
ATOM 2286 C C . THR A 1 310 ? 40.286 20.386 -25.815 1.00 28.89 310 THR A C 1
ATOM 2288 O O . THR A 1 310 ? 40.401 19.802 -26.889 1.00 28.89 310 THR A O 1
ATOM 2291 N N . ARG A 1 311 ? 40.599 21.676 -25.679 1.00 33.06 311 ARG A N 1
ATOM 2292 C CA . ARG A 1 311 ? 41.551 22.364 -26.548 1.00 33.06 311 ARG A CA 1
ATOM 2293 C C . ARG A 1 311 ? 42.900 21.685 -26.323 1.00 33.06 311 ARG A C 1
ATOM 2295 O O . ARG A 1 311 ? 43.445 21.777 -25.228 1.00 33.06 311 ARG A O 1
ATOM 2302 N N . GLY A 1 312 ? 43.424 21.016 -27.340 1.00 29.12 312 GLY A N 1
ATOM 2303 C CA . GLY A 1 312 ? 44.755 20.429 -27.287 1.00 29.12 312 GLY A CA 1
ATOM 2304 C C . GLY A 1 312 ? 45.270 20.076 -28.673 1.00 29.12 312 GLY A C 1
ATOM 2305 O O . GLY A 1 312 ? 44.835 19.088 -29.243 1.00 29.12 312 GLY A O 1
ATOM 2306 N N . GLY A 1 313 ? 46.206 20.892 -29.164 1.00 28.53 313 GLY A N 1
ATOM 2307 C CA . GLY A 1 313 ? 47.319 20.449 -30.007 1.00 28.53 313 GLY A CA 1
ATOM 2308 C C . GLY A 1 313 ? 47.039 20.199 -31.486 1.00 28.53 313 GLY A C 1
ATOM 2309 O O . GLY A 1 313 ? 46.468 19.187 -31.868 1.00 28.53 313 GLY A O 1
ATOM 2310 N N . ALA A 1 314 ? 47.549 21.099 -32.324 1.00 28.53 314 ALA A N 1
ATOM 2311 C CA . ALA A 1 314 ? 47.752 20.872 -33.746 1.00 28.53 314 ALA A CA 1
ATOM 2312 C C . ALA A 1 314 ? 48.743 19.719 -34.003 1.00 28.53 314 ALA A C 1
ATOM 2314 O O . ALA A 1 314 ? 49.759 19.606 -33.322 1.00 28.53 314 ALA A O 1
ATOM 2315 N N . GLY A 1 315 ? 48.470 18.925 -35.038 1.00 27.91 315 GLY A N 1
ATOM 2316 C CA . GLY A 1 315 ? 49.378 17.930 -35.605 1.00 27.91 315 GLY A CA 1
ATOM 2317 C C . GLY A 1 315 ? 48.815 17.423 -36.931 1.00 27.91 315 GLY A C 1
ATOM 2318 O O . GLY A 1 315 ? 47.805 16.729 -36.953 1.00 27.91 315 GLY A O 1
ATOM 2319 N N . ALA A 1 316 ? 49.417 17.861 -38.034 1.00 29.09 316 ALA A N 1
ATOM 2320 C CA . ALA A 1 316 ? 49.024 17.566 -39.409 1.00 29.09 316 ALA A CA 1
ATOM 2321 C C . ALA A 1 316 ? 49.312 16.107 -39.818 1.00 29.09 316 ALA A C 1
ATOM 2323 O O . ALA A 1 316 ? 50.278 15.524 -39.336 1.00 29.09 316 ALA A O 1
ATOM 2324 N N . GLY A 1 317 ? 48.550 15.568 -40.784 1.00 27.80 317 GLY A N 1
ATOM 2325 C CA . GLY A 1 317 ? 48.985 14.392 -41.556 1.00 27.80 317 GLY A CA 1
ATOM 2326 C C . GLY A 1 317 ? 47.892 13.483 -42.136 1.00 27.80 317 GLY A C 1
ATOM 2327 O O . GLY A 1 317 ? 47.572 12.470 -41.541 1.00 27.80 317 GLY A O 1
ATOM 2328 N N . ALA A 1 318 ? 47.396 13.850 -43.323 1.00 27.36 318 ALA A N 1
ATOM 2329 C CA . ALA A 1 318 ? 47.149 13.001 -44.504 1.00 27.36 318 ALA A CA 1
ATOM 2330 C C . ALA A 1 318 ? 46.291 11.697 -44.465 1.00 27.36 318 ALA A C 1
ATOM 2332 O O . ALA A 1 318 ? 46.662 10.693 -43.876 1.00 27.36 318 ALA A O 1
ATOM 2333 N N . GLN A 1 319 ? 45.280 11.722 -45.357 1.00 27.58 319 GLN A N 1
ATOM 2334 C CA . GLN A 1 319 ? 44.805 10.670 -46.292 1.00 27.58 319 GLN A CA 1
ATOM 2335 C C . GLN A 1 319 ? 43.893 9.519 -45.791 1.00 27.58 319 GLN A C 1
ATOM 2337 O O . GLN A 1 319 ? 44.187 8.815 -44.836 1.00 27.58 319 GLN A O 1
ATOM 2342 N N . GLY A 1 320 ? 42.759 9.341 -46.500 1.00 24.61 320 GLY A N 1
ATOM 2343 C CA . GLY A 1 320 ? 41.806 8.215 -46.380 1.00 24.61 320 GLY A CA 1
ATOM 2344 C C . GLY A 1 320 ? 42.312 6.909 -47.037 1.00 24.61 320 GLY A C 1
ATOM 2345 O O . GLY A 1 320 ? 43.513 6.839 -47.286 1.00 24.61 320 GLY A O 1
ATOM 2346 N N . PRO A 1 321 ? 41.467 5.898 -47.384 1.00 37.06 321 PRO A N 1
ATOM 2347 C CA . PRO A 1 321 ? 40.034 5.992 -47.711 1.00 37.06 321 PRO A CA 1
ATOM 2348 C C . PRO A 1 321 ? 39.097 4.888 -47.134 1.00 37.06 321 PRO A C 1
ATOM 2350 O O . PRO A 1 321 ? 39.523 3.879 -46.592 1.00 37.06 321 PRO A O 1
ATOM 2353 N N . GLN A 1 322 ? 37.791 5.145 -47.305 1.00 26.14 322 GLN A N 1
ATOM 2354 C CA . GLN A 1 322 ? 36.660 4.243 -47.619 1.00 26.14 322 GLN A CA 1
ATOM 2355 C C . GLN A 1 322 ? 36.555 2.826 -47.005 1.00 26.14 322 GLN A C 1
ATOM 2357 O O . GLN A 1 322 ? 37.349 1.937 -47.279 1.00 26.14 322 GLN A O 1
ATOM 2362 N N . GLY A 1 323 ? 35.411 2.573 -46.353 1.00 26.48 323 GLY A N 1
ATOM 2363 C CA . GLY A 1 323 ? 34.873 1.234 -46.089 1.00 26.48 323 GLY A CA 1
ATOM 2364 C C . GLY A 1 323 ? 33.447 1.305 -45.536 1.00 26.48 323 GLY A C 1
ATOM 2365 O O . GLY A 1 323 ? 33.232 1.773 -44.425 1.00 26.48 323 GLY A O 1
ATOM 2366 N N . GLN A 1 324 ? 32.476 0.911 -46.356 1.00 25.89 324 GLN A N 1
ATOM 2367 C CA . GLN A 1 324 ? 31.032 0.932 -46.107 1.00 25.89 324 GLN A CA 1
ATOM 2368 C C . GLN A 1 324 ? 30.598 -0.075 -45.026 1.00 25.89 324 GLN A C 1
ATOM 2370 O O . GLN A 1 324 ? 31.168 -1.155 -44.913 1.00 25.89 324 GLN A O 1
ATOM 2375 N N . GLY A 1 325 ? 29.521 0.244 -44.303 1.00 27.05 325 GLY A N 1
ATOM 2376 C CA . GLY A 1 325 ? 28.824 -0.690 -43.416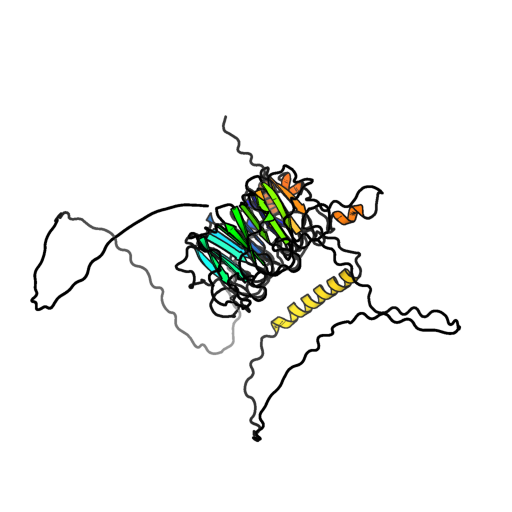 1.00 27.05 325 GLY A CA 1
ATOM 2377 C C . GLY A 1 325 ? 27.592 -0.047 -42.784 1.00 27.05 325 GLY A C 1
ATOM 2378 O O . GLY A 1 325 ? 27.689 0.623 -41.763 1.00 27.05 325 GLY A O 1
ATOM 2379 N N . GLN A 1 326 ? 26.447 -0.198 -43.448 1.00 25.42 326 GLN A N 1
ATOM 2380 C CA . GLN A 1 326 ? 25.124 0.283 -43.041 1.00 25.42 326 GLN A CA 1
ATOM 2381 C C . GLN A 1 326 ? 24.693 -0.280 -41.680 1.00 25.42 326 GLN A C 1
ATOM 2383 O O . GLN A 1 326 ? 24.891 -1.461 -41.437 1.00 25.42 326 GLN A O 1
ATOM 2388 N N . LEU A 1 327 ? 23.985 0.522 -40.875 1.00 28.38 327 LEU A N 1
ATOM 2389 C CA . LEU A 1 327 ? 22.829 0.083 -40.081 1.00 28.38 327 LEU A CA 1
ATOM 2390 C C . LEU A 1 327 ? 21.947 1.308 -39.781 1.00 28.38 327 LEU A C 1
ATOM 2392 O O . LEU A 1 327 ? 22.401 2.329 -39.265 1.00 28.38 327 LEU A O 1
ATOM 2396 N N . ALA A 1 328 ? 20.695 1.213 -40.219 1.00 26.86 328 ALA A N 1
ATOM 2397 C CA . ALA A 1 328 ? 19.721 2.290 -40.281 1.00 26.86 328 ALA A CA 1
ATOM 2398 C C . ALA A 1 328 ? 19.148 2.641 -38.899 1.00 26.86 328 ALA A C 1
ATOM 2400 O O . ALA A 1 328 ? 18.666 1.777 -38.171 1.00 26.86 328 ALA A O 1
ATOM 2401 N N . ALA A 1 329 ? 19.147 3.935 -38.576 1.00 27.11 329 ALA A N 1
ATOM 2402 C CA . ALA A 1 329 ? 18.408 4.508 -37.461 1.00 27.11 329 ALA A CA 1
ATOM 2403 C C . ALA A 1 329 ? 17.032 4.982 -37.954 1.00 27.11 329 ALA A C 1
ATOM 2405 O O . ALA A 1 329 ? 16.942 5.915 -38.755 1.00 27.11 329 ALA A O 1
ATOM 2406 N N . ALA A 1 330 ? 15.964 4.357 -37.460 1.00 26.73 330 ALA A N 1
ATOM 2407 C CA . ALA A 1 330 ? 14.601 4.839 -37.640 1.00 26.73 330 ALA A CA 1
ATOM 2408 C C . ALA A 1 330 ? 14.377 6.081 -36.760 1.00 26.73 330 ALA A C 1
ATOM 2410 O O . ALA A 1 330 ? 14.351 6.008 -35.532 1.00 26.73 330 ALA A O 1
ATOM 2411 N N . ARG A 1 331 ? 14.241 7.240 -37.411 1.00 25.72 331 ARG A N 1
ATOM 2412 C CA . ARG A 1 331 ? 13.694 8.470 -36.833 1.00 25.72 331 ARG A CA 1
ATOM 2413 C C . ARG A 1 331 ? 12.178 8.431 -37.019 1.00 25.72 331 ARG A C 1
ATOM 2415 O O . ARG A 1 331 ? 11.733 8.351 -38.158 1.00 25.72 331 ARG A O 1
ATOM 2422 N N . HIS A 1 332 ? 11.398 8.545 -35.946 1.00 28.47 332 HIS A N 1
ATOM 2423 C CA . HIS A 1 332 ? 9.984 8.903 -36.066 1.00 28.47 332 HIS A CA 1
ATOM 2424 C C . HIS A 1 332 ? 9.825 10.404 -35.845 1.00 28.47 332 HIS A C 1
ATOM 2426 O O . HIS A 1 332 ? 10.061 10.921 -34.753 1.00 28.47 332 HIS A O 1
ATOM 2432 N N . GLY A 1 333 ? 9.490 11.082 -36.943 1.00 25.16 333 GLY A N 1
ATOM 2433 C CA . GLY A 1 333 ? 9.015 12.453 -36.963 1.00 25.16 333 GLY A CA 1
ATOM 2434 C C . GLY A 1 333 ? 7.594 12.540 -36.419 1.00 25.16 333 GLY A C 1
ATOM 2435 O O . GLY A 1 333 ? 6.785 11.626 -36.581 1.00 25.16 333 GLY A O 1
ATOM 2436 N N . ALA A 1 334 ? 7.339 13.657 -35.750 1.00 28.00 334 ALA A N 1
ATOM 2437 C CA . ALA A 1 334 ? 6.009 14.191 -35.554 1.00 28.00 334 ALA A CA 1
ATOM 2438 C C . ALA A 1 334 ? 5.434 14.586 -36.917 1.00 28.00 334 ALA A C 1
ATOM 2440 O O . ALA A 1 334 ? 6.150 15.198 -37.703 1.00 28.00 334 ALA A O 1
ATOM 2441 N N . AS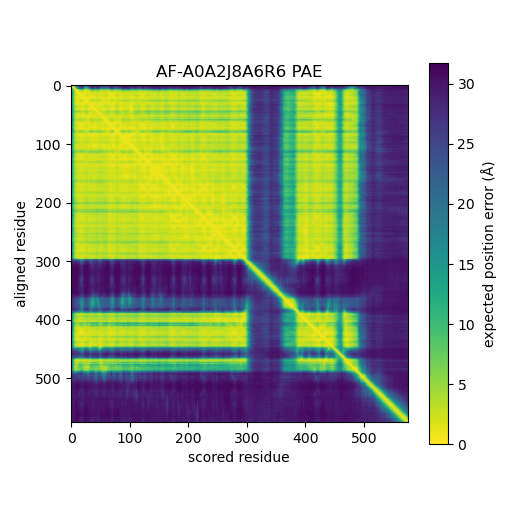P A 1 335 ? 4.159 14.292 -37.158 1.00 26.34 335 ASP A N 1
ATOM 2442 C CA . ASP A 1 335 ? 3.369 15.089 -38.088 1.00 26.34 335 ASP A CA 1
ATOM 2443 C C . ASP A 1 335 ? 1.900 15.123 -37.666 1.00 26.34 335 ASP A C 1
ATOM 2445 O O . ASP A 1 335 ? 1.246 14.100 -37.451 1.00 26.34 335 ASP A O 1
ATOM 2449 N N . HIS A 1 336 ? 1.417 16.355 -37.526 1.00 29.53 336 HIS A N 1
ATOM 2450 C CA . HIS A 1 336 ? 0.018 16.730 -37.434 1.00 29.53 336 HIS A CA 1
ATOM 2451 C C . HIS A 1 336 ? -0.531 16.865 -38.859 1.00 29.53 336 HIS A C 1
ATOM 2453 O O . HIS A 1 336 ? -0.032 17.672 -39.638 1.00 29.53 336 HIS A O 1
ATOM 2459 N N . GLY A 1 337 ? -1.583 16.115 -39.189 1.00 25.38 337 GLY A N 1
ATOM 2460 C CA . GLY A 1 337 ? -2.352 16.295 -40.419 1.00 25.38 337 GLY A CA 1
ATOM 2461 C C . GLY A 1 337 ? -3.543 17.225 -40.192 1.00 25.38 337 GLY A C 1
ATOM 2462 O O . GLY A 1 337 ? -4.444 16.900 -39.423 1.00 25.38 337 GLY A O 1
ATOM 2463 N N . ALA A 1 338 ? -3.533 18.373 -40.867 1.00 28.70 338 ALA A N 1
ATOM 2464 C CA . ALA A 1 338 ? -4.652 19.300 -41.008 1.00 28.70 338 ALA A CA 1
ATOM 2465 C C . ALA A 1 338 ? -5.479 18.984 -42.268 1.00 28.70 338 ALA A C 1
ATOM 2467 O O . ALA A 1 338 ? -4.903 18.579 -43.271 1.00 28.70 338 ALA A O 1
ATOM 2468 N N . LEU A 1 339 ? -6.792 19.243 -42.221 1.00 25.34 339 LEU A N 1
ATOM 2469 C CA . LEU A 1 339 ? -7.754 19.517 -43.315 1.00 25.34 339 LEU A CA 1
ATOM 2470 C C . LEU A 1 339 ? -9.034 20.039 -42.609 1.00 25.34 339 LEU A C 1
ATOM 2472 O O . LEU A 1 339 ? -9.377 19.490 -41.569 1.00 25.34 339 LEU A O 1
ATOM 2476 N N . LEU A 1 340 ? -9.828 21.034 -43.019 1.00 26.97 340 LEU A N 1
ATOM 2477 C CA . LEU A 1 340 ? -9.910 22.011 -44.116 1.00 26.97 340 LEU A CA 1
ATOM 2478 C C . LEU A 1 340 ? -10.965 23.065 -43.698 1.00 26.97 340 LEU A C 1
ATOM 2480 O O . LEU A 1 340 ? -11.837 22.754 -42.890 1.00 26.97 340 LEU A O 1
ATOM 2484 N N . GLY A 1 341 ? -10.981 24.228 -44.362 1.00 24.61 341 GLY A N 1
ATOM 2485 C CA . GLY A 1 341 ? -12.224 24.985 -44.599 1.00 24.61 341 GLY A CA 1
ATOM 2486 C C . GLY A 1 341 ? -12.166 26.470 -44.245 1.00 24.61 341 GLY A C 1
ATOM 2487 O O . GLY A 1 341 ? -12.231 26.832 -43.077 1.00 24.61 341 GLY A O 1
ATOM 2488 N N . GLY A 1 342 ? -12.052 27.321 -45.269 1.00 24.47 342 GLY A N 1
ATOM 2489 C CA . GLY A 1 342 ? -12.064 28.780 -45.151 1.00 24.47 342 GLY A CA 1
ATOM 2490 C C . GLY A 1 342 ? -13.456 29.395 -44.982 1.00 24.47 342 GLY A C 1
ATOM 2491 O O . GLY A 1 342 ? -14.477 28.749 -45.206 1.00 24.47 342 GLY A O 1
ATOM 2492 N N . GLY A 1 343 ? -13.463 30.682 -44.633 1.00 25.75 343 GLY A N 1
ATOM 2493 C CA . GLY A 1 343 ? -14.647 31.534 -44.603 1.00 25.75 343 GLY A CA 1
ATOM 2494 C C . GLY A 1 343 ? -14.388 32.816 -43.815 1.00 25.75 343 GLY A C 1
ATOM 2495 O O . GLY A 1 343 ? -14.349 32.789 -42.589 1.00 25.75 343 GLY A O 1
ATOM 2496 N N . ASP A 1 344 ? -14.193 33.921 -44.534 1.00 30.02 344 ASP A N 1
ATOM 2497 C CA . ASP A 1 344 ? -14.105 35.284 -44.007 1.00 30.02 344 ASP A CA 1
ATOM 2498 C C . ASP A 1 344 ? -15.336 35.658 -43.169 1.00 30.02 344 ASP A C 1
ATOM 2500 O O . ASP A 1 344 ? -16.468 35.577 -43.648 1.00 30.02 344 ASP A O 1
ATOM 2504 N N . ALA A 1 345 ? -15.117 36.175 -41.958 1.00 28.61 345 ALA A N 1
ATOM 2505 C CA . ALA A 1 345 ? -16.079 37.047 -41.292 1.00 28.61 345 ALA A CA 1
ATOM 2506 C C . ALA A 1 345 ? -15.373 37.987 -40.305 1.00 28.61 345 ALA A C 1
ATOM 2508 O O . ALA A 1 345 ? -14.800 37.585 -39.294 1.00 28.61 345 ALA A O 1
ATOM 2509 N N . VAL A 1 346 ? -15.447 39.274 -40.634 1.00 32.84 346 VAL A N 1
ATOM 2510 C CA . VAL A 1 346 ? -15.033 40.430 -39.838 1.00 32.84 346 VAL A CA 1
ATOM 2511 C C . VAL A 1 346 ? -15.743 40.420 -38.479 1.00 32.84 346 VAL A C 1
ATOM 2513 O O . VAL A 1 346 ? -16.970 40.478 -38.428 1.00 32.84 346 VAL A O 1
ATOM 2516 N N . VAL A 1 347 ? -14.989 40.427 -37.373 1.00 27.47 347 VAL A N 1
ATOM 2517 C CA . VAL A 1 347 ? -15.547 40.619 -36.023 1.00 27.47 347 VAL A CA 1
ATOM 2518 C C . VAL A 1 347 ? -15.030 41.923 -35.422 1.00 27.47 347 VAL A C 1
ATOM 2520 O O . VAL A 1 347 ? -13.834 42.129 -35.225 1.00 27.47 347 VAL A O 1
ATOM 2523 N N . ARG A 1 348 ? -15.987 42.816 -35.152 1.00 26.39 348 ARG A N 1
ATOM 2524 C CA . ARG A 1 348 ? -15.834 44.078 -34.425 1.00 26.39 348 ARG A CA 1
ATOM 2525 C C . ARG A 1 348 ? -15.331 43.832 -33.000 1.00 26.39 348 ARG A C 1
ATOM 2527 O O . ARG A 1 348 ? -15.798 42.930 -32.313 1.00 26.39 348 ARG A O 1
ATOM 2534 N N . VAL A 1 349 ? -14.434 44.703 -32.550 1.00 29.31 349 VAL A N 1
ATOM 2535 C CA . VAL A 1 349 ? -13.942 44.777 -31.170 1.00 29.31 349 VAL A CA 1
ATOM 2536 C C . VAL A 1 349 ? -15.063 45.269 -30.244 1.00 29.31 349 VAL A C 1
ATOM 2538 O O . VAL A 1 349 ? -15.614 46.346 -30.466 1.00 29.31 349 VAL A O 1
ATOM 2541 N N . ALA A 1 350 ? -15.358 44.507 -29.188 1.00 27.02 350 ALA A N 1
ATOM 2542 C CA . ALA A 1 350 ? -16.109 44.950 -28.011 1.00 27.02 350 ALA A CA 1
ATOM 2543 C C . ALA A 1 350 ? -15.301 44.601 -26.739 1.00 27.02 350 ALA A C 1
ATOM 2545 O O . ALA A 1 350 ? -14.613 43.576 -26.731 1.00 27.02 350 ALA A O 1
ATOM 2546 N N . PRO A 1 351 ? -15.309 45.449 -25.692 1.00 29.81 351 PRO A N 1
ATOM 2547 C CA . PRO A 1 351 ? -14.347 45.364 -24.598 1.00 29.81 351 PRO A CA 1
ATOM 2548 C C . PRO A 1 351 ? -14.716 44.303 -23.551 1.00 29.81 351 PRO A C 1
ATOM 2550 O O . PRO A 1 351 ? -15.882 44.066 -23.245 1.00 29.81 351 PRO A O 1
ATOM 2553 N N . LEU A 1 352 ? -13.672 43.700 -22.981 1.00 29.98 352 LEU A N 1
ATOM 2554 C CA . LEU A 1 352 ? -13.706 42.725 -21.893 1.00 29.98 352 LEU A CA 1
ATOM 2555 C C . LEU A 1 352 ? -14.199 43.357 -20.583 1.00 29.98 352 LEU A C 1
ATOM 2557 O O . LEU A 1 352 ? -13.617 44.331 -20.105 1.00 29.98 352 LEU A O 1
ATOM 2561 N N . ALA A 1 353 ? -15.191 42.730 -19.950 1.00 31.41 353 ALA A N 1
ATOM 2562 C CA . ALA A 1 353 ? -15.515 42.922 -18.541 1.00 31.41 353 ALA A CA 1
ATOM 2563 C C . ALA A 1 353 ? -15.163 41.650 -17.747 1.00 31.41 353 ALA A C 1
ATOM 2565 O O . ALA A 1 353 ? -15.602 40.557 -18.091 1.00 31.41 353 ALA A O 1
ATOM 2566 N N . GLY A 1 354 ? -14.390 41.820 -16.668 1.00 30.92 354 GLY A N 1
ATOM 2567 C CA . GLY A 1 354 ? -14.475 40.981 -15.466 1.00 30.92 354 GLY A CA 1
ATOM 2568 C C . GLY A 1 354 ? -13.796 39.606 -15.473 1.00 30.92 354 GLY A C 1
ATOM 2569 O O . GLY A 1 354 ? -14.454 38.604 -15.221 1.00 30.92 354 GLY A O 1
ATOM 2570 N N . GLY A 1 355 ? -12.474 39.541 -15.660 1.00 29.77 355 GLY A N 1
ATOM 2571 C CA . GLY A 1 355 ? -11.690 38.347 -15.316 1.00 29.77 355 GLY A CA 1
ATOM 2572 C C . GLY A 1 355 ? -11.299 38.337 -13.834 1.00 29.77 355 GLY A C 1
ATOM 2573 O O . GLY A 1 355 ? -10.431 39.105 -13.418 1.00 29.77 355 GLY A O 1
ATOM 2574 N N . ALA A 1 356 ? -11.917 37.462 -13.039 1.00 33.38 356 ALA A N 1
ATOM 2575 C CA . ALA A 1 356 ? -11.477 37.164 -11.678 1.00 33.38 356 ALA A CA 1
ATOM 2576 C C . ALA A 1 356 ? -10.044 36.596 -11.696 1.00 33.38 356 ALA A C 1
ATOM 2578 O O . ALA A 1 356 ? -9.763 35.595 -12.355 1.00 33.38 356 ALA A O 1
ATOM 2579 N N . ARG A 1 357 ? -9.120 37.243 -10.975 1.00 32.62 357 ARG A N 1
ATOM 2580 C CA . ARG A 1 357 ? -7.761 36.727 -10.753 1.00 32.62 357 ARG A CA 1
ATOM 2581 C C . ARG A 1 357 ? -7.818 35.522 -9.801 1.00 32.62 357 ARG A C 1
ATOM 2583 O O . ARG A 1 357 ? -8.480 35.626 -8.768 1.00 32.62 357 ARG A O 1
ATOM 2590 N N . PRO A 1 358 ? -7.096 34.418 -10.064 1.00 33.34 358 PRO A N 1
ATOM 2591 C CA . PRO A 1 358 ? -6.894 33.386 -9.051 1.00 33.34 358 PRO A CA 1
ATOM 2592 C C . PRO A 1 358 ? -6.059 33.954 -7.883 1.00 33.34 358 PRO A C 1
ATOM 2594 O O . PRO A 1 358 ? -5.222 34.836 -8.103 1.00 33.34 358 PRO A O 1
ATOM 2597 N N . PRO A 1 359 ? -6.264 33.486 -6.637 1.00 34.66 359 PRO A N 1
ATOM 2598 C CA . PRO A 1 359 ? -5.649 34.099 -5.465 1.00 34.66 359 PRO A CA 1
ATOM 2599 C C . PRO A 1 359 ? -4.112 33.935 -5.457 1.00 34.66 359 PRO A C 1
ATOM 2601 O O . PRO A 1 359 ? -3.592 32.881 -5.839 1.00 34.66 359 PRO A O 1
ATOM 2604 N N . PRO A 1 360 ? -3.365 34.948 -4.976 1.00 33.62 360 PRO A N 1
ATOM 2605 C CA . PRO A 1 360 ? -1.908 35.063 -5.133 1.00 33.62 360 PRO A CA 1
ATOM 2606 C C . PRO A 1 360 ? -1.069 34.111 -4.256 1.00 33.62 360 PRO A C 1
ATOM 2608 O O . PRO A 1 360 ? 0.150 34.054 -4.403 1.00 33.62 360 PRO A O 1
ATOM 2611 N N . PHE A 1 361 ? -1.683 33.318 -3.372 1.00 35.12 361 PHE A N 1
ATOM 2612 C CA . PHE A 1 361 ? -0.953 32.488 -2.402 1.00 35.12 361 PHE A CA 1
ATOM 2613 C C . PHE A 1 361 ? -0.315 31.208 -2.980 1.00 35.12 361 PHE A C 1
ATOM 2615 O O . PHE A 1 361 ? 0.554 30.623 -2.333 1.00 35.12 361 PHE A O 1
ATOM 2622 N N . ARG A 1 362 ? -0.676 30.780 -4.202 1.00 44.47 362 ARG A N 1
ATOM 2623 C CA . ARG A 1 362 ? -0.117 29.560 -4.827 1.00 44.47 362 ARG A CA 1
ATOM 2624 C C . ARG A 1 362 ? 1.344 29.706 -5.273 1.00 44.47 362 ARG A C 1
ATOM 2626 O O . ARG A 1 362 ? 2.082 28.728 -5.246 1.00 44.47 362 ARG A O 1
ATOM 2633 N N . TYR A 1 363 ? 1.791 30.910 -5.633 1.00 38.50 363 TYR A N 1
ATOM 2634 C CA . TYR A 1 363 ? 3.107 31.102 -6.260 1.00 38.50 363 TYR A CA 1
ATOM 2635 C C . TYR A 1 363 ? 4.285 31.097 -5.270 1.00 38.50 363 TYR A C 1
ATOM 2637 O O . TYR A 1 363 ? 5.358 30.594 -5.604 1.00 38.50 363 TYR A O 1
ATOM 2645 N N . GLY A 1 364 ? 4.101 31.594 -4.042 1.00 40.44 364 GLY A N 1
ATOM 2646 C CA . GLY A 1 364 ? 5.198 31.756 -3.074 1.00 40.44 364 GLY A CA 1
ATOM 2647 C C . GLY A 1 364 ? 5.744 30.436 -2.518 1.00 40.44 364 GLY A C 1
ATOM 2648 O O . GLY A 1 364 ? 6.955 30.203 -2.540 1.00 40.44 364 GLY A O 1
ATOM 2649 N N . LYS A 1 365 ? 4.858 29.526 -2.083 1.00 51.28 365 LYS A N 1
ATOM 2650 C CA . LYS A 1 365 ? 5.259 28.193 -1.588 1.00 51.28 365 LYS A CA 1
ATOM 2651 C C . LYS A 1 365 ? 5.838 27.328 -2.712 1.00 51.28 365 LYS A C 1
ATOM 2653 O O . LYS A 1 365 ? 6.831 26.637 -2.505 1.00 51.28 365 LYS A O 1
ATOM 2658 N N . GLN A 1 366 ? 5.281 27.418 -3.921 1.00 51.59 366 GLN A N 1
ATOM 2659 C CA . GLN A 1 366 ? 5.768 26.674 -5.085 1.00 51.59 366 GLN A CA 1
ATOM 2660 C C . GLN A 1 366 ? 7.163 27.149 -5.532 1.00 51.59 366 GLN A C 1
ATOM 2662 O O . GLN A 1 366 ? 8.002 26.319 -5.871 1.00 51.59 366 GLN A O 1
ATOM 2667 N N . GLN A 1 367 ? 7.455 28.455 -5.454 1.00 49.59 367 GLN A N 1
ATOM 2668 C CA . GLN A 1 367 ? 8.792 29.001 -5.722 1.00 49.59 367 GLN A CA 1
ATOM 2669 C C . GLN A 1 367 ? 9.820 28.613 -4.657 1.00 49.59 367 GLN A C 1
ATOM 2671 O O . GLN A 1 367 ? 10.915 28.183 -5.013 1.00 49.59 367 GLN A O 1
ATOM 2676 N N . GLN A 1 368 ? 9.491 28.704 -3.363 1.00 55.25 368 GLN A N 1
ATOM 2677 C CA . GLN A 1 368 ? 10.402 28.250 -2.302 1.00 55.25 368 GLN A CA 1
ATOM 2678 C C . GLN A 1 368 ? 10.687 26.745 -2.410 1.00 55.25 368 GLN A C 1
ATOM 2680 O O . GLN A 1 368 ? 11.832 26.321 -2.248 1.00 55.25 368 GLN A O 1
ATOM 2685 N N . ARG A 1 369 ? 9.676 25.940 -2.766 1.00 62.28 369 ARG A N 1
ATOM 2686 C CA . ARG A 1 369 ? 9.825 24.505 -3.053 1.00 62.28 369 ARG A CA 1
ATOM 2687 C C . ARG A 1 369 ? 10.683 24.256 -4.292 1.00 62.28 369 ARG A C 1
ATOM 2689 O O . ARG A 1 369 ? 11.612 23.462 -4.211 1.00 62.28 369 ARG A O 1
ATOM 2696 N N . GLN A 1 370 ? 10.460 24.965 -5.402 1.00 56.97 370 GLN A N 1
ATOM 2697 C CA . GLN A 1 370 ? 11.323 24.871 -6.587 1.00 56.97 370 GLN A CA 1
ATOM 2698 C C . GLN A 1 370 ? 12.769 25.249 -6.262 1.00 56.97 370 GLN A C 1
ATOM 2700 O O . GLN A 1 370 ? 13.688 24.579 -6.719 1.00 56.97 370 GLN A O 1
ATOM 2705 N N . GLN A 1 371 ? 12.994 26.270 -5.436 1.00 55.47 371 GLN A N 1
ATOM 2706 C CA . GLN A 1 371 ? 14.337 26.664 -5.011 1.00 55.47 371 GLN A CA 1
ATOM 2707 C C . GLN A 1 371 ? 15.000 25.602 -4.122 1.00 55.47 371 GLN A C 1
ATOM 2709 O O . GLN A 1 371 ? 16.181 25.311 -4.312 1.00 55.47 371 GLN A O 1
ATOM 2714 N N . ARG A 1 372 ? 14.262 24.975 -3.194 1.00 61.47 372 ARG A N 1
ATOM 2715 C CA . ARG A 1 372 ? 14.762 23.859 -2.365 1.00 61.47 372 ARG A CA 1
ATOM 2716 C C . ARG A 1 372 ? 15.041 22.607 -3.204 1.00 61.47 372 ARG A C 1
ATOM 2718 O O . ARG A 1 372 ? 16.135 22.055 -3.117 1.00 61.47 372 ARG A O 1
ATOM 2725 N N . GLN A 1 373 ? 14.127 22.239 -4.104 1.00 55.06 373 GLN A N 1
ATOM 2726 C CA . GLN A 1 373 ? 14.307 21.146 -5.065 1.00 55.06 373 GLN A CA 1
ATOM 2727 C C . GLN A 1 373 ? 15.492 21.399 -6.004 1.00 55.06 373 GLN A C 1
ATOM 2729 O O . GLN A 1 373 ? 16.262 20.478 -6.260 1.00 55.06 373 GLN A O 1
ATOM 2734 N N . GLN A 1 374 ? 15.696 22.635 -6.473 1.00 57.28 374 GLN A N 1
ATOM 2735 C CA . GLN A 1 374 ? 16.855 23.021 -7.285 1.00 57.28 374 GLN A CA 1
ATOM 2736 C C . GLN A 1 374 ? 18.161 22.978 -6.488 1.00 57.28 374 GLN A C 1
ATOM 2738 O O . GLN A 1 374 ? 19.177 22.545 -7.027 1.00 57.28 374 GLN A O 1
ATOM 2743 N N . ARG A 1 375 ? 18.167 23.396 -5.214 1.00 56.31 375 ARG A N 1
ATOM 2744 C CA . ARG A 1 375 ? 19.341 23.269 -4.331 1.00 56.31 375 ARG A CA 1
ATOM 2745 C C . ARG A 1 375 ? 19.711 21.803 -4.112 1.00 56.31 375 ARG A C 1
ATOM 2747 O O . ARG A 1 375 ? 20.871 21.450 -4.306 1.00 56.31 375 ARG A O 1
ATOM 2754 N N . GLN A 1 376 ? 18.729 20.945 -3.837 1.00 56.47 376 GLN A N 1
ATOM 2755 C CA . GLN A 1 376 ? 18.944 19.500 -3.778 1.00 56.47 376 GLN A CA 1
ATOM 2756 C C . GLN A 1 376 ? 19.389 18.935 -5.131 1.00 56.47 376 GLN A C 1
ATOM 2758 O O . GLN A 1 376 ? 20.282 18.104 -5.167 1.00 56.47 376 GLN A O 1
ATOM 2763 N N . GLN A 1 377 ? 18.829 19.378 -6.262 1.00 51.91 377 GLN A N 1
ATOM 2764 C CA . GLN A 1 377 ? 19.272 18.950 -7.597 1.00 51.91 377 GLN A CA 1
ATOM 2765 C C . GLN A 1 377 ? 20.731 19.321 -7.871 1.00 51.91 377 GLN A C 1
ATOM 2767 O O . GLN A 1 377 ? 21.464 18.513 -8.433 1.00 51.91 377 GLN A O 1
ATOM 2772 N N . ARG A 1 378 ? 21.167 20.512 -7.449 1.00 52.16 378 ARG A N 1
ATOM 2773 C CA . ARG A 1 378 ? 22.565 20.948 -7.561 1.00 52.16 378 ARG A CA 1
ATOM 2774 C C . ARG A 1 378 ? 23.488 20.131 -6.657 1.00 52.16 378 ARG A C 1
ATOM 2776 O O . ARG A 1 378 ? 24.561 19.753 -7.106 1.00 52.16 378 ARG A O 1
ATOM 2783 N N . GLN A 1 379 ? 23.053 19.788 -5.443 1.00 48.78 379 GLN A N 1
ATOM 2784 C CA . GLN A 1 379 ? 23.777 18.854 -4.569 1.00 48.78 379 GLN A CA 1
ATOM 2785 C C . GLN A 1 379 ? 23.810 17.424 -5.153 1.00 48.78 379 GLN A C 1
ATOM 2787 O O . GLN A 1 379 ? 24.843 16.765 -5.103 1.00 48.78 379 GLN A O 1
ATOM 2792 N N . ARG A 1 380 ? 22.727 16.970 -5.803 1.00 51.12 380 ARG A N 1
ATOM 2793 C CA . ARG A 1 380 ? 22.612 15.667 -6.495 1.00 51.12 380 ARG A CA 1
ATOM 2794 C C . ARG A 1 380 ? 23.508 15.550 -7.732 1.00 51.12 380 ARG A C 1
ATOM 2796 O O . ARG A 1 380 ? 23.908 14.445 -8.070 1.00 51.12 380 ARG A O 1
ATOM 2803 N N . GLN A 1 381 ? 23.821 16.656 -8.413 1.00 45.50 381 GLN A N 1
ATOM 2804 C CA . GLN A 1 381 ? 24.755 16.668 -9.551 1.00 45.50 381 GLN A CA 1
ATOM 2805 C C . GLN A 1 381 ? 26.225 16.504 -9.128 1.00 45.50 381 GLN A C 1
ATOM 2807 O O . GLN A 1 381 ? 27.076 16.303 -9.988 1.00 45.50 381 GLN A O 1
ATOM 2812 N N . GLN A 1 382 ? 26.525 16.578 -7.826 1.00 41.19 382 GLN A N 1
ATOM 2813 C CA . GLN A 1 382 ? 27.885 16.498 -7.284 1.00 41.19 382 GLN A CA 1
ATOM 2814 C C . GLN A 1 382 ? 28.180 15.177 -6.544 1.00 41.19 382 GLN A C 1
ATOM 2816 O O . GLN A 1 382 ? 29.286 15.015 -6.038 1.00 41.19 382 GLN A O 1
ATOM 2821 N N . GLN A 1 383 ? 27.230 14.231 -6.471 1.00 42.41 383 GLN A N 1
ATOM 2822 C CA . GLN A 1 383 ? 27.397 12.967 -5.735 1.00 42.41 383 GLN A CA 1
ATOM 2823 C C . GLN A 1 383 ? 27.633 11.754 -6.663 1.00 42.41 383 GLN A C 1
ATOM 2825 O O . GLN A 1 383 ? 27.054 11.697 -7.751 1.00 42.41 383 GLN A O 1
ATOM 2830 N N . PRO A 1 384 ? 28.474 10.779 -6.253 1.00 45.50 384 PRO A N 1
ATOM 2831 C CA . PRO A 1 384 ? 28.792 9.601 -7.054 1.00 45.50 384 PRO A CA 1
ATOM 2832 C C . PRO A 1 384 ? 27.613 8.614 -7.142 1.00 45.50 384 PRO A C 1
ATOM 2834 O O . PRO A 1 384 ? 26.645 8.687 -6.391 1.00 45.50 384 PRO A O 1
ATOM 2837 N N . HIS A 1 385 ? 27.717 7.702 -8.109 1.00 45.69 385 HIS A N 1
ATOM 2838 C CA . HIS A 1 385 ? 26.768 6.654 -8.507 1.00 45.69 385 HIS A CA 1
ATOM 2839 C C . HIS A 1 385 ? 25.901 6.068 -7.368 1.00 45.69 385 HIS A C 1
ATOM 2841 O O . HIS A 1 385 ? 26.421 5.429 -6.457 1.00 45.69 385 HIS A O 1
ATOM 2847 N N . TYR A 1 386 ? 24.572 6.214 -7.463 1.00 53.34 386 TYR A N 1
ATOM 2848 C CA . TYR A 1 386 ? 23.632 5.620 -6.501 1.00 53.34 386 TYR A CA 1
ATOM 2849 C C . TYR A 1 386 ? 23.220 4.211 -6.911 1.00 53.34 386 TYR A C 1
ATOM 2851 O O . TYR A 1 386 ? 22.569 4.036 -7.945 1.00 53.34 386 TYR A O 1
ATOM 2859 N N . VAL A 1 387 ? 23.562 3.228 -6.083 1.00 59.72 387 VAL A N 1
ATOM 2860 C CA . VAL A 1 387 ? 23.268 1.820 -6.330 1.00 59.72 387 VAL A CA 1
ATOM 2861 C C . VAL A 1 387 ? 22.073 1.386 -5.486 1.00 59.72 387 VAL A C 1
ATOM 2863 O O . VAL A 1 387 ? 22.119 1.512 -4.268 1.00 59.72 387 VAL A O 1
ATOM 2866 N N . PHE A 1 388 ? 21.002 0.888 -6.109 1.00 66.94 388 PHE A N 1
ATOM 2867 C CA . PHE A 1 388 ? 19.798 0.454 -5.391 1.00 66.94 388 PHE A CA 1
ATOM 2868 C C . PHE A 1 388 ? 19.590 -1.040 -5.609 1.00 66.94 388 PHE A C 1
ATOM 2870 O O . PHE A 1 388 ? 19.760 -1.493 -6.727 1.00 66.94 388 PHE A O 1
ATOM 2877 N N . GLY A 1 389 ? 19.259 -1.780 -4.552 1.00 80.88 389 GLY A N 1
ATOM 2878 C CA . GLY A 1 389 ? 19.015 -3.225 -4.578 1.00 80.88 389 GLY A CA 1
ATOM 2879 C C . GLY A 1 389 ? 17.665 -3.565 -3.957 1.00 80.88 389 GLY A C 1
ATOM 2880 O O . GLY A 1 389 ? 17.586 -4.383 -3.048 1.00 80.88 389 GLY A O 1
ATOM 2881 N N . GLN A 1 390 ? 16.601 -2.857 -4.350 1.00 85.56 390 GLN A N 1
ATOM 2882 C CA . GLN A 1 390 ? 15.279 -2.943 -3.711 1.00 85.56 390 GLN A CA 1
ATOM 2883 C C . GLN A 1 390 ? 14.596 -4.316 -3.825 1.00 85.56 390 GLN A C 1
ATOM 2885 O O . GLN A 1 390 ? 13.614 -4.555 -3.117 1.00 85.56 390 GLN A O 1
ATOM 2890 N N . LEU A 1 391 ? 15.106 -5.224 -4.665 1.00 91.62 391 LEU A N 1
ATOM 2891 C CA . LEU A 1 391 ? 14.631 -6.608 -4.710 1.00 91.62 391 LEU A CA 1
ATOM 2892 C C . LEU A 1 391 ? 15.228 -7.492 -3.607 1.00 91.62 391 LEU A C 1
ATOM 2894 O O . LEU A 1 391 ? 14.664 -8.541 -3.321 1.00 91.62 391 LEU A O 1
ATOM 2898 N N . GLY A 1 392 ? 16.330 -7.087 -2.967 1.00 89.69 392 GLY A N 1
ATOM 2899 C CA . GLY A 1 392 ? 16.921 -7.851 -1.863 1.00 89.69 392 GLY A CA 1
ATOM 2900 C C . GLY A 1 392 ? 17.666 -9.118 -2.301 1.00 89.69 392 GLY A C 1
ATOM 2901 O O . GLY A 1 392 ? 17.909 -10.000 -1.487 1.00 89.69 392 GLY A O 1
ATOM 2902 N N . LEU A 1 393 ? 18.002 -9.247 -3.588 1.00 89.62 393 LEU A N 1
ATOM 2903 C CA . LEU A 1 393 ? 18.560 -10.476 -4.173 1.00 89.62 393 LEU A CA 1
ATOM 2904 C C . LEU A 1 393 ? 20.094 -10.559 -4.104 1.00 89.62 393 LEU A C 1
ATOM 2906 O O . LEU A 1 393 ? 20.680 -11.463 -4.691 1.00 89.62 393 LEU A O 1
ATOM 2910 N N . GLY A 1 394 ? 20.747 -9.609 -3.428 1.00 85.56 394 GLY A N 1
ATOM 2911 C CA . GLY A 1 394 ? 22.211 -9.529 -3.380 1.00 85.56 394 GLY A CA 1
ATOM 2912 C C . GLY A 1 394 ? 22.852 -8.953 -4.652 1.00 85.56 394 GLY A C 1
ATOM 2913 O O . GLY A 1 394 ? 24.074 -8.919 -4.757 1.00 85.56 394 GLY A O 1
ATOM 2914 N N . ASP A 1 395 ? 22.046 -8.452 -5.592 1.00 84.56 395 ASP A N 1
ATOM 2915 C CA . ASP A 1 395 ? 22.478 -7.796 -6.828 1.00 84.56 395 ASP A CA 1
ATOM 2916 C C . ASP A 1 395 ? 21.604 -6.572 -7.168 1.00 84.56 395 ASP A C 1
ATOM 2918 O O . ASP A 1 395 ? 20.707 -6.189 -6.411 1.00 84.56 395 ASP A O 1
ATOM 2922 N N . THR A 1 396 ? 21.880 -5.959 -8.323 1.00 85.88 396 THR A N 1
ATOM 2923 C CA . THR A 1 396 ? 21.204 -4.761 -8.850 1.00 85.88 396 THR A CA 1
ATOM 2924 C C . THR A 1 396 ? 20.556 -5.005 -10.215 1.00 85.88 396 THR A C 1
ATOM 2926 O O . THR A 1 396 ? 20.358 -4.072 -10.998 1.00 85.88 396 THR A O 1
ATOM 2929 N N . GLU A 1 397 ? 20.302 -6.268 -10.554 1.00 89.38 397 GLU A N 1
ATOM 2930 C CA . GLU A 1 397 ? 19.750 -6.655 -11.849 1.00 89.38 397 GLU A CA 1
ATOM 2931 C C . GLU A 1 397 ? 18.226 -6.695 -11.790 1.00 89.38 397 GLU A C 1
ATOM 2933 O O . GLU A 1 397 ? 17.637 -7.282 -10.876 1.00 89.38 397 GLU A O 1
ATOM 2938 N N . ASP A 1 398 ? 17.582 -6.046 -12.764 1.00 92.38 398 ASP A N 1
ATOM 2939 C CA . ASP A 1 398 ? 16.128 -6.081 -12.913 1.00 92.38 398 ASP A CA 1
ATOM 2940 C C . ASP A 1 398 ? 15.687 -7.541 -13.121 1.00 92.38 398 ASP A C 1
ATOM 2942 O O . ASP A 1 398 ? 16.310 -8.293 -13.876 1.00 92.38 398 ASP A O 1
ATOM 2946 N N . ARG A 1 399 ? 14.603 -7.960 -12.464 1.00 96.12 399 ARG A N 1
ATOM 2947 C CA . ARG A 1 399 ? 14.070 -9.323 -12.599 1.00 96.12 399 ARG A CA 1
ATOM 2948 C C . ARG A 1 399 ? 12.679 -9.267 -13.220 1.00 96.12 399 ARG A C 1
ATOM 2950 O O . ARG A 1 399 ? 11.759 -8.829 -12.543 1.00 96.12 399 ARG A O 1
ATOM 2957 N N . PRO A 1 400 ? 12.464 -9.743 -14.455 1.00 97.12 400 PRO A N 1
ATOM 2958 C CA . PRO A 1 400 ? 11.133 -9.730 -15.058 1.00 97.12 400 PRO A CA 1
ATOM 2959 C C . PRO A 1 400 ? 10.221 -10.864 -14.573 1.00 97.12 400 PRO A C 1
ATOM 2961 O O . PRO A 1 400 ? 9.069 -10.947 -14.987 1.00 97.12 400 PRO A O 1
ATOM 2964 N N . ALA A 1 401 ? 10.721 -11.745 -13.704 1.00 97.62 401 ALA A N 1
ATOM 2965 C CA . ALA A 1 401 ? 9.974 -12.836 -13.094 1.00 97.62 401 ALA A CA 1
ATOM 2966 C C . ALA A 1 401 ? 10.278 -12.924 -11.586 1.00 97.62 401 ALA A C 1
ATOM 2968 O O . ALA A 1 401 ? 11.395 -12.583 -11.181 1.00 97.62 401 ALA A O 1
ATOM 2969 N N . PRO A 1 402 ? 9.322 -13.404 -10.766 1.00 98.31 402 PRO A N 1
ATOM 2970 C CA . PRO A 1 402 ? 9.508 -13.642 -9.338 1.00 98.31 402 PRO A CA 1
ATOM 2971 C C . PRO A 1 402 ? 10.764 -14.456 -9.026 1.00 98.31 402 PRO A C 1
ATOM 2973 O O . PRO A 1 402 ? 10.919 -15.584 -9.496 1.00 98.31 402 PRO A O 1
ATOM 2976 N N . ALA A 1 403 ? 11.635 -13.899 -8.187 1.00 97.12 403 ALA A N 1
ATOM 2977 C CA . ALA A 1 403 ? 12.815 -14.571 -7.656 1.00 97.12 403 ALA A CA 1
ATOM 2978 C C . ALA A 1 403 ? 12.715 -14.690 -6.131 1.00 97.12 403 ALA A C 1
ATOM 2980 O O . ALA A 1 403 ? 12.270 -13.758 -5.466 1.00 97.12 403 ALA A O 1
ATOM 2981 N N . LEU A 1 404 ? 13.117 -15.838 -5.582 1.00 95.94 404 LEU A N 1
ATOM 2982 C CA . LEU A 1 404 ? 13.139 -16.067 -4.136 1.00 95.94 404 LEU A CA 1
ATOM 2983 C C . LEU A 1 404 ? 14.214 -15.185 -3.482 1.00 95.94 404 LEU A C 1
ATOM 2985 O O . LEU A 1 404 ? 15.376 -15.231 -3.885 1.00 95.94 404 LEU A O 1
ATOM 2989 N N . VAL A 1 405 ? 13.828 -14.423 -2.463 1.00 93.50 405 VAL A N 1
ATOM 2990 C CA . VAL A 1 405 ? 14.737 -13.617 -1.644 1.00 93.50 405 VAL A CA 1
ATOM 2991 C C . VAL A 1 405 ? 15.377 -14.519 -0.589 1.00 93.50 405 VAL A C 1
ATOM 2993 O O . VAL A 1 405 ? 14.681 -15.116 0.232 1.00 93.50 405 VAL A O 1
ATOM 2996 N N . GLY A 1 406 ? 16.703 -14.656 -0.656 1.00 86.88 406 GLY A N 1
ATOM 2997 C CA . GLY A 1 406 ? 17.505 -15.502 0.232 1.00 86.88 406 GLY A CA 1
ATOM 2998 C C . GLY A 1 406 ? 18.305 -14.706 1.268 1.00 86.88 406 GLY A C 1
ATOM 2999 O O . GLY A 1 406 ? 17.854 -13.677 1.771 1.00 86.88 406 GLY A O 1
ATOM 3000 N N . GLY A 1 407 ? 19.503 -15.198 1.595 1.00 84.25 407 GLY A N 1
ATOM 3001 C CA . GLY A 1 407 ? 20.427 -14.531 2.518 1.00 84.25 407 GLY A CA 1
ATOM 3002 C C . GLY A 1 407 ? 19.892 -14.497 3.950 1.00 84.25 407 GLY A C 1
ATOM 3003 O O . GLY A 1 407 ? 19.454 -15.518 4.479 1.00 84.25 407 GLY A O 1
ATOM 3004 N N . ALA A 1 408 ? 19.896 -13.317 4.572 1.00 83.06 408 ALA A N 1
ATOM 3005 C CA . ALA A 1 408 ? 19.454 -13.124 5.956 1.00 83.06 408 ALA A CA 1
ATOM 3006 C C . ALA A 1 408 ? 17.967 -13.456 6.211 1.00 83.06 408 ALA A C 1
ATOM 3008 O O . ALA A 1 408 ? 17.594 -13.714 7.353 1.00 83.06 408 ALA A O 1
ATOM 3009 N N . LEU A 1 409 ? 17.129 -13.480 5.165 1.00 86.81 409 LEU A N 1
ATOM 3010 C CA . LEU A 1 409 ? 15.721 -13.892 5.258 1.00 86.81 409 LEU A CA 1
ATOM 3011 C C . LEU A 1 409 ? 15.501 -15.388 4.983 1.00 86.81 409 LEU A C 1
ATOM 3013 O O . LEU A 1 409 ? 14.376 -15.878 5.103 1.00 86.81 409 LEU A O 1
ATOM 3017 N N . ALA A 1 410 ? 16.542 -16.140 4.619 1.00 85.38 410 ALA A N 1
ATOM 3018 C CA . ALA A 1 410 ? 16.401 -17.568 4.369 1.00 85.38 410 ALA A CA 1
ATOM 3019 C C . ALA A 1 410 ? 15.966 -18.295 5.653 1.00 85.38 410 ALA A C 1
ATOM 3021 O O . ALA A 1 410 ? 16.652 -18.260 6.671 1.00 85.38 410 ALA A O 1
ATOM 3022 N N . GLY A 1 411 ? 14.809 -18.961 5.600 1.00 83.50 411 GLY A N 1
ATOM 3023 C CA . GLY A 1 411 ? 14.239 -19.661 6.754 1.00 83.50 411 GLY A CA 1
ATOM 3024 C C . GLY A 1 411 ? 13.584 -18.754 7.800 1.00 83.50 411 GLY A C 1
ATOM 3025 O O . GLY A 1 411 ? 13.165 -19.267 8.831 1.00 83.50 411 GLY A O 1
ATOM 3026 N N . GLN A 1 412 ? 13.459 -17.449 7.535 1.00 90.31 412 GLN A N 1
ATOM 3027 C CA . GLN A 1 412 ? 12.757 -16.483 8.382 1.00 90.31 412 GLN A CA 1
ATOM 3028 C C . GLN A 1 412 ? 11.369 -16.194 7.788 1.00 90.31 412 GLN A C 1
ATOM 3030 O O . GLN A 1 412 ? 11.263 -15.420 6.834 1.00 90.31 412 GLN A O 1
ATOM 3035 N N . PRO A 1 413 ? 10.282 -16.814 8.291 1.00 94.12 413 PRO A N 1
ATOM 3036 C CA . PRO A 1 413 ? 8.977 -16.696 7.656 1.00 94.12 413 PRO A CA 1
ATOM 3037 C C . PRO A 1 413 ? 8.464 -15.258 7.726 1.00 94.12 413 PRO A C 1
ATOM 3039 O O . PRO A 1 413 ? 8.250 -14.720 8.813 1.00 94.12 413 PRO A O 1
ATOM 3042 N N . VAL A 1 414 ? 8.212 -14.647 6.573 1.00 95.69 414 VAL A N 1
ATOM 3043 C CA . VAL A 1 414 ? 7.696 -13.280 6.502 1.00 95.69 414 VAL A CA 1
ATOM 3044 C C . VAL A 1 414 ? 6.225 -13.226 6.925 1.00 95.69 414 VAL A C 1
ATOM 3046 O O . VAL A 1 414 ? 5.386 -14.009 6.471 1.00 95.69 414 VAL A O 1
ATOM 3049 N N . ALA A 1 415 ? 5.908 -12.279 7.807 1.00 94.19 415 ALA A N 1
ATOM 3050 C CA . ALA A 1 415 ? 4.567 -12.000 8.305 1.00 94.19 415 ALA A CA 1
ATOM 3051 C C . ALA A 1 415 ? 3.950 -10.758 7.654 1.00 94.19 415 ALA A C 1
ATOM 3053 O O . ALA A 1 415 ? 2.770 -10.804 7.315 1.00 94.19 415 ALA A O 1
ATOM 3054 N N . VAL A 1 416 ? 4.724 -9.689 7.444 1.00 95.25 416 VAL A N 1
ATOM 3055 C CA . VAL A 1 416 ? 4.253 -8.395 6.912 1.00 95.25 416 VAL A CA 1
ATOM 3056 C C . VAL A 1 416 ? 5.216 -7.884 5.846 1.00 95.25 416 VAL A C 1
ATOM 3058 O O . VAL A 1 416 ? 6.425 -8.082 5.962 1.00 95.25 416 VAL A O 1
ATOM 3061 N N . LEU A 1 417 ? 4.679 -7.219 4.823 1.00 95.81 417 LEU A N 1
ATOM 3062 C CA . LEU A 1 417 ? 5.423 -6.651 3.701 1.00 95.81 417 LEU A CA 1
ATOM 3063 C C . LEU A 1 417 ? 4.977 -5.217 3.439 1.00 95.81 417 LEU A C 1
ATOM 3065 O O . LEU A 1 417 ? 3.785 -4.933 3.486 1.00 95.81 417 LEU A O 1
ATOM 3069 N N . ALA A 1 418 ? 5.927 -4.348 3.105 1.00 97.12 418 ALA A N 1
ATOM 3070 C CA . ALA A 1 418 ? 5.641 -3.022 2.577 1.00 97.12 418 ALA A CA 1
ATOM 3071 C C . ALA A 1 418 ? 6.690 -2.617 1.537 1.00 97.12 418 ALA A C 1
ATOM 3073 O O . ALA A 1 418 ? 7.893 -2.814 1.732 1.00 97.12 418 ALA A O 1
ATOM 3074 N N . CYS A 1 419 ? 6.238 -2.007 0.443 1.00 96.88 419 CYS A N 1
ATOM 3075 C CA . CYS A 1 419 ? 7.111 -1.447 -0.579 1.00 96.88 419 CYS A CA 1
ATOM 3076 C C . CYS A 1 419 ? 6.948 0.061 -0.641 1.00 96.88 419 CYS A C 1
ATOM 3078 O O . CYS A 1 419 ? 5.867 0.569 -0.912 1.00 96.88 419 CYS A O 1
ATOM 3080 N N . GLY A 1 420 ? 8.055 0.771 -0.462 1.00 95.69 420 GLY A N 1
ATOM 3081 C CA . GLY A 1 420 ? 8.131 2.170 -0.828 1.00 95.69 420 GLY A CA 1
ATOM 3082 C C . GLY A 1 420 ? 8.474 2.326 -2.302 1.00 95.69 420 GLY A C 1
ATOM 3083 O O . GLY A 1 420 ? 8.510 1.368 -3.081 1.00 95.69 420 GLY A O 1
ATOM 3084 N N . TRP A 1 421 ? 8.832 3.540 -2.717 1.00 94.12 421 TRP A N 1
ATOM 3085 C CA . TRP A 1 421 ? 9.197 3.733 -4.123 1.00 94.12 421 TRP A CA 1
ATOM 3086 C C . TRP A 1 421 ? 10.480 3.002 -4.526 1.00 94.12 421 TRP A C 1
ATOM 3088 O O . TRP A 1 421 ? 10.610 2.554 -5.662 1.00 94.12 421 TRP A O 1
ATOM 3098 N N . ARG A 1 422 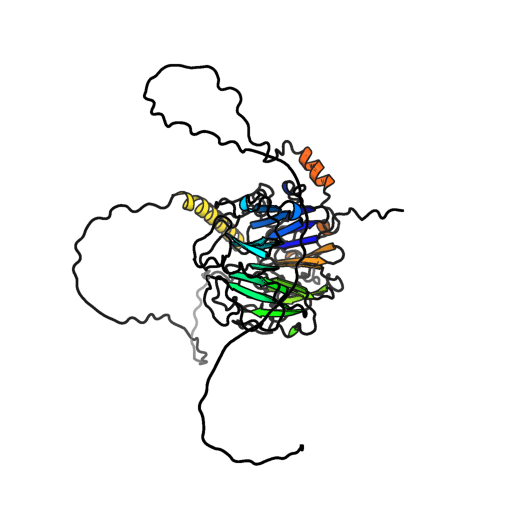? 11.467 2.947 -3.629 1.00 92.44 422 ARG A N 1
ATOM 3099 C CA . ARG A 1 422 ? 12.803 2.387 -3.912 1.00 92.44 422 ARG A CA 1
ATOM 3100 C C . ARG A 1 422 ? 13.397 1.618 -2.739 1.00 92.44 422 ARG A C 1
ATOM 3102 O O . ARG A 1 422 ? 14.606 1.433 -2.685 1.00 92.44 422 ARG A O 1
ATOM 3109 N N . HIS A 1 423 ? 12.571 1.253 -1.774 1.00 93.88 423 HIS A N 1
ATOM 3110 C CA . HIS A 1 423 ? 12.982 0.488 -0.610 1.00 93.88 423 HIS A CA 1
ATOM 3111 C C . HIS A 1 423 ? 11.856 -0.465 -0.231 1.00 93.88 423 HIS A C 1
ATOM 3113 O O . HIS A 1 423 ? 10.704 -0.254 -0.621 1.00 93.88 423 HIS A O 1
ATOM 3119 N N . THR A 1 424 ? 12.207 -1.501 0.508 1.00 96.19 424 THR A N 1
ATOM 3120 C CA . THR A 1 424 ? 11.277 -2.540 0.932 1.00 96.19 424 THR A CA 1
ATOM 3121 C C . THR A 1 424 ? 11.504 -2.810 2.410 1.00 96.19 424 THR A C 1
ATOM 3123 O O . THR A 1 424 ? 12.643 -2.773 2.882 1.00 96.19 424 THR A O 1
ATOM 3126 N N . LEU A 1 425 ? 10.410 -3.041 3.129 1.00 97.12 425 LEU A N 1
ATOM 3127 C CA . LEU A 1 425 ? 10.389 -3.420 4.534 1.00 97.12 425 LEU A CA 1
ATOM 3128 C C . LEU A 1 425 ? 9.666 -4.755 4.668 1.00 97.12 425 LEU A C 1
ATOM 3130 O O . LEU A 1 425 ? 8.666 -5.003 3.986 1.00 97.12 425 LEU A O 1
ATOM 3134 N N . CYS A 1 426 ? 10.116 -5.587 5.596 1.00 96.50 426 CYS A N 1
ATOM 3135 C CA . CYS A 1 426 ? 9.328 -6.727 6.031 1.00 96.50 426 CYS A CA 1
ATOM 3136 C C . CYS A 1 426 ? 9.447 -6.956 7.531 1.00 96.50 426 CYS A C 1
ATOM 3138 O O . CYS A 1 426 ? 10.448 -6.598 8.153 1.00 96.50 426 CYS A O 1
ATOM 3140 N N . VAL A 1 427 ? 8.422 -7.595 8.085 1.00 96.12 427 VAL A N 1
ATOM 3141 C CA . VAL A 1 427 ? 8.424 -8.114 9.454 1.00 96.12 427 VAL A CA 1
ATOM 3142 C C . VAL A 1 427 ? 8.291 -9.625 9.376 1.00 96.12 427 VAL A C 1
ATOM 3144 O O . VAL A 1 427 ? 7.416 -10.131 8.669 1.00 96.12 427 VAL A O 1
ATOM 3147 N N . THR A 1 428 ? 9.155 -10.350 10.065 1.00 95.06 428 THR A N 1
ATOM 3148 C CA . THR A 1 428 ? 9.121 -11.813 10.178 1.00 95.06 428 THR A CA 1
ATOM 3149 C C . THR A 1 428 ? 8.143 -12.250 11.275 1.00 95.06 428 THR A C 1
ATOM 3151 O O . THR A 1 428 ? 7.686 -11.445 12.087 1.00 95.06 428 THR A O 1
ATOM 3154 N N . ARG A 1 429 ? 7.765 -13.533 11.312 1.00 91.31 429 ARG A N 1
ATOM 3155 C CA . ARG A 1 429 ? 6.808 -14.066 12.308 1.00 91.31 429 ARG A CA 1
ATOM 3156 C C . ARG A 1 429 ? 7.307 -13.981 13.752 1.00 91.31 429 ARG A C 1
ATOM 3158 O O . ARG A 1 429 ? 6.481 -13.960 14.658 1.00 91.31 429 ARG A O 1
ATOM 3165 N N . ASP A 1 430 ? 8.617 -13.924 13.959 1.00 87.69 430 ASP A N 1
ATOM 3166 C CA . ASP A 1 430 ? 9.259 -13.697 15.259 1.00 87.69 430 ASP A CA 1
ATOM 3167 C C . ASP A 1 430 ? 9.410 -12.201 15.605 1.00 87.69 430 ASP A C 1
ATOM 3169 O O . ASP A 1 430 ? 9.950 -11.862 16.654 1.00 87.69 430 ASP A O 1
ATOM 3173 N N . GLY A 1 431 ? 8.892 -11.295 14.766 1.00 86.81 431 GLY A N 1
ATOM 3174 C CA . GLY A 1 431 ? 8.842 -9.857 15.040 1.00 86.81 431 GLY A CA 1
ATOM 3175 C C . GLY A 1 431 ? 10.105 -9.083 14.658 1.00 86.81 431 GLY A C 1
ATOM 3176 O O . GLY A 1 431 ? 10.200 -7.897 14.981 1.00 86.81 431 GLY A O 1
ATOM 3177 N N . GLN A 1 432 ? 11.059 -9.709 13.963 1.00 91.38 432 GLN A N 1
ATOM 3178 C CA . GLN A 1 432 ? 12.229 -9.011 13.432 1.00 91.38 432 GLN A CA 1
ATOM 3179 C C . GLN A 1 432 ? 11.845 -8.153 12.230 1.00 91.38 432 GLN A C 1
ATOM 3181 O O . GLN A 1 432 ? 11.020 -8.536 11.401 1.00 91.38 432 GLN A O 1
ATOM 3186 N N . VAL A 1 433 ? 12.475 -6.987 12.116 1.00 94.81 433 VAL A N 1
ATOM 3187 C CA . VAL A 1 433 ? 12.231 -6.052 11.018 1.00 94.81 433 VAL A CA 1
ATOM 3188 C C . VAL A 1 433 ? 13.454 -5.979 10.127 1.00 94.81 433 VAL A C 1
ATOM 3190 O O . VAL A 1 433 ? 14.555 -5.717 10.606 1.00 94.81 433 VAL A O 1
ATOM 3193 N N . PHE A 1 434 ? 13.251 -6.155 8.826 1.00 94.69 434 PHE A N 1
ATOM 3194 C CA . PHE A 1 434 ? 14.291 -6.006 7.816 1.00 94.69 434 PHE A CA 1
ATOM 3195 C C . PHE A 1 434 ? 13.947 -4.873 6.859 1.00 94.69 434 PHE A C 1
ATOM 3197 O O . PHE A 1 434 ? 12.778 -4.648 6.536 1.00 94.69 434 PHE A O 1
ATOM 3204 N N . SER A 1 435 ? 14.976 -4.180 6.383 1.00 94.19 435 SER A N 1
ATOM 3205 C CA . SER A 1 435 ? 14.861 -3.133 5.373 1.00 94.19 435 SER A CA 1
ATOM 3206 C C . SER A 1 435 ? 16.005 -3.222 4.361 1.00 94.19 435 SER A C 1
ATOM 3208 O O . SER A 1 435 ? 17.110 -3.666 4.679 1.00 94.19 435 SER A O 1
ATOM 3210 N N . TRP A 1 436 ? 15.727 -2.862 3.106 1.00 92.62 436 TRP A N 1
ATOM 3211 C CA . TRP A 1 436 ? 16.726 -2.807 2.033 1.00 92.62 436 TRP A CA 1
ATOM 3212 C C . TRP A 1 436 ? 16.284 -1.898 0.879 1.00 92.62 436 TRP A C 1
ATOM 3214 O O . TRP A 1 436 ? 15.133 -1.462 0.800 1.00 92.62 436 TRP A O 1
ATOM 3224 N N . GLY A 1 437 ? 17.214 -1.603 -0.033 1.00 90.19 437 GLY A N 1
ATOM 3225 C CA . GLY A 1 437 ? 17.025 -0.676 -1.150 1.00 90.19 437 GLY A CA 1
ATOM 3226 C C . GLY A 1 437 ? 17.692 0.677 -0.896 1.00 90.19 437 GLY A C 1
ATOM 3227 O O . GLY A 1 437 ? 18.798 0.744 -0.369 1.00 90.19 437 GLY A O 1
ATOM 3228 N N . ARG A 1 438 ? 17.042 1.765 -1.310 1.00 86.88 438 ARG A N 1
ATOM 3229 C CA . ARG A 1 438 ? 17.546 3.137 -1.160 1.00 86.88 438 ARG A CA 1
ATOM 3230 C C . ARG A 1 438 ? 17.448 3.620 0.288 1.00 86.88 438 ARG A C 1
ATOM 3232 O O . ARG A 1 438 ? 16.371 3.552 0.866 1.00 86.88 438 ARG A O 1
ATOM 3239 N N . GLY A 1 439 ? 18.526 4.197 0.813 1.00 83.88 439 GLY A N 1
ATOM 3240 C CA . GLY A 1 439 ? 18.664 4.726 2.175 1.00 83.88 439 GLY A CA 1
ATOM 3241 C C . GLY A 1 439 ? 19.168 6.167 2.284 1.00 83.88 439 GLY A C 1
ATOM 3242 O O . GLY A 1 439 ? 19.428 6.626 3.391 1.00 83.88 439 GLY A O 1
ATOM 3243 N N . VAL A 1 440 ? 19.295 6.905 1.176 1.00 82.94 440 VAL A N 1
ATOM 3244 C CA . VAL A 1 440 ? 19.833 8.285 1.186 1.00 82.94 440 VAL A CA 1
ATOM 3245 C C . VAL A 1 440 ? 19.047 9.302 2.022 1.00 82.94 440 VAL A C 1
ATOM 3247 O O . VAL A 1 440 ? 19.603 10.337 2.347 1.00 82.94 440 VAL A O 1
ATOM 3250 N N . ASN A 1 441 ? 17.773 9.045 2.331 1.00 85.00 441 ASN A N 1
ATOM 3251 C CA . ASN A 1 441 ? 16.960 9.894 3.211 1.00 85.00 441 ASN A CA 1
ATOM 3252 C C . ASN A 1 441 ? 16.791 9.257 4.598 1.00 85.00 441 ASN A C 1
ATOM 3254 O O . ASN A 1 441 ? 15.891 9.621 5.341 1.00 85.00 441 ASN A O 1
ATOM 3258 N N . GLY A 1 442 ? 17.560 8.209 4.908 1.00 89.31 442 GLY A N 1
ATOM 3259 C CA . GLY A 1 442 ? 17.421 7.452 6.145 1.00 89.31 442 GLY A CA 1
ATOM 3260 C C . GLY A 1 442 ? 16.238 6.480 6.180 1.00 89.31 442 GLY A C 1
ATOM 3261 O O . GLY A 1 442 ? 16.024 5.857 7.212 1.00 89.31 442 GLY A O 1
ATOM 3262 N N . GLN A 1 443 ? 15.495 6.276 5.082 1.00 92.25 443 GLN A N 1
ATOM 3263 C CA . GLN A 1 443 ? 14.260 5.463 5.056 1.00 92.25 443 GLN A CA 1
ATOM 3264 C C . GLN A 1 443 ? 14.458 3.971 5.382 1.00 92.25 443 GLN A C 1
ATOM 3266 O O . GLN A 1 443 ? 13.491 3.256 5.643 1.00 92.25 443 GLN A O 1
ATOM 3271 N N . LEU A 1 444 ? 15.705 3.494 5.407 1.00 92.12 444 LEU A N 1
ATOM 3272 C CA . LEU A 1 444 ? 16.033 2.143 5.865 1.00 92.12 444 LEU A CA 1
ATOM 3273 C C . LEU A 1 444 ? 16.073 2.027 7.399 1.00 92.12 444 LEU A C 1
ATOM 3275 O O . LEU A 1 444 ? 15.903 0.932 7.920 1.00 92.12 444 LEU A O 1
ATOM 3279 N N . GLY A 1 445 ? 16.265 3.131 8.128 1.00 91.50 445 GLY A N 1
ATOM 3280 C CA . GLY A 1 445 ? 16.196 3.166 9.594 1.00 91.50 445 GLY A CA 1
ATOM 3281 C C . GLY A 1 445 ? 17.491 2.793 10.328 1.00 91.50 445 GLY A C 1
ATOM 3282 O O . GLY A 1 445 ? 17.509 2.724 11.554 1.00 91.50 445 GLY A O 1
ATOM 3283 N N . HIS A 1 446 ? 18.602 2.557 9.629 1.00 87.88 446 HIS A N 1
ATOM 3284 C CA . HIS A 1 446 ? 19.850 2.088 10.253 1.00 87.88 446 HIS A CA 1
ATOM 3285 C C . HIS A 1 446 ? 20.690 3.189 10.938 1.00 87.88 446 HIS A C 1
ATOM 3287 O O . HIS A 1 446 ? 21.860 2.962 11.252 1.00 87.88 446 HIS A O 1
ATOM 3293 N N . GLY A 1 447 ? 20.135 4.387 11.146 1.00 82.69 447 GLY A N 1
ATOM 3294 C CA . GLY A 1 447 ? 20.803 5.511 11.811 1.00 82.69 447 GLY A CA 1
ATOM 3295 C C . GLY A 1 447 ? 21.851 6.229 10.955 1.00 82.69 447 GLY A C 1
ATOM 3296 O O . GLY A 1 447 ? 22.775 6.833 11.500 1.00 82.69 447 GLY A O 1
ATOM 3297 N N . ARG A 1 448 ? 21.780 6.113 9.619 1.00 76.25 448 ARG A N 1
ATOM 3298 C CA . ARG A 1 448 ? 22.719 6.737 8.666 1.00 76.25 448 ARG A CA 1
ATOM 3299 C C . ARG A 1 448 ? 22.007 7.195 7.386 1.00 76.25 448 ARG A C 1
ATOM 3301 O O . ARG A 1 448 ? 21.151 6.475 6.882 1.00 76.25 448 ARG A O 1
ATOM 3308 N N . GLU A 1 449 ? 22.416 8.337 6.829 1.00 63.94 449 GLU A N 1
ATOM 3309 C CA . GLU A 1 449 ? 21.938 8.895 5.541 1.00 63.94 449 GLU A CA 1
ATOM 3310 C C . GLU A 1 449 ? 22.719 8.340 4.340 1.00 63.94 449 GLU A C 1
ATOM 3312 O O . GLU A 1 449 ? 23.266 9.077 3.519 1.00 63.94 449 GLU A O 1
ATOM 3317 N N . GLN A 1 450 ? 22.885 7.023 4.264 1.00 59.97 450 GLN A N 1
ATOM 3318 C CA . GLN A 1 450 ? 23.645 6.392 3.186 1.00 59.97 450 GLN A CA 1
ATOM 3319 C C . GLN A 1 450 ? 23.014 5.054 2.832 1.00 59.97 450 GLN A C 1
ATOM 3321 O O . GLN A 1 450 ? 22.543 4.326 3.707 1.00 59.97 450 GLN A O 1
ATOM 3326 N N . ASP A 1 451 ? 23.046 4.708 1.546 1.00 56.12 451 ASP A N 1
ATOM 3327 C CA . ASP A 1 451 ? 22.776 3.338 1.124 1.00 56.12 451 ASP A CA 1
ATOM 3328 C C . ASP A 1 451 ? 23.837 2.450 1.804 1.00 56.12 451 ASP A C 1
ATOM 3330 O O . ASP A 1 451 ? 25.032 2.673 1.608 1.00 56.12 451 ASP A O 1
ATOM 3334 N N . LEU A 1 452 ? 23.445 1.469 2.630 1.00 52.34 452 LEU A N 1
ATOM 3335 C CA . LEU A 1 452 ? 24.401 0.609 3.360 1.00 52.34 452 LEU A CA 1
ATOM 3336 C C . LEU A 1 452 ? 25.421 -0.069 2.426 1.00 52.34 452 LEU A C 1
ATOM 3338 O O . LEU A 1 452 ? 26.543 -0.380 2.827 1.00 52.34 452 LEU A O 1
ATOM 3342 N N . CYS A 1 453 ? 25.048 -0.225 1.159 1.00 48.75 453 CYS A N 1
ATOM 3343 C CA . CYS A 1 453 ? 25.848 -0.794 0.089 1.00 48.75 453 CYS A CA 1
ATOM 3344 C C . CYS A 1 453 ? 27.027 0.098 -0.360 1.00 48.75 453 CYS A C 1
ATOM 3346 O O . CYS A 1 453 ? 27.915 -0.391 -1.050 1.00 48.75 453 CYS A O 1
ATOM 3348 N N . THR A 1 454 ? 27.106 1.382 0.019 1.00 44.25 454 THR A N 1
ATOM 3349 C CA . THR A 1 454 ? 28.263 2.235 -0.340 1.00 44.25 454 THR A CA 1
ATOM 3350 C C . THR A 1 454 ? 29.482 1.996 0.550 1.00 44.25 454 THR A C 1
ATOM 3352 O O . THR A 1 454 ? 30.603 2.284 0.132 1.00 44.25 454 THR A O 1
ATOM 3355 N N . ARG A 1 455 ? 29.313 1.400 1.742 1.00 40.50 455 ARG A N 1
ATOM 3356 C CA . ARG A 1 455 ? 30.423 1.152 2.680 1.00 40.50 455 ARG A CA 1
ATOM 3357 C C . ARG A 1 455 ? 31.428 0.098 2.204 1.00 40.50 455 ARG A C 1
ATOM 3359 O O . ARG A 1 455 ? 32.563 0.111 2.669 1.00 40.50 455 ARG A O 1
ATOM 3366 N N . PHE A 1 456 ? 31.043 -0.782 1.280 1.00 41.22 456 PHE A N 1
ATOM 3367 C CA . PHE A 1 456 ? 31.914 -1.856 0.781 1.00 41.22 456 PHE A CA 1
ATOM 3368 C C . PHE A 1 456 ? 32.565 -1.557 -0.572 1.00 41.22 456 PHE A C 1
ATOM 3370 O O . PHE A 1 456 ? 33.442 -2.296 -1.003 1.00 41.22 456 PHE A O 1
ATOM 3377 N N . ALA A 1 457 ? 32.219 -0.440 -1.218 1.00 39.59 457 ALA A N 1
ATOM 3378 C CA . ALA A 1 457 ? 32.850 -0.059 -2.480 1.00 39.59 457 ALA A CA 1
ATOM 3379 C C . ALA A 1 457 ? 34.296 0.457 -2.312 1.00 39.59 457 ALA A C 1
ATOM 3381 O O . ALA A 1 457 ? 34.990 0.611 -3.314 1.00 39.59 457 ALA A O 1
ATOM 3382 N N . SER A 1 458 ? 34.772 0.729 -1.085 1.00 40.50 458 SER A N 1
ATOM 3383 C CA . SER A 1 458 ? 36.068 1.402 -0.895 1.00 40.50 458 SER A CA 1
ATOM 3384 C C . SER A 1 458 ? 37.016 0.866 0.187 1.00 40.50 458 SER A C 1
ATOM 3386 O O . SER A 1 458 ? 37.972 1.576 0.488 1.00 40.50 458 SER A O 1
ATOM 3388 N N . ALA A 1 459 ? 36.838 -0.321 0.790 1.00 37.94 459 ALA A N 1
ATOM 3389 C CA . ALA A 1 459 ? 37.783 -0.732 1.848 1.00 37.94 459 ALA A CA 1
ATOM 3390 C C . ALA A 1 459 ? 37.912 -2.238 2.170 1.00 37.94 459 ALA A C 1
ATOM 3392 O O . ALA A 1 459 ? 37.981 -2.573 3.344 1.00 37.94 459 ALA A O 1
ATOM 3393 N N . THR A 1 460 ? 37.961 -3.162 1.199 1.00 35.91 460 THR A N 1
ATOM 3394 C CA . THR A 1 460 ? 38.711 -4.451 1.295 1.00 35.91 460 THR A CA 1
ATOM 3395 C C . THR A 1 460 ? 38.543 -5.274 0.008 1.00 35.91 460 THR A C 1
ATOM 3397 O O . THR A 1 460 ? 37.413 -5.442 -0.448 1.00 35.91 460 THR A O 1
ATOM 3400 N N . PRO A 1 461 ? 39.607 -5.847 -0.588 1.00 31.78 461 PRO A N 1
ATOM 3401 C CA . PRO A 1 461 ? 39.451 -6.863 -1.628 1.00 31.78 461 PRO A CA 1
ATOM 3402 C C . PRO A 1 461 ? 38.794 -8.111 -1.015 1.00 31.78 461 PRO A C 1
ATOM 3404 O O . PRO A 1 461 ? 39.395 -8.756 -0.161 1.00 31.78 461 PRO A O 1
ATOM 3407 N N . GLY A 1 462 ? 37.562 -8.436 -1.422 1.00 37.66 462 GLY A N 1
ATOM 3408 C CA . GLY A 1 462 ? 36.883 -9.686 -1.043 1.00 37.66 462 GLY A CA 1
ATOM 3409 C C . GLY A 1 462 ? 35.544 -9.560 -0.304 1.00 37.66 462 GLY A C 1
ATOM 3410 O O . GLY A 1 462 ? 34.937 -10.589 -0.024 1.00 37.66 462 GLY A O 1
ATOM 3411 N N . HIS A 1 463 ? 35.047 -8.353 -0.011 1.00 37.47 463 HIS A N 1
ATOM 3412 C CA . HIS A 1 463 ? 33.698 -8.154 0.543 1.00 37.47 463 HIS A CA 1
ATOM 3413 C C . HIS A 1 463 ? 32.854 -7.326 -0.432 1.00 37.47 463 HIS A C 1
ATOM 3415 O O . HIS A 1 463 ? 33.032 -6.115 -0.554 1.00 37.47 463 HIS A O 1
ATOM 3421 N N . LEU A 1 464 ? 31.973 -7.993 -1.180 1.00 41.88 464 LEU A N 1
ATOM 3422 C CA . LEU A 1 464 ? 31.019 -7.323 -2.063 1.00 41.88 464 LEU A CA 1
ATOM 3423 C C . LEU A 1 464 ? 29.971 -6.575 -1.219 1.00 41.88 464 LEU A C 1
ATOM 3425 O O . LEU A 1 464 ? 29.601 -7.058 -0.146 1.00 41.88 464 LEU A O 1
ATOM 3429 N N . PRO A 1 465 ? 29.468 -5.413 -1.673 1.00 51.22 465 PRO A N 1
ATOM 3430 C CA . PRO A 1 465 ? 28.320 -4.782 -1.039 1.00 51.22 465 PRO A CA 1
ATOM 3431 C C . PRO A 1 465 ? 27.127 -5.740 -1.052 1.00 51.22 465 PRO A C 1
ATOM 3433 O O . PRO A 1 465 ? 26.667 -6.144 -2.115 1.00 51.22 465 PRO A O 1
ATOM 3436 N N . SER A 1 466 ? 26.635 -6.110 0.132 1.00 55.28 466 SER A N 1
ATOM 3437 C CA . SER A 1 466 ? 25.434 -6.935 0.240 1.00 55.28 466 SER A CA 1
ATOM 3438 C C . SER A 1 466 ? 24.201 -6.059 -0.007 1.00 55.28 466 SER A C 1
ATOM 3440 O O . SER A 1 466 ? 23.919 -5.130 0.752 1.00 55.28 466 SER A O 1
ATOM 3442 N N . TYR A 1 467 ? 23.497 -6.326 -1.109 1.00 72.81 467 TYR A N 1
ATOM 3443 C CA . TYR A 1 467 ? 22.172 -5.774 -1.438 1.00 72.81 467 TYR A CA 1
ATOM 3444 C C . TYR A 1 467 ? 21.046 -6.611 -0.820 1.00 72.81 467 TYR A C 1
ATOM 3446 O O . TYR A 1 467 ? 19.935 -6.664 -1.345 1.00 72.81 467 TYR A O 1
ATOM 3454 N N . GLU A 1 468 ? 21.354 -7.331 0.253 1.00 80.62 468 GLU A N 1
ATOM 3455 C CA . GLU A 1 468 ? 20.424 -8.220 0.927 1.00 80.62 468 GLU A CA 1
ATOM 3456 C C . GLU A 1 468 ? 19.617 -7.470 2.001 1.00 80.62 468 GLU A C 1
ATOM 3458 O O . GLU A 1 468 ? 20.032 -6.413 2.497 1.00 80.62 468 GLU A O 1
ATOM 3463 N N . PRO A 1 469 ? 18.459 -8.024 2.392 1.00 87.94 469 PRO A N 1
ATOM 3464 C CA . PRO A 1 469 ? 17.708 -7.582 3.557 1.00 87.94 469 PRO A CA 1
ATOM 3465 C C . PRO A 1 469 ? 18.600 -7.407 4.788 1.00 87.94 469 PRO A C 1
ATOM 3467 O O . PRO A 1 469 ? 19.276 -8.342 5.217 1.00 87.94 469 PRO A O 1
ATOM 3470 N N . THR A 1 470 ? 18.580 -6.216 5.388 1.00 90.19 470 THR A N 1
ATOM 3471 C CA . THR A 1 470 ? 19.370 -5.919 6.587 1.00 90.19 470 THR A CA 1
ATOM 3472 C C . THR A 1 470 ? 18.471 -5.821 7.813 1.00 90.19 470 THR A C 1
ATOM 3474 O O . THR A 1 470 ? 17.456 -5.126 7.794 1.00 90.19 470 THR A O 1
ATOM 3477 N N . LEU A 1 471 ? 18.864 -6.492 8.899 1.00 90.56 471 LEU A N 1
ATOM 3478 C CA . LEU A 1 471 ? 18.141 -6.463 10.168 1.00 90.56 471 LEU A CA 1
ATOM 3479 C C . LEU A 1 471 ? 18.185 -5.064 10.803 1.00 90.56 471 LEU A C 1
ATOM 3481 O O . LEU A 1 471 ? 19.248 -4.484 11.042 1.00 90.56 471 LEU A O 1
ATOM 3485 N N . LEU A 1 472 ? 17.015 -4.547 11.156 1.00 89.75 472 LEU A N 1
ATOM 3486 C CA . LEU A 1 472 ? 16.838 -3.305 11.889 1.00 89.75 472 LEU A CA 1
ATOM 3487 C C . LEU A 1 472 ? 16.852 -3.597 13.395 1.00 89.75 472 LEU A C 1
ATOM 3489 O O . LEU A 1 472 ? 15.809 -3.686 14.047 1.00 89.75 472 LEU A O 1
ATOM 3493 N N . VAL A 1 473 ? 18.060 -3.780 13.936 1.00 84.38 473 VAL A N 1
ATOM 3494 C CA . VAL A 1 473 ? 18.296 -4.278 15.306 1.00 84.38 473 VAL A CA 1
ATOM 3495 C C . VAL A 1 473 ? 17.529 -3.477 16.356 1.00 84.38 473 VAL A C 1
ATOM 3497 O O . VAL A 1 473 ? 16.817 -4.062 17.160 1.00 84.38 473 VAL A O 1
ATOM 3500 N N . GLY A 1 474 ? 17.607 -2.142 16.327 1.00 81.44 474 GLY A N 1
ATOM 3501 C CA . GLY A 1 474 ? 16.962 -1.317 17.353 1.00 81.44 474 GLY A CA 1
ATOM 3502 C C . GLY A 1 474 ? 15.444 -1.509 17.420 1.00 81.44 474 GLY A C 1
ATOM 3503 O O . GLY A 1 474 ? 14.871 -1.575 18.505 1.00 81.44 474 GLY A O 1
ATOM 3504 N N . LEU A 1 475 ? 14.798 -1.663 16.264 1.00 84.44 475 LEU A N 1
ATOM 3505 C CA . LEU A 1 475 ? 13.360 -1.898 16.202 1.00 84.44 475 LEU A CA 1
ATOM 3506 C C . LEU A 1 475 ? 13.006 -3.344 16.590 1.00 84.44 475 LEU A C 1
ATOM 3508 O O . LEU A 1 475 ? 12.032 -3.567 17.302 1.00 84.44 475 LEU A O 1
ATOM 3512 N N . SER A 1 476 ? 13.842 -4.303 16.184 1.00 84.56 476 SER A N 1
ATOM 3513 C CA . SER A 1 476 ? 13.664 -5.737 16.456 1.00 84.56 476 SER A CA 1
ATOM 3514 C C . SER A 1 476 ? 13.924 -6.114 17.922 1.00 84.56 476 SER A C 1
ATOM 3516 O O . SER A 1 476 ? 13.396 -7.108 18.403 1.00 84.56 476 SER A O 1
ATOM 3518 N N . CYS A 1 477 ? 14.717 -5.323 18.651 1.00 79.44 477 CYS A N 1
ATOM 3519 C CA . CYS A 1 477 ? 15.014 -5.529 20.073 1.00 79.44 477 CYS A CA 1
ATOM 3520 C C . CYS A 1 477 ? 14.040 -4.805 21.022 1.00 79.44 477 CYS A C 1
ATOM 3522 O O . CYS A 1 477 ? 14.289 -4.746 22.227 1.00 79.44 477 CYS A O 1
ATOM 3524 N N . GLY A 1 478 ? 12.950 -4.227 20.504 1.00 79.06 478 GLY A N 1
ATOM 3525 C CA . GLY A 1 478 ? 11.929 -3.582 21.329 1.00 79.06 478 GLY A CA 1
ATOM 3526 C C . GLY A 1 478 ? 12.379 -2.272 21.983 1.00 79.06 478 GLY A C 1
ATOM 3527 O O . GLY A 1 478 ? 11.950 -1.959 23.096 1.00 79.06 478 GLY A O 1
ATOM 3528 N N . ASN A 1 479 ? 13.226 -1.478 21.310 1.00 80.62 479 ASN A N 1
ATOM 3529 C CA . ASN A 1 479 ? 13.682 -0.182 21.838 1.00 80.62 479 ASN A CA 1
ATOM 3530 C C . ASN A 1 479 ? 12.554 0.864 21.948 1.00 80.62 479 ASN A C 1
ATOM 3532 O O . ASN A 1 479 ? 12.710 1.864 22.645 1.00 80.62 479 ASN A O 1
ATOM 3536 N N . LEU A 1 480 ? 11.410 0.644 21.293 1.00 81.31 480 LEU A N 1
ATOM 3537 C CA . LEU A 1 480 ? 10.236 1.519 21.349 1.00 81.31 480 LEU A CA 1
ATOM 3538 C C . LEU A 1 480 ? 9.336 1.183 22.548 1.00 81.31 480 LEU A C 1
ATOM 3540 O O . LEU A 1 480 ? 8.212 0.705 22.387 1.00 81.31 480 LEU A O 1
ATOM 3544 N N . ARG A 1 481 ? 9.842 1.411 23.763 1.00 81.81 481 ARG A N 1
ATOM 3545 C CA . ARG A 1 481 ? 9.087 1.172 25.002 1.00 81.81 481 ARG A CA 1
ATOM 3546 C C . ARG A 1 481 ? 8.139 2.324 25.302 1.00 81.81 481 ARG A C 1
ATOM 3548 O O . ARG A 1 481 ? 8.575 3.470 25.412 1.00 81.81 481 ARG A O 1
ATOM 3555 N N . ARG A 1 482 ? 6.858 2.004 25.490 1.00 80.94 482 ARG A N 1
ATOM 3556 C CA . ARG A 1 482 ? 5.793 2.983 25.747 1.00 80.94 482 ARG A CA 1
ATOM 3557 C C . ARG A 1 482 ? 6.087 3.835 26.981 1.00 80.94 482 ARG A C 1
ATOM 3559 O O . ARG A 1 482 ? 6.002 5.056 26.909 1.00 80.94 482 ARG A O 1
ATOM 3566 N N . GLU A 1 483 ? 6.495 3.215 28.084 1.00 80.81 483 GLU A N 1
ATOM 3567 C CA . GLU A 1 483 ? 6.743 3.904 29.355 1.00 80.81 483 GLU A CA 1
ATOM 3568 C C . GLU A 1 483 ? 7.903 4.904 29.244 1.00 80.81 483 GLU A C 1
ATOM 3570 O O . GLU A 1 483 ? 7.820 6.013 29.764 1.00 80.81 483 GLU A O 1
ATOM 3575 N N . ALA A 1 484 ? 8.964 4.544 28.513 1.00 79.44 484 ALA A N 1
ATOM 3576 C CA . ALA A 1 484 ? 10.124 5.412 28.302 1.00 79.44 484 ALA A CA 1
ATOM 3577 C C . ALA A 1 484 ? 9.793 6.628 27.416 1.00 79.44 484 ALA A C 1
ATOM 3579 O O . ALA A 1 484 ? 10.306 7.726 27.637 1.00 79.44 484 ALA A O 1
ATOM 3580 N N . ILE A 1 485 ? 8.918 6.445 26.423 1.00 82.50 485 ILE A N 1
ATOM 3581 C CA . ILE A 1 485 ? 8.463 7.528 25.540 1.00 82.50 485 ILE A CA 1
ATOM 3582 C C . ILE A 1 485 ? 7.580 8.512 26.315 1.00 82.50 485 ILE A C 1
ATOM 3584 O O . ILE A 1 485 ? 7.755 9.721 26.194 1.00 82.50 485 ILE A O 1
ATOM 3588 N N . LEU A 1 486 ? 6.668 8.010 27.153 1.00 79.00 486 LEU A N 1
ATOM 3589 C CA . LEU A 1 486 ? 5.804 8.865 27.970 1.00 79.00 486 LEU A CA 1
ATOM 3590 C C . LEU A 1 486 ? 6.596 9.628 29.043 1.00 79.00 486 LEU A C 1
ATOM 3592 O O . LEU A 1 486 ? 6.344 10.811 29.247 1.00 79.00 486 LEU A O 1
ATOM 3596 N N . ALA A 1 487 ? 7.596 8.994 29.665 1.00 73.06 487 ALA A N 1
ATOM 3597 C CA . ALA A 1 487 ? 8.444 9.638 30.671 1.00 73.06 487 ALA A CA 1
ATOM 3598 C C . ALA A 1 487 ? 9.283 10.799 30.104 1.00 73.06 487 ALA A C 1
ATOM 3600 O O . ALA A 1 487 ? 9.471 11.816 30.766 1.00 73.06 487 ALA A O 1
ATOM 3601 N N . THR A 1 488 ? 9.768 10.685 28.864 1.00 69.81 488 THR A N 1
ATOM 3602 C CA . THR A 1 488 ? 10.520 11.778 28.220 1.00 69.81 488 THR A CA 1
ATOM 3603 C C . THR A 1 488 ? 9.609 12.904 27.725 1.00 69.81 488 THR A C 1
ATOM 3605 O O . THR A 1 488 ? 10.024 14.062 27.710 1.00 69.81 488 THR A O 1
ATOM 3608 N N . ALA A 1 489 ? 8.353 12.599 27.379 1.00 58.91 489 ALA A N 1
ATOM 3609 C CA . ALA A 1 489 ? 7.358 13.601 26.999 1.00 58.91 489 ALA A CA 1
ATOM 3610 C C . ALA A 1 489 ? 6.925 14.497 28.174 1.00 58.91 489 ALA A C 1
ATOM 3612 O O . ALA A 1 489 ? 6.564 15.649 27.949 1.00 58.91 489 ALA A O 1
ATOM 3613 N N . THR A 1 490 ? 6.979 14.002 29.415 1.00 53.94 490 THR A N 1
ATOM 3614 C CA . THR A 1 490 ? 6.655 14.793 30.615 1.00 53.94 490 THR A CA 1
ATOM 3615 C C . THR A 1 490 ? 7.771 15.749 31.049 1.00 53.94 490 THR A C 1
ATOM 3617 O O . THR A 1 490 ? 7.467 16.790 31.626 1.00 53.94 490 THR A O 1
ATOM 3620 N N . ASP A 1 491 ? 9.036 15.450 30.727 1.00 46.50 491 ASP A N 1
ATOM 3621 C CA . ASP A 1 491 ? 10.193 16.308 31.050 1.00 46.50 491 ASP A CA 1
ATOM 3622 C C . ASP A 1 491 ? 10.458 17.395 29.989 1.00 46.50 491 ASP A C 1
ATOM 3624 O O . ASP A 1 491 ? 11.048 18.439 30.279 1.00 46.50 491 ASP A O 1
ATOM 3628 N N . ALA A 1 492 ? 9.992 17.193 28.754 1.00 45.75 492 ALA A N 1
ATOM 3629 C CA . ALA A 1 492 ? 9.988 18.220 27.719 1.00 45.75 492 ALA A CA 1
ATOM 3630 C C . ALA A 1 492 ? 8.773 19.140 27.926 1.00 45.75 492 ALA A C 1
ATOM 3632 O O . ALA A 1 492 ? 7.683 18.864 27.434 1.00 45.75 492 ALA A O 1
ATOM 3633 N N . GLY A 1 493 ? 8.959 20.213 28.701 1.00 42.03 493 GLY A N 1
ATOM 3634 C CA . GLY A 1 493 ? 7.907 21.143 29.121 1.00 42.03 493 GLY A CA 1
ATOM 3635 C C . GLY A 1 493 ? 6.785 21.390 28.098 1.00 42.03 493 GLY A C 1
ATOM 3636 O O . GLY A 1 493 ? 7.003 21.982 27.043 1.00 42.03 493 GLY A O 1
ATOM 3637 N N . GLY A 1 494 ? 5.566 20.996 28.485 1.00 38.06 494 GLY A N 1
ATOM 3638 C CA . GLY A 1 494 ? 4.307 21.537 27.971 1.00 38.06 494 GLY A CA 1
ATOM 3639 C C . GLY A 1 494 ? 3.749 20.922 26.686 1.00 38.06 494 GLY A C 1
ATOM 3640 O O . GLY A 1 494 ? 3.428 21.661 25.756 1.00 38.06 494 GLY A O 1
ATOM 3641 N N . TYR A 1 495 ? 3.524 19.605 26.631 1.00 45.31 495 TYR A N 1
ATOM 3642 C CA . TYR A 1 495 ? 2.519 19.073 25.701 1.00 45.31 495 TYR A CA 1
ATOM 3643 C C . TYR A 1 495 ? 1.111 19.414 26.222 1.00 45.31 495 TYR A C 1
ATOM 3645 O O . TYR A 1 495 ? 0.647 18.842 27.205 1.00 45.31 495 TYR A O 1
ATOM 3653 N N . VAL A 1 496 ? 0.439 20.363 25.565 1.00 35.25 496 VAL A N 1
ATOM 3654 C CA . VAL A 1 496 ? -0.966 20.719 25.824 1.00 35.25 496 VAL A CA 1
ATOM 3655 C C . VAL A 1 496 ? -1.843 20.014 24.787 1.00 35.25 496 VAL A C 1
ATOM 3657 O O . VAL A 1 496 ? -1.696 20.234 23.573 1.00 35.25 496 VAL A O 1
ATOM 3660 N N . ALA A 1 497 ? -2.741 19.145 25.256 1.00 37.12 497 ALA A N 1
ATOM 3661 C CA . ALA A 1 497 ? -3.655 18.398 24.400 1.00 37.12 497 ALA A CA 1
ATOM 3662 C C . ALA A 1 497 ? -4.527 19.362 23.564 1.00 37.12 497 ALA A C 1
ATOM 3664 O O . ALA A 1 497 ? -4.856 20.450 24.031 1.00 37.12 497 ALA A O 1
ATOM 3665 N N . PRO A 1 498 ? -4.929 19.013 22.324 1.00 39.28 498 PRO A N 1
ATOM 3666 C CA . PRO A 1 498 ? -5.776 19.880 21.495 1.00 39.28 498 PRO A CA 1
ATOM 3667 C C . PRO A 1 498 ? -7.088 20.321 22.166 1.00 39.28 498 PRO A C 1
ATOM 3669 O O . PRO A 1 498 ? -7.552 21.424 21.893 1.00 39.28 498 PRO A O 1
ATOM 3672 N N . ALA A 1 499 ? -7.639 19.502 23.071 1.00 41.53 499 ALA A N 1
ATOM 3673 C CA . ALA A 1 499 ? -8.824 19.837 23.864 1.00 41.53 499 ALA A CA 1
ATOM 3674 C C . ALA A 1 499 ? -8.606 21.040 24.806 1.00 41.53 499 ALA A C 1
ATOM 3676 O O . ALA A 1 499 ? -9.543 21.787 25.069 1.00 41.53 499 ALA A O 1
ATOM 3677 N N . ASP A 1 500 ? -7.362 21.281 25.230 1.00 42.03 500 ASP A N 1
ATOM 3678 C CA . ASP A 1 500 ? -6.994 22.302 26.218 1.00 42.03 500 ASP A CA 1
ATOM 3679 C C . ASP A 1 500 ? -6.484 23.608 25.570 1.00 42.03 500 ASP A C 1
ATOM 3681 O O . ASP A 1 500 ? -5.987 24.502 26.254 1.00 42.03 500 ASP A O 1
ATOM 3685 N N . ARG A 1 501 ? -6.581 23.750 24.236 1.00 47.34 501 ARG A N 1
ATOM 3686 C CA . ARG A 1 501 ? -6.085 24.932 23.491 1.00 47.34 501 ARG A CA 1
ATOM 3687 C C . ARG A 1 501 ? -7.090 26.074 23.340 1.00 47.34 501 ARG A C 1
ATOM 3689 O O . ARG A 1 501 ? -6.741 27.106 22.766 1.00 47.34 501 ARG A O 1
ATOM 3696 N N . TYR A 1 502 ? -8.311 25.934 23.848 1.00 33.66 502 TYR A N 1
ATOM 3697 C CA . TYR A 1 502 ? -9.253 27.050 23.894 1.00 33.66 502 TYR A CA 1
ATOM 3698 C C . TYR A 1 502 ? -9.009 27.874 25.158 1.00 33.66 502 TYR A C 1
ATOM 3700 O O . TYR A 1 502 ? -9.610 27.640 26.203 1.00 33.66 502 TYR A O 1
ATOM 3708 N N . ALA A 1 503 ? -8.119 28.861 25.066 1.00 32.88 503 ALA A N 1
ATOM 3709 C CA . ALA A 1 503 ? -8.047 29.899 26.083 1.00 32.88 503 ALA A CA 1
ATOM 3710 C C . ALA A 1 503 ? -9.301 30.785 25.977 1.00 32.88 503 ALA A C 1
ATOM 3712 O O . ALA A 1 503 ? -9.447 31.565 25.035 1.00 32.88 503 ALA A O 1
ATOM 3713 N N . VAL A 1 504 ? -10.204 30.675 26.954 1.00 32.81 504 VAL A N 1
ATOM 3714 C CA . VAL A 1 504 ? -11.134 31.760 27.289 1.00 32.81 504 VAL A CA 1
ATOM 3715 C C . VAL A 1 504 ? -10.269 32.921 27.772 1.00 32.81 504 VAL A C 1
ATOM 3717 O O . VAL A 1 504 ? -9.575 32.778 28.773 1.00 32.81 504 VAL A O 1
ATOM 3720 N N . VAL A 1 505 ? -10.258 34.039 27.046 1.00 28.44 505 VAL A N 1
ATOM 3721 C CA . VAL A 1 505 ? -9.534 35.257 27.443 1.00 28.44 505 VAL A CA 1
ATOM 3722 C C . VAL A 1 505 ? -10.272 35.891 28.631 1.00 28.44 505 VAL A C 1
ATOM 3724 O O . VAL A 1 505 ? -11.399 36.347 28.435 1.00 28.44 505 VAL A O 1
ATOM 3727 N N . PRO A 1 506 ? -9.703 35.951 29.850 1.00 27.34 506 PRO A N 1
ATOM 3728 C CA . PRO A 1 506 ? -10.330 36.639 30.970 1.00 27.34 506 PRO A CA 1
ATOM 3729 C C . PRO A 1 506 ? -9.806 38.079 31.047 1.00 27.34 506 PRO A C 1
ATOM 3731 O O . PRO A 1 506 ? -8.599 38.294 31.157 1.00 27.34 506 PRO A O 1
ATOM 3734 N N . GLY A 1 507 ? -10.717 39.055 31.043 1.00 33.16 507 GLY A N 1
ATOM 3735 C CA . GLY A 1 507 ? -10.425 40.447 31.397 1.00 33.16 507 GLY A CA 1
ATOM 3736 C C . GLY A 1 507 ? -10.305 41.405 30.213 1.00 33.16 507 GLY A C 1
ATOM 3737 O O . GLY A 1 507 ? -9.214 41.853 29.873 1.00 33.16 507 GLY A O 1
ATOM 3738 N N . ALA A 1 508 ? -11.445 41.771 29.633 1.00 32.19 508 ALA A N 1
ATOM 3739 C CA . ALA A 1 508 ? -11.601 43.022 28.898 1.00 32.19 508 ALA A CA 1
ATOM 3740 C C . ALA A 1 508 ? -12.862 43.731 29.408 1.00 32.19 508 ALA A C 1
ATOM 3742 O O . ALA A 1 508 ? -13.803 43.949 28.654 1.00 32.19 508 ALA A O 1
ATOM 3743 N N . ASP A 1 509 ? -12.870 44.044 30.703 1.00 31.55 509 ASP A N 1
ATOM 3744 C CA . ASP A 1 509 ? -13.808 44.994 31.295 1.00 31.55 509 ASP A CA 1
ATOM 3745 C C . ASP A 1 509 ? -13.019 46.225 31.768 1.00 31.55 509 ASP A C 1
ATOM 3747 O O . ASP A 1 509 ? -12.002 46.083 32.449 1.00 31.55 509 ASP A O 1
ATOM 3751 N N . GLU A 1 510 ? -13.558 47.399 31.413 1.00 30.34 510 GLU A N 1
ATOM 3752 C CA . GLU A 1 510 ? -13.271 48.771 31.887 1.00 30.34 510 GLU A CA 1
ATOM 3753 C C . GLU A 1 510 ? -12.285 49.654 31.067 1.00 30.34 510 GLU A C 1
ATOM 3755 O O . GLU A 1 510 ? -11.339 49.167 30.446 1.00 30.34 510 GLU A O 1
ATOM 3760 N N . PRO A 1 511 ? -12.555 50.977 30.942 1.00 39.53 511 PRO A N 1
ATOM 3761 C CA . PRO A 1 511 ? -13.021 51.534 29.672 1.00 39.53 511 PRO A CA 1
ATOM 3762 C C . PRO A 1 511 ? -12.196 52.747 29.203 1.00 39.53 511 PRO A C 1
ATOM 3764 O O . PRO A 1 511 ? -11.672 53.521 30.000 1.00 39.53 511 PRO A O 1
ATOM 3767 N N . TYR A 1 512 ? -12.179 53.010 27.896 1.00 29.58 512 TYR A N 1
ATOM 3768 C CA . TYR A 1 512 ? -11.876 54.347 27.379 1.00 29.58 512 TYR A CA 1
ATOM 3769 C C . TYR A 1 512 ? -12.937 54.758 26.368 1.00 29.58 512 TYR A C 1
ATOM 3771 O O . TYR A 1 512 ? -13.193 54.075 25.379 1.00 29.58 512 TYR A O 1
ATOM 3779 N N . GLY A 1 513 ? -13.609 55.857 26.701 1.00 27.30 513 GLY A N 1
ATOM 3780 C CA . GLY A 1 513 ? -14.786 56.347 26.011 1.00 27.30 513 GLY A CA 1
ATOM 3781 C C . GLY A 1 513 ? -14.524 57.200 24.772 1.00 27.30 513 GLY A C 1
ATOM 3782 O O . GLY A 1 513 ? -13.403 57.576 24.440 1.00 27.30 513 GLY A O 1
ATOM 3783 N N . ASN A 1 514 ? -15.675 57.576 24.211 1.00 27.34 514 ASN A N 1
ATOM 3784 C CA . ASN A 1 514 ? -15.972 58.585 23.198 1.00 27.34 514 ASN A CA 1
ATOM 3785 C C . ASN A 1 514 ? -15.685 58.270 21.725 1.00 27.34 514 ASN A C 1
ATOM 3787 O O . ASN A 1 514 ? -14.549 58.287 21.265 1.00 27.34 514 ASN A O 1
ATOM 3791 N N . GLY A 1 515 ? -16.782 58.213 20.957 1.00 27.16 515 GLY A N 1
ATOM 3792 C CA . GLY A 1 515 ? -16.795 58.741 19.592 1.00 27.16 515 GLY A CA 1
ATOM 3793 C C . GLY A 1 515 ? -17.668 58.000 18.583 1.00 27.16 515 GLY A C 1
ATOM 3794 O O . GLY A 1 515 ? -17.134 57.351 17.701 1.00 27.16 515 GLY A O 1
ATOM 3795 N N . SER A 1 516 ? -18.992 58.162 18.692 1.00 28.86 516 SER A N 1
ATOM 3796 C CA . SER A 1 516 ? -19.973 58.264 17.587 1.00 28.86 516 SER A CA 1
ATOM 3797 C C . SER A 1 516 ? -19.906 57.311 16.372 1.00 28.86 516 SER A C 1
ATOM 3799 O O . SER A 1 516 ? -19.014 57.430 15.538 1.00 28.86 516 SER A O 1
ATOM 3801 N N . GLY A 1 517 ? -21.000 56.571 16.126 1.00 28.25 517 GLY A N 1
ATOM 3802 C CA . GLY A 1 517 ? -21.461 56.341 14.745 1.00 28.25 517 GLY A CA 1
ATOM 3803 C C . GLY A 1 517 ? -22.160 55.014 14.432 1.00 28.25 517 GLY A C 1
ATOM 3804 O O . GLY A 1 517 ? -21.515 54.084 13.978 1.00 28.25 517 GLY A O 1
ATOM 3805 N N . ALA A 1 518 ? -23.492 55.013 14.564 1.00 29.11 518 ALA A N 1
ATOM 3806 C CA . ALA A 1 518 ? -24.484 54.201 13.839 1.00 29.11 518 ALA A CA 1
ATOM 3807 C C . ALA A 1 518 ? -24.456 52.658 13.960 1.00 29.11 518 ALA A C 1
ATOM 3809 O O . ALA A 1 518 ? -23.743 51.943 13.261 1.00 29.11 518 ALA A O 1
ATOM 3810 N N . ALA A 1 519 ? -25.390 52.160 14.775 1.00 26.64 519 ALA A N 1
ATOM 3811 C CA . ALA A 1 519 ? -25.858 50.782 14.805 1.00 26.64 519 ALA A CA 1
ATOM 3812 C C . ALA A 1 519 ? -26.853 50.493 13.662 1.00 26.64 519 ALA A C 1
ATOM 3814 O O . ALA A 1 519 ? -27.768 51.279 13.417 1.00 26.64 519 ALA A O 1
ATOM 3815 N N . ALA A 1 520 ? -26.735 49.316 13.045 1.00 29.53 520 ALA A N 1
ATOM 3816 C CA . ALA A 1 520 ? -27.842 48.625 12.389 1.00 29.53 520 ALA A CA 1
ATOM 3817 C C . ALA A 1 520 ? -27.861 47.180 12.909 1.00 29.53 520 ALA A C 1
ATOM 3819 O O . ALA A 1 520 ? -26.915 46.420 12.709 1.00 29.53 520 ALA A O 1
ATOM 3820 N N . ALA A 1 521 ? -28.913 46.852 13.657 1.00 27.64 521 ALA A N 1
ATOM 3821 C CA . ALA A 1 521 ? -29.121 45.575 14.327 1.00 27.64 521 ALA A CA 1
ATOM 3822 C C . ALA A 1 521 ? -29.646 44.495 13.364 1.00 27.64 521 ALA A C 1
ATOM 3824 O O . ALA A 1 521 ? -30.443 44.788 12.473 1.00 27.64 521 ALA A O 1
ATOM 3825 N N . VAL A 1 522 ? -29.263 43.239 13.610 1.00 29.41 522 VAL A N 1
ATOM 3826 C CA . VAL A 1 522 ? -29.924 42.033 13.079 1.00 29.41 522 VAL 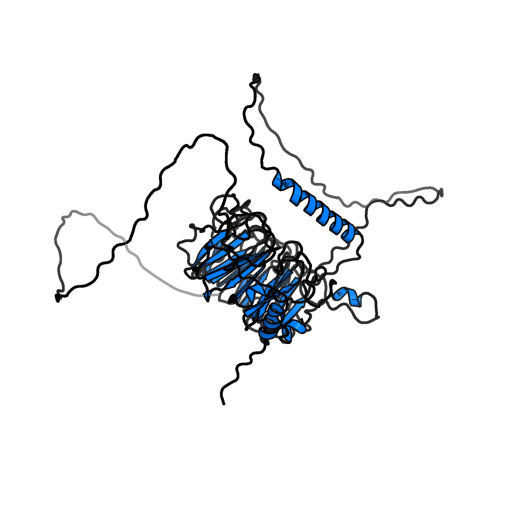A CA 1
ATOM 3827 C C . VAL A 1 522 ? -30.347 41.176 14.287 1.00 29.41 522 VAL A C 1
ATOM 3829 O O . VAL A 1 522 ? -29.533 41.014 15.199 1.00 29.41 522 VAL A O 1
ATOM 3832 N N . PRO A 1 523 ? -31.602 40.688 14.359 1.00 28.16 523 PRO A N 1
ATOM 3833 C CA . PRO A 1 523 ? -32.182 40.130 15.580 1.00 28.16 523 PRO A CA 1
ATOM 3834 C C . PRO A 1 523 ? -31.861 38.645 15.808 1.00 28.16 523 PRO A C 1
ATOM 3836 O O . PRO A 1 523 ? -31.693 37.861 14.875 1.00 28.16 523 PRO A O 1
ATOM 3839 N N . SER A 1 524 ? -31.835 38.285 17.089 1.00 25.95 524 SER A N 1
ATOM 3840 C CA . SER A 1 524 ? -31.643 36.955 17.671 1.00 25.95 524 SER A CA 1
ATOM 3841 C C . SER A 1 524 ? -32.784 35.983 17.330 1.00 25.95 524 SER A C 1
ATOM 3843 O O . SER A 1 524 ? -33.953 36.358 17.403 1.00 25.95 524 SER A O 1
ATOM 3845 N N . MET A 1 525 ? -32.456 34.717 17.050 1.00 28.73 525 MET A N 1
ATOM 3846 C CA . MET A 1 525 ? -33.410 33.601 16.945 1.00 28.73 525 MET A CA 1
ATOM 3847 C C . MET A 1 525 ? -33.112 32.548 18.018 1.00 28.73 525 MET A C 1
ATOM 3849 O O . MET A 1 525 ? -31.958 32.249 18.317 1.00 28.73 525 MET A O 1
ATOM 3853 N N . GLN A 1 526 ? -34.196 32.060 18.617 1.00 28.02 526 GLN A N 1
ATOM 3854 C CA . GLN A 1 526 ? -34.284 31.304 19.861 1.00 28.02 526 GLN A CA 1
ATOM 3855 C C . GLN A 1 526 ? -33.900 29.822 19.722 1.00 28.02 526 GLN A C 1
ATOM 3857 O O . GLN A 1 526 ? -34.075 29.200 18.676 1.00 28.02 526 GLN A O 1
ATOM 3862 N N . LEU A 1 527 ? -33.417 29.278 20.841 1.00 26.36 527 LEU A N 1
ATOM 3863 C CA . LEU A 1 527 ? -33.189 27.860 21.120 1.00 26.36 527 LEU A CA 1
ATOM 3864 C C . LEU A 1 527 ? -34.513 27.077 21.114 1.00 26.36 527 LEU A C 1
ATOM 3866 O O . LEU A 1 527 ? -35.493 27.532 21.701 1.00 26.36 527 LEU A O 1
ATOM 3870 N N . PHE A 1 528 ? -34.516 25.885 20.512 1.00 26.50 528 PHE A N 1
ATOM 3871 C CA . PHE A 1 528 ? -35.602 24.911 20.644 1.00 26.50 528 PHE A CA 1
ATOM 3872 C C . PHE A 1 528 ? -35.184 23.771 21.580 1.00 26.50 528 PHE A C 1
ATOM 3874 O O . PHE A 1 528 ? -34.190 23.086 21.338 1.00 26.50 528 PHE A O 1
ATOM 3881 N N . GLU A 1 529 ? -35.968 23.594 22.644 1.00 25.48 529 GLU A N 1
ATOM 3882 C CA . GLU A 1 529 ? -35.931 22.472 23.583 1.00 25.48 529 GLU A CA 1
ATOM 3883 C C . GLU A 1 529 ? -36.669 21.239 23.034 1.00 25.48 529 GLU A C 1
ATOM 3885 O O . GLU A 1 529 ? -37.597 21.335 22.228 1.00 25.48 529 GLU A O 1
ATOM 3890 N N . VAL A 1 530 ? -36.253 20.069 23.520 1.00 29.11 530 VAL A N 1
ATOM 3891 C CA . VAL A 1 530 ? -36.800 18.739 23.219 1.00 29.11 530 VAL A CA 1
ATOM 3892 C C . VAL A 1 530 ? -37.813 18.349 24.306 1.00 29.11 530 VAL A C 1
ATOM 3894 O O . VAL A 1 530 ? -37.467 18.474 25.481 1.00 29.11 530 VAL A O 1
ATOM 3897 N N . PRO A 1 531 ? -39.000 17.792 23.992 1.00 28.61 531 PRO A N 1
ATOM 3898 C CA . PRO A 1 531 ? -39.850 17.185 25.009 1.00 28.61 531 PRO A CA 1
ATOM 3899 C C . PRO A 1 531 ? -39.723 15.654 25.062 1.00 28.61 531 PRO A C 1
ATOM 3901 O O . PRO A 1 531 ? -39.791 14.951 24.055 1.00 28.61 531 PRO A O 1
ATOM 3904 N N . SER A 1 532 ? -39.591 15.170 26.296 1.00 29.38 532 SER A N 1
ATOM 3905 C CA . SER A 1 532 ? -39.728 13.789 26.770 1.00 29.38 532 SER A CA 1
ATOM 3906 C C . SER A 1 532 ? -41.196 13.462 27.091 1.00 29.38 532 SER A C 1
ATOM 3908 O O . SER A 1 532 ? -41.909 14.334 27.585 1.00 29.38 532 SER A O 1
ATOM 3910 N N . ALA A 1 533 ? -41.623 12.205 26.906 1.00 29.64 533 ALA A N 1
ATOM 3911 C CA . ALA A 1 533 ? -42.709 11.594 27.684 1.00 29.64 533 ALA A CA 1
ATOM 3912 C C . ALA A 1 533 ? -42.606 10.055 27.671 1.00 29.64 533 ALA A C 1
ATOM 3914 O O . ALA A 1 533 ? -42.296 9.449 26.646 1.00 29.64 533 ALA A O 1
ATOM 3915 N N . ALA A 1 534 ? -42.874 9.438 28.824 1.00 29.12 534 ALA A N 1
ATOM 3916 C CA . ALA A 1 534 ? -42.739 8.013 29.109 1.00 29.12 534 ALA A CA 1
ATOM 3917 C C . ALA A 1 534 ? -44.086 7.342 29.462 1.00 29.12 534 ALA A C 1
ATOM 3919 O O . ALA A 1 534 ? -44.958 7.990 30.029 1.00 29.12 534 ALA A O 1
ATOM 3920 N N . ALA A 1 535 ? -44.123 6.021 29.217 1.00 29.69 535 ALA A N 1
ATOM 3921 C CA . ALA A 1 535 ? -44.837 4.925 29.904 1.00 29.69 535 ALA A CA 1
ATOM 3922 C C . ALA A 1 535 ? -46.384 4.807 29.882 1.00 29.69 535 ALA A C 1
ATOM 3924 O O . ALA A 1 535 ? -47.099 5.733 30.246 1.00 29.69 535 ALA A O 1
ATOM 3925 N N . GLY A 1 536 ? -46.867 3.574 29.617 1.00 26.56 536 GLY A N 1
ATOM 3926 C CA . GLY A 1 536 ? -48.121 3.045 30.189 1.00 26.56 536 GLY A CA 1
ATOM 3927 C C . GLY A 1 536 ? -48.956 2.058 29.348 1.00 26.56 536 GLY A C 1
ATOM 3928 O O . GLY A 1 536 ? -49.805 2.494 28.586 1.00 26.56 536 GLY A O 1
ATOM 3929 N N . ASP A 1 537 ? -48.760 0.757 29.606 1.00 26.36 537 ASP A N 1
ATOM 3930 C CA . ASP A 1 537 ? -49.730 -0.366 29.655 1.00 26.36 537 ASP A CA 1
ATOM 3931 C C . ASP A 1 537 ? -50.373 -1.060 28.419 1.00 26.36 537 ASP A C 1
ATOM 3933 O O . ASP A 1 537 ? -51.216 -0.534 27.702 1.00 26.36 537 ASP A O 1
ATOM 3937 N N . ALA A 1 538 ? -49.968 -2.340 28.289 1.00 27.97 538 ALA A N 1
ATOM 3938 C CA . ALA A 1 538 ? -50.684 -3.614 28.068 1.00 27.97 538 ALA A CA 1
ATOM 3939 C C . ALA A 1 538 ? -52.070 -3.685 27.378 1.00 27.97 538 ALA A C 1
ATOM 3941 O O . ALA A 1 538 ? -52.992 -2.969 27.739 1.00 27.97 538 ALA A O 1
ATOM 3942 N N . ILE A 1 539 ? -52.256 -4.709 26.518 1.00 26.81 539 ILE A N 1
ATOM 3943 C CA . ILE A 1 539 ? -53.218 -5.843 26.632 1.00 26.81 539 ILE A CA 1
ATOM 3944 C C . ILE A 1 539 ? -53.006 -6.821 25.443 1.00 26.81 539 ILE A C 1
ATOM 3946 O O . ILE A 1 539 ? -52.429 -6.479 24.417 1.00 26.81 539 ILE A O 1
ATOM 3950 N N . ALA A 1 540 ? -53.399 -8.074 25.669 1.00 25.97 540 ALA A N 1
ATOM 3951 C CA . ALA A 1 540 ? -52.995 -9.331 25.053 1.00 25.97 540 ALA A CA 1
ATOM 3952 C C . ALA A 1 540 ? -53.704 -9.783 23.751 1.00 25.97 540 ALA A C 1
ATOM 3954 O O . ALA A 1 540 ? -54.780 -9.309 23.411 1.00 25.97 540 ALA A O 1
ATOM 3955 N N . ALA A 1 541 ? -53.123 -10.862 23.198 1.00 26.53 541 ALA A N 1
ATOM 3956 C CA . ALA A 1 541 ? -53.746 -12.042 22.574 1.00 26.53 541 ALA A CA 1
ATOM 3957 C C . ALA A 1 541 ? -54.355 -11.952 21.160 1.00 26.53 541 ALA A C 1
ATOM 3959 O O . ALA A 1 541 ? -55.173 -11.091 20.858 1.00 26.53 541 ALA A O 1
ATOM 3960 N N . GLY A 1 542 ? -54.047 -12.970 20.342 1.00 25.81 542 GLY A N 1
ATOM 3961 C CA . GLY A 1 542 ? -54.885 -13.360 19.206 1.00 25.81 542 GLY A CA 1
ATOM 3962 C C . GLY A 1 542 ? -54.166 -14.117 18.090 1.00 25.81 542 GLY A C 1
ATOM 3963 O O . GLY A 1 542 ? -53.811 -13.518 17.082 1.00 25.81 542 GLY A O 1
ATOM 3964 N N . ASP A 1 543 ? -54.007 -15.432 18.255 1.00 27.98 543 ASP A N 1
ATOM 3965 C CA . ASP A 1 543 ? -53.840 -16.391 17.155 1.00 27.98 543 ASP A CA 1
ATOM 3966 C C . ASP A 1 543 ? -54.953 -16.243 16.100 1.00 27.98 543 ASP A C 1
ATOM 3968 O O . ASP A 1 543 ? -56.117 -16.089 16.470 1.00 27.98 543 ASP A O 1
ATOM 3972 N N . ALA A 1 544 ? -54.634 -16.424 14.812 1.00 29.22 544 ALA A N 1
ATOM 3973 C CA . ALA A 1 544 ? -55.532 -17.085 13.855 1.00 29.22 544 ALA A CA 1
ATOM 3974 C C . ALA A 1 544 ? -54.809 -17.466 12.553 1.00 29.22 544 ALA A C 1
ATOM 3976 O O . ALA A 1 544 ? -54.114 -16.671 11.924 1.00 29.22 544 ALA A O 1
ATOM 3977 N N . ALA A 1 545 ? -55.031 -18.712 12.154 1.00 27.22 545 ALA A N 1
ATOM 3978 C CA . ALA A 1 545 ? -54.497 -19.379 10.984 1.00 27.22 545 ALA A CA 1
ATOM 3979 C C . ALA A 1 545 ? -55.465 -19.353 9.778 1.00 27.22 545 ALA A C 1
ATOM 3981 O O . ALA A 1 545 ? -56.675 -19.289 9.955 1.00 27.22 545 ALA A O 1
ATOM 3982 N N . ALA A 1 546 ? -54.880 -19.570 8.591 1.00 28.22 546 ALA A N 1
ATOM 3983 C CA . ALA A 1 546 ? -55.356 -20.404 7.471 1.00 28.22 546 ALA A CA 1
ATOM 3984 C C . ALA A 1 546 ? -56.550 -20.008 6.552 1.00 28.22 546 ALA A C 1
ATOM 3986 O O . ALA A 1 546 ? -57.633 -19.659 7.001 1.00 28.22 546 ALA A O 1
ATOM 3987 N N . ALA A 1 547 ? -56.329 -20.331 5.256 1.00 28.69 547 ALA A N 1
ATOM 3988 C CA . ALA A 1 547 ? -57.281 -20.703 4.180 1.00 28.69 547 ALA A CA 1
ATOM 3989 C C . ALA A 1 547 ? -58.110 -19.557 3.523 1.00 28.69 547 ALA A C 1
ATOM 3991 O O . ALA A 1 547 ? -58.444 -18.591 4.183 1.00 28.69 547 ALA A O 1
ATOM 3992 N N . ALA A 1 548 ? -58.510 -19.543 2.238 1.00 28.86 548 ALA A N 1
ATOM 3993 C CA . ALA A 1 548 ? -58.508 -20.520 1.144 1.00 28.86 548 ALA A CA 1
ATOM 3994 C C . ALA A 1 548 ? -58.850 -19.846 -0.226 1.00 28.86 548 ALA A C 1
ATOM 3996 O O . ALA A 1 548 ? -59.564 -18.852 -0.278 1.00 28.86 548 ALA A O 1
ATOM 3997 N N . THR A 1 549 ? -58.342 -20.446 -1.310 1.00 28.48 549 THR A N 1
ATOM 3998 C CA . THR A 1 549 ? -58.911 -20.735 -2.662 1.00 28.48 549 THR A CA 1
ATOM 3999 C C . THR A 1 549 ? -60.083 -19.959 -3.333 1.00 28.48 549 THR A C 1
ATOM 4001 O O . THR A 1 549 ? -61.216 -20.030 -2.877 1.00 28.48 549 THR A O 1
ATOM 4004 N N . ALA A 1 550 ? -59.805 -19.509 -4.579 1.00 31.78 550 ALA A N 1
ATOM 4005 C CA . ALA A 1 550 ? -60.360 -19.941 -5.898 1.00 31.78 550 ALA A CA 1
ATOM 4006 C C . ALA A 1 550 ? -61.645 -19.353 -6.561 1.00 31.78 550 ALA A C 1
ATOM 4008 O O . ALA A 1 550 ? -62.641 -19.059 -5.913 1.00 31.78 550 ALA A O 1
ATOM 4009 N N . ALA A 1 551 ? -61.582 -19.398 -7.918 1.00 33.22 551 ALA A N 1
ATOM 4010 C CA . ALA A 1 551 ? -62.601 -19.350 -9.006 1.00 33.22 551 ALA A CA 1
ATOM 4011 C C . ALA A 1 551 ? -62.745 -18.000 -9.756 1.00 33.22 551 ALA A C 1
ATOM 4013 O O . ALA A 1 551 ? -62.771 -16.961 -9.115 1.00 33.22 551 ALA A O 1
ATOM 4014 N N . GLY A 1 552 ? -62.849 -17.875 -11.095 1.00 28.05 552 GLY A N 1
ATOM 4015 C CA . GLY A 1 552 ? -62.951 -18.737 -12.303 1.00 28.05 552 GLY A CA 1
ATOM 4016 C C . GLY A 1 552 ? -62.855 -17.802 -13.552 1.00 28.05 552 GLY A C 1
ATOM 4017 O O . GLY A 1 552 ? -62.770 -16.595 -13.365 1.00 28.05 552 GLY A O 1
ATOM 4018 N N . GLY A 1 553 ? -62.825 -18.169 -14.841 1.00 27.70 553 GLY A N 1
ATOM 4019 C CA . GLY A 1 553 ? -63.041 -19.399 -15.605 1.00 27.70 553 GLY A CA 1
ATOM 4020 C C . GLY A 1 553 ? -62.677 -19.193 -17.103 1.00 27.70 553 GLY A C 1
ATOM 4021 O O . GLY A 1 553 ? -62.289 -18.100 -17.510 1.00 27.70 553 GLY A O 1
ATOM 4022 N N . ALA A 1 554 ? -62.781 -20.261 -17.906 1.00 32.28 554 ALA A N 1
ATOM 4023 C CA . ALA A 1 554 ? -62.625 -20.309 -19.379 1.00 32.28 554 ALA A CA 1
ATOM 4024 C C . ALA A 1 554 ? -64.011 -20.375 -20.084 1.00 32.28 554 ALA A C 1
ATOM 4026 O O . ALA A 1 554 ? -64.999 -20.495 -19.351 1.00 32.28 554 ALA A O 1
ATOM 4027 N N . PRO A 1 555 ? -64.147 -20.291 -21.439 1.00 52.38 555 PRO A N 1
ATOM 4028 C CA . PRO A 1 555 ? -63.849 -21.403 -22.395 1.00 52.38 555 PRO A CA 1
ATOM 4029 C C . PRO A 1 555 ? -63.282 -20.949 -23.790 1.00 52.38 555 PRO A C 1
ATOM 4031 O O . PRO A 1 555 ? -63.488 -19.817 -24.201 1.00 52.38 555 PRO A O 1
ATOM 4034 N N . ALA A 1 556 ? -62.357 -21.660 -24.465 1.00 36.44 556 ALA A N 1
ATOM 4035 C CA . ALA A 1 556 ? -62.427 -22.836 -25.377 1.00 36.44 556 ALA A CA 1
ATOM 4036 C C . ALA A 1 556 ? -62.738 -22.565 -26.881 1.00 36.44 556 ALA A C 1
ATOM 4038 O O . ALA A 1 556 ? -63.829 -22.106 -27.196 1.00 36.44 556 ALA A O 1
ATOM 4039 N N . ALA A 1 557 ? -61.816 -22.960 -27.790 1.00 29.92 557 ALA A N 1
ATOM 4040 C CA . ALA A 1 557 ? -62.064 -23.671 -29.071 1.00 29.92 557 ALA A CA 1
ATOM 4041 C C . ALA A 1 557 ? -60.745 -24.025 -29.828 1.00 29.92 557 ALA A C 1
ATOM 4043 O O . ALA A 1 557 ? -59.854 -23.193 -29.962 1.00 29.92 557 ALA A O 1
ATOM 4044 N N . ALA A 1 558 ? -60.660 -25.260 -30.340 1.00 38.47 558 ALA A N 1
ATOM 4045 C CA . ALA A 1 558 ? -59.680 -25.850 -31.291 1.00 38.47 558 ALA A CA 1
ATOM 4046 C C . ALA A 1 558 ? -60.501 -26.475 -32.475 1.00 38.47 558 ALA A C 1
ATOM 4048 O O . ALA A 1 558 ? -61.717 -26.259 -32.422 1.00 38.47 558 ALA A O 1
ATOM 4049 N N . PRO A 1 559 ? -60.014 -27.278 -33.475 1.00 59.97 559 PRO A N 1
ATOM 4050 C CA . PRO A 1 559 ? -58.716 -27.985 -33.635 1.00 59.97 559 PRO A CA 1
ATOM 4051 C C . PRO A 1 559 ? -58.180 -28.185 -35.102 1.00 59.97 559 PRO A C 1
ATOM 4053 O O . PRO A 1 559 ? -58.750 -27.669 -36.058 1.00 59.97 559 PRO A O 1
ATOM 4056 N N . GLY A 1 560 ? -57.105 -28.988 -35.268 1.00 29.88 560 GLY A N 1
ATOM 4057 C CA . GLY A 1 560 ? -56.702 -29.679 -36.524 1.00 29.88 560 GLY A CA 1
ATOM 4058 C C . GLY A 1 560 ? -55.199 -30.053 -36.601 1.00 29.88 560 GLY A C 1
ATOM 4059 O O . GLY A 1 560 ? -54.387 -29.184 -36.879 1.00 29.88 560 GLY A O 1
ATOM 4060 N N . GLU A 1 561 ? -54.778 -31.232 -36.107 1.00 32.81 561 GLU A N 1
ATOM 4061 C CA . GLU A 1 561 ? -54.295 -32.447 -36.838 1.00 32.81 561 GLU A CA 1
ATOM 4062 C C . GLU A 1 561 ? -52.751 -32.564 -37.051 1.00 32.81 561 GLU A C 1
ATOM 4064 O O . GLU A 1 561 ? -52.103 -31.652 -37.549 1.00 32.81 561 GLU A O 1
ATOM 4069 N N . GLY A 1 562 ? -52.152 -33.701 -36.632 1.00 29.84 562 GLY A N 1
ATOM 4070 C CA . GLY A 1 562 ? -50.715 -34.079 -36.771 1.00 29.84 562 GLY A CA 1
ATOM 4071 C C . GLY A 1 562 ? -50.483 -35.143 -37.870 1.00 29.84 562 GLY A C 1
ATOM 4072 O O . GLY A 1 562 ? -51.256 -35.160 -38.820 1.00 29.84 562 GLY A O 1
ATOM 4073 N N . PRO A 1 563 ? -49.575 -36.148 -37.747 1.00 57.88 563 PRO A N 1
ATOM 4074 C CA . PRO A 1 563 ? -48.256 -36.237 -37.091 1.00 57.88 563 PRO A CA 1
ATOM 4075 C C . PRO A 1 563 ? -47.168 -36.919 -37.992 1.00 57.88 563 PRO A C 1
ATOM 4077 O O . PRO A 1 563 ? -47.463 -37.432 -39.070 1.00 57.88 563 PRO A O 1
ATOM 4080 N N . SER A 1 564 ? -45.908 -37.046 -37.534 1.00 30.03 564 SER A N 1
ATOM 4081 C CA . SER A 1 564 ? -45.021 -38.159 -37.959 1.00 30.03 564 SER A CA 1
ATOM 4082 C C . SER A 1 564 ? -43.850 -38.453 -37.011 1.00 30.03 564 SER A C 1
ATOM 4084 O O . SER A 1 564 ? -43.247 -37.567 -36.417 1.00 30.03 564 SER A O 1
ATOM 4086 N N . VAL A 1 565 ? -43.563 -39.751 -36.891 1.00 37.69 565 VAL A N 1
ATOM 4087 C CA . VAL A 1 565 ? -42.685 -40.455 -35.939 1.00 37.69 565 VAL A CA 1
ATOM 4088 C C . VAL A 1 565 ? -41.483 -41.068 -36.676 1.00 37.69 565 VAL A C 1
ATOM 4090 O O . VAL A 1 565 ? -41.679 -41.565 -37.782 1.00 37.69 565 VAL A O 1
ATOM 4093 N N . LYS A 1 566 ? -40.298 -41.143 -36.032 1.00 31.20 566 LYS A N 1
ATOM 4094 C CA . LYS A 1 566 ? -39.328 -42.288 -35.992 1.00 31.20 566 LYS A CA 1
ATOM 4095 C C . LYS A 1 566 ? -38.013 -41.833 -35.316 1.00 31.20 566 LYS A C 1
ATOM 4097 O O . LYS A 1 566 ? -37.397 -40.885 -35.770 1.00 31.20 566 LYS A O 1
ATOM 4102 N N . LYS A 1 567 ? -37.676 -42.289 -34.098 1.00 32.44 567 LYS A N 1
ATOM 4103 C CA . LYS A 1 567 ? -36.938 -43.517 -33.687 1.00 32.44 567 LYS A CA 1
ATOM 4104 C C . LYS A 1 567 ? -35.452 -43.619 -34.128 1.00 32.44 567 LYS A C 1
ATOM 4106 O O . LYS A 1 567 ? -35.181 -44.056 -35.234 1.00 32.44 567 LYS A O 1
ATOM 4111 N N . ALA A 1 568 ? -34.571 -43.421 -33.134 1.00 31.67 568 ALA A N 1
ATOM 4112 C CA . ALA A 1 568 ? -33.634 -44.404 -32.545 1.00 31.67 568 ALA A CA 1
ATOM 4113 C C . ALA A 1 568 ? -32.202 -44.638 -33.102 1.00 31.67 568 ALA A C 1
ATOM 4115 O O . ALA A 1 568 ? -32.016 -44.817 -34.298 1.00 31.67 568 ALA A O 1
ATOM 4116 N N . ARG A 1 569 ? -31.297 -44.876 -32.114 1.00 30.16 569 ARG A N 1
ATOM 4117 C CA . ARG A 1 569 ? -30.044 -45.690 -32.086 1.00 30.16 569 ARG A CA 1
ATOM 4118 C C . ARG A 1 569 ? -28.744 -45.049 -32.601 1.00 30.16 569 ARG A C 1
ATOM 4120 O O . ARG A 1 569 ? -28.803 -44.304 -33.560 1.00 30.16 569 ARG A O 1
ATOM 4127 N N . THR A 1 570 ? -27.524 -45.344 -32.127 1.00 34.47 570 THR A N 1
ATOM 4128 C CA . THR A 1 570 ? -26.844 -45.899 -30.915 1.00 34.47 570 THR A CA 1
ATOM 4129 C C . THR A 1 570 ? -25.338 -45.926 -31.270 1.00 34.47 570 THR A C 1
ATOM 4131 O O . THR A 1 570 ? -25.044 -46.065 -32.453 1.00 34.47 570 THR A O 1
ATOM 4134 N N . SER A 1 571 ? -24.444 -45.969 -30.260 1.00 32.31 571 SER A N 1
ATOM 4135 C CA . SER A 1 571 ? -23.058 -46.529 -30.281 1.00 32.31 571 SER A CA 1
ATOM 4136 C C . SER A 1 571 ? -22.007 -45.798 -31.137 1.00 32.31 571 SER A C 1
ATOM 4138 O O . SER A 1 571 ? -22.358 -45.197 -32.138 1.00 32.31 571 SER A O 1
ATOM 4140 N N . SER A 1 572 ? -20.698 -45.818 -30.889 1.00 36.88 572 SER A N 1
ATOM 4141 C CA . SER A 1 572 ? -19.784 -46.245 -29.814 1.00 36.88 572 SER A CA 1
ATOM 4142 C C . SER A 1 572 ? -18.374 -45.821 -30.272 1.00 36.88 572 SER A C 1
ATOM 4144 O O . SER A 1 572 ? -18.178 -45.562 -31.457 1.00 36.88 572 SER A O 1
ATOM 4146 N N . ASP A 1 573 ? -17.429 -45.788 -29.336 1.00 44.81 573 ASP A N 1
ATOM 4147 C CA . ASP A 1 573 ? -15.961 -45.796 -29.474 1.00 44.81 573 ASP A CA 1
ATOM 4148 C C . ASP A 1 573 ? -15.364 -46.282 -30.813 1.00 44.81 573 ASP A C 1
ATOM 4150 O O . ASP A 1 573 ? -15.825 -47.278 -31.367 1.00 44.81 573 ASP A O 1
ATOM 4154 N N . PHE A 1 574 ? -14.267 -45.653 -31.262 1.00 40.12 574 PHE A N 1
ATOM 4155 C CA . PHE A 1 574 ? -12.926 -46.268 -31.334 1.00 40.12 574 PHE A CA 1
ATOM 4156 C C . PHE A 1 574 ? -11.865 -45.265 -31.845 1.00 40.12 574 PHE A C 1
ATOM 4158 O O . PHE A 1 574 ? -12.072 -44.621 -32.871 1.00 40.12 574 PHE A O 1
ATOM 4165 N N . SER A 1 575 ? -10.720 -45.273 -31.141 1.00 51.22 575 SER A N 1
ATOM 4166 C CA . SER A 1 575 ? -9.361 -44.810 -31.510 1.00 51.22 575 SER A CA 1
ATOM 4167 C C . SER A 1 575 ? -9.028 -43.319 -31.496 1.00 51.22 575 SER A C 1
ATOM 4169 O O . SER A 1 575 ? -9.486 -42.569 -32.382 1.00 51.22 575 SER A O 1
#

Nearest PDB structures (foldseek):
  6xzl-assembly1_A  TM=9.750E-01  e=5.695E-52  Arabidopsis thaliana
  6xzn-assembly1_A  TM=9.825E-01  e=2.645E-49  Arabidopsis thaliana
  6xzn-assembly2_B  TM=9.763E-01  e=7.535E-48  Arabidopsis thaliana
  4l1m-assembly2_B  TM=9.398E-01  e=1.900E-29  Homo sapiens
  4l1m-assembly3_C  TM=9.295E-01  e=6.489E-29  Homo sapiens